Protein AF-A0A232ER57-F1 (afdb_monomer)

Solvent-accessible surface area (backbone atoms only — not comparable to full-atom values): 35882 Å² total; per-residue (Å²): 109,71,70,59,50,56,51,49,53,53,46,52,52,46,52,49,53,48,62,77,30,62,84,52,46,60,55,51,11,51,56,26,37,42,32,42,46,48,50,54,22,51,47,48,65,78,41,42,70,61,56,29,51,54,43,21,70,75,65,72,62,42,70,67,54,22,46,51,52,54,49,52,49,34,53,38,28,46,51,20,50,51,25,52,74,72,63,49,64,42,66,59,21,41,51,48,41,50,51,46,54,54,53,49,37,63,73,70,56,30,80,82,38,69,68,58,39,37,52,53,47,19,55,50,13,36,43,33,40,57,51,28,69,75,56,86,88,51,87,64,88,59,84,51,52,83,46,94,33,66,50,58,67,42,30,49,27,43,49,50,17,37,53,25,43,46,46,35,51,59,76,68,64,73,97,52,98,45,71,69,50,47,54,48,51,53,52,51,49,53,35,44,51,30,39,53,61,10,49,60,27,51,50,34,28,53,54,47,39,56,51,52,51,57,47,37,62,65,77,28,46,27,89,80,46,62,91,88,43,72,66,26,60,54,25,44,50,53,32,33,48,52,36,20,52,40,7,38,35,41,40,40,51,67,72,47,55,40,75,82,11,58,47,33,64,56,44,78,50,71,78,56,44,61,39,87,83,34,67,73,55,70,23,86,45,73,66,56,47,60,68,44,37,84,64,44,61,78,46,35,61,38,51,40,66,50,51,92,60,80,78,55,67,67,42,54,50,51,52,53,48,54,58,37,41,77,72,54,48,51,72,47,72,30,67,71,45,100,91,41,66,28,34,66,80,75,49,61,29,58,51,71,61,44,72,72,32,69,70,52,44,53,52,49,55,55,38,49,56,52,41,54,67,55,42,67,96,57,91,74,74,55,74,68,56,49,48,42,49,50,24,25,49,68,56,47,53,40,69,38,31,48,92,85,69,46,75,80,47,76,44,79,50,52,33,69,62,71,50,45,75,24,82,69,46,49,26,43,81,41,47,63,77,93,42,81,44,81,27,57,63,57,93,69,98,64,99,48,60,92,78,41,19,28,59,90,63,77,56,85,54,50,64,68,56,47,36,50,51,37,36,75,57,62,71,43,82,74,77,40,69,64,62,71,48,83,70,74,40,48,82,15,26,29,35,90,85,75,68,43,76,24,63,76,90,46,66,42,32,88,86,77,63,49,68,56,50,66,71,56,50,51,52,46,50,54,51,50,52,54,42,50,54,49,56,63,68,31,75,85,56,55,51,43,69,59,27,51,53,46,53,62,67,35,61,78,37,48,23,78,57,9,45,69,52,33,52,38,32,49,42,28,20,54,22,20,31,64,72,64,40,57,72,58,20,48,52,31,47,62,68,31,45,65,35,40,42,72,54,62,32,85,63,30,63,69,49,17,48,50,25,40,50,47,15,54,49,25,49,74,70,75,33,24,61,62,13,37,56,28,31,52,54,14,48,65,22,38,42,52,51,65,24,74,84,30,62,62,39,55,73,48,50,50,56,53,45,54,50,22,55,58,56,52,75,108

Foldseek 3Di:
DVVVVVVVVLLVVLVVCCVVCVPPLLLLLLCLQLLLLVVVLVCCVVCVVVQLVVLCVVPVPDSVVSNVLSVLSNCLSVVLSVCLNVVHPLVVSLVSVLVSLVVVCVSVVVPVPLLVVLLSLLSNLSSLLSVLVNDDADDDDDFLFDRPRPPVSSQVSLLSSLVSLLSLLVSVQDPDPDPVSVVLNVLLNVLSVCCNQLHSLSSSLVVNLVSLVVVLCVPLVLVVDDPPDPVSVVSVSVSSSSSSSSSSSSSCNNVDRGCNHPVNVVCSVPDFDADPQLSPDTHSDVVRVVVCCVQCVLQSNLSNVCPPDDQDQLLSVLLSVQVCVVVVQQPDWDDLDPPDTFGLVNADQCLVVLVVDPVSVVVLVVSVVSNCSSNPVDDDDDSSVSSSNSSSQLAAKDQAADLLRDRPGIDHDGNCSLAAADLQFQWEWHDDDPDIDIFGLDDDPDDDRPNGHYHPDDQLADLVVSQVCCCVRNVDGDDHPVSVDDPQQQLWWADLPPRDTDDLVDQARPPPRHGDDPVLSVLLVVLVVLLVVVLVVCPPPQDLVSLVVSLVSRVNTHRLLHSSNLSSLVSNLVNCSNVVVLVSNLVSLVSNQVNCCVRVNLADSNNLVSLLSNLSSCVVVLNLVSSLVSLVSSLVRCCRRPNCPRCCNPVRSVVSNVVSVVSVVD

Sequence (666 aa):
MMQQEVMSKAEEVADQIIRNGKHVLPTMARLCLIATFLEDGLRMWFQWSEQREYMDMQWGCGKFLATLFVLINLVGQLGGCVAVIIRRQVSIACGVLFFIVILQTFAYSILWDMQFLFRNLALIGALLLVLAESKAEGRSLFAGVPSLGDNKPKNLLQLAGRVLLAFMFVTLIRIEWSFFQIVQDVLGGILMILVTIGYKTKLSSLLLVLILTALNFYHNAWWTIPDYKPLRDFLKYDFFQTLSVIGGLLMIVSLGPGGVSMDEHKKKCGKLLKCSGCQYVYYCDRSCQKESWSVHKSECINLKRVAPRTIPDAARLMARIIVKLQKGGGDEKDYYAKNAYRKFKDLMSHYTDIKNDPKRIEHFVSLCQVLEDFMEGTTLPNSAEILGLYGRICVNSYNILDPDMNSIGVGIYLGPSVIDHSCKPNAVAVFEGTTILIRALEDIPRLDWSQIHISYIDVLNTTSTRRTELQNTYYFLCECERCKDPETYATAAICSSCESTCDIKEESCRKCAKKISSAFKEKFKEVSEFTAHHLETMKNVAYLDISKTCLNKQKGLLHPLNIQHVRTIESAFDASVNLGYWEDAETFGIELLPGYLHYYGEIHPLTGILYLMLGKIQLHLDKPKSALDMLTKADKILRTTHGDKHSLFKENLKPLLCQAIVESQQ

InterPro domains:
  IPR002893 Zinc finger, MYND-type [PF01753] (269-300)
  IPR002893 Zinc finger, MYND-type [PS50865] (266-300)
  IPR002995 Surfeit locus 4 [PF02077] (5-268)
  IPR002995 Surfeit locus 4 [PS01339] (236-250)
  IPR011990 Tetratricopeptide-like helical domain superfamily [G3DSA:1.25.40.10] (593-664)
  IPR046341 SET domain superfamily [G3DSA:2.170.270.10] (398-484)
  IPR046341 SET domain superfamily [SSF82199] (388-485)
  IPR050869 Histone-lysine N-methyltransferase [PTHR12197] (267-656)

pLDDT: mean 86.84, std 11.29, range [40.09, 97.88]

Mean predicted aligned error: 14.44 Å

Structure (mmCIF, N/CA/C/O backbone):
data_AF-A0A232ER57-F1
#
_entry.id   AF-A0A232ER57-F1
#
loop_
_atom_site.group_PDB
_atom_site.id
_atom_site.type_symbol
_atom_site.label_atom_id
_atom_site.label_alt_id
_atom_site.label_comp_id
_atom_site.label_asym_id
_atom_site.label_entity_id
_atom_site.label_seq_id
_atom_site.pdbx_PDB_ins_code
_atom_site.Cartn_x
_atom_site.Cartn_y
_atom_site.Cartn_z
_atom_site.occupancy
_atom_site.B_iso_or_equiv
_atom_site.auth_seq_id
_atom_site.auth_comp_id
_atom_site.auth_asym_id
_atom_site.auth_atom_id
_atom_site.pdbx_PDB_model_num
ATOM 1 N N . MET A 1 1 ? 2.321 -6.984 34.681 1.00 49.16 1 MET A N 1
ATOM 2 C CA . MET A 1 1 ? 1.293 -7.977 34.289 1.00 49.16 1 MET A CA 1
ATOM 3 C C . MET A 1 1 ? -0.064 -7.706 34.937 1.00 49.16 1 MET A C 1
ATOM 5 O O . MET A 1 1 ? -0.966 -7.334 34.203 1.00 49.16 1 MET A O 1
ATOM 9 N N . MET A 1 2 ? -0.214 -7.767 36.269 1.00 42.59 2 MET A N 1
ATOM 10 C CA . MET A 1 2 ? -1.526 -7.603 36.935 1.00 42.59 2 MET A CA 1
ATOM 11 C C . MET A 1 2 ? -2.209 -6.243 36.668 1.00 42.59 2 MET A C 1
ATOM 13 O O . MET A 1 2 ? -3.396 -6.198 36.373 1.00 42.59 2 MET A O 1
ATOM 17 N N . GLN A 1 3 ? -1.458 -5.133 36.668 1.00 46.97 3 GLN A N 1
ATOM 18 C CA . GLN A 1 3 ? -2.008 -3.797 36.368 1.00 46.97 3 GLN A CA 1
ATOM 19 C C . GLN A 1 3 ? -2.504 -3.645 34.919 1.00 46.97 3 GLN A C 1
ATOM 21 O O . GLN A 1 3 ? -3.520 -2.999 34.684 1.00 46.97 3 GLN A O 1
ATOM 26 N N . GLN A 1 4 ? -1.818 -4.251 33.943 1.00 55.38 4 GLN A N 1
ATOM 27 C CA . GLN A 1 4 ? -2.250 -4.227 32.539 1.00 55.38 4 GLN A CA 1
ATOM 28 C C . GLN A 1 4 ? -3.492 -5.097 32.320 1.00 55.38 4 GLN A C 1
ATOM 30 O O . GLN A 1 4 ? -4.361 -4.730 31.536 1.00 55.38 4 GLN A O 1
ATOM 35 N N . GLU A 1 5 ? -3.604 -6.211 33.043 1.00 64.62 5 GLU A N 1
ATOM 36 C CA . GLU A 1 5 ? -4.758 -7.105 32.970 1.00 64.62 5 GLU A CA 1
ATOM 37 C C . GLU A 1 5 ? -6.018 -6.480 33.588 1.00 64.62 5 GLU A C 1
ATOM 39 O O . GLU A 1 5 ? -7.082 -6.510 32.971 1.00 64.62 5 GLU A O 1
ATOM 44 N N . VAL A 1 6 ? -5.899 -5.847 34.762 1.00 70.19 6 VAL A N 1
ATOM 45 C CA . VAL A 1 6 ? -7.004 -5.101 35.399 1.00 70.19 6 VAL A CA 1
ATOM 46 C C . VAL A 1 6 ? -7.478 -3.967 34.493 1.00 70.19 6 VAL A C 1
ATOM 48 O O . VAL A 1 6 ? -8.675 -3.787 34.281 1.00 70.19 6 VAL A O 1
ATOM 51 N N .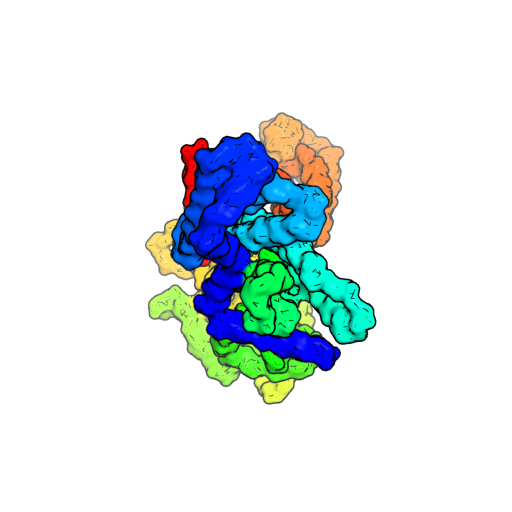 MET A 1 7 ? -6.533 -3.238 33.904 1.00 71.38 7 MET A N 1
ATOM 52 C CA . MET A 1 7 ? -6.824 -2.147 32.984 1.00 71.38 7 MET A CA 1
ATOM 53 C C . MET A 1 7 ? -7.508 -2.636 31.695 1.00 71.38 7 MET A C 1
ATOM 55 O O . MET A 1 7 ? -8.451 -2.002 31.232 1.00 71.38 7 MET A O 1
ATOM 59 N N . SER A 1 8 ? -7.078 -3.773 31.140 1.00 68.12 8 SER A N 1
ATOM 60 C CA . SER A 1 8 ? -7.706 -4.391 29.962 1.00 68.12 8 SER A CA 1
ATOM 61 C C . SER A 1 8 ? -9.138 -4.842 30.256 1.00 68.12 8 SER A C 1
ATOM 63 O O . SER A 1 8 ? -10.037 -4.581 29.463 1.00 68.12 8 SER A O 1
ATOM 65 N N . LYS A 1 9 ? -9.377 -5.464 31.418 1.00 74.31 9 LYS A N 1
ATOM 66 C CA . LYS A 1 9 ? -10.728 -5.863 31.849 1.00 74.31 9 LYS A CA 1
ATOM 67 C C . LYS A 1 9 ? -11.646 -4.650 32.026 1.00 74.31 9 LYS A C 1
ATOM 69 O O . LYS A 1 9 ? -12.802 -4.699 31.621 1.00 74.31 9 LYS A O 1
ATOM 74 N N . ALA A 1 10 ? -11.137 -3.550 32.583 1.00 74.81 10 ALA A N 1
ATOM 75 C CA . ALA A 1 10 ? -11.906 -2.313 32.723 1.00 74.81 10 ALA A CA 1
ATOM 76 C C . ALA A 1 10 ? -12.300 -1.709 31.359 1.00 74.81 10 ALA A C 1
ATOM 78 O O . ALA A 1 10 ? -13.433 -1.258 31.190 1.00 74.81 10 ALA A O 1
ATOM 79 N N . GLU A 1 11 ? -11.400 -1.743 30.371 1.00 72.81 11 GLU A N 1
ATOM 80 C CA . GLU A 1 11 ? -11.695 -1.317 28.994 1.00 72.81 11 GLU A CA 1
ATOM 81 C C . GLU A 1 11 ? -12.748 -2.207 28.321 1.00 72.81 11 GLU A C 1
ATOM 83 O O . GLU A 1 11 ? -13.666 -1.691 27.684 1.00 72.81 11 GLU A O 1
ATOM 88 N N . GLU A 1 12 ? -12.669 -3.528 28.501 1.00 72.19 12 GLU A N 1
ATOM 89 C CA . GLU A 1 12 ? -13.660 -4.471 27.968 1.00 72.19 12 GLU A CA 1
ATOM 90 C C . GLU A 1 12 ? -15.062 -4.222 28.538 1.00 72.19 12 GLU A C 1
ATOM 92 O O . GLU A 1 12 ? -16.040 -4.207 27.787 1.00 72.19 12 GLU A O 1
ATOM 97 N N . VAL A 1 13 ? -15.163 -3.966 29.847 1.00 77.44 13 VAL A N 1
ATOM 98 C CA . VAL A 1 13 ? -16.432 -3.616 30.505 1.00 77.44 13 VAL A CA 1
ATOM 99 C C . VAL A 1 13 ? -16.987 -2.302 29.951 1.00 77.44 13 VAL A C 1
ATOM 101 O O . VAL A 1 13 ? -18.171 -2.231 29.611 1.00 77.44 13 VAL A O 1
ATOM 104 N N . ALA A 1 14 ? -16.144 -1.277 29.801 1.00 74.38 14 ALA A N 1
ATOM 105 C CA . ALA A 1 14 ? -16.542 -0.001 29.208 1.00 74.38 14 ALA A CA 1
ATOM 106 C C . ALA A 1 14 ? -17.066 -0.176 27.771 1.00 74.38 14 ALA A C 1
ATOM 108 O O . ALA A 1 14 ? -18.138 0.332 27.432 1.00 74.38 14 ALA A O 1
ATOM 109 N N . ASP A 1 15 ? -16.369 -0.948 26.936 1.00 72.81 15 ASP A N 1
ATOM 110 C CA . ASP A 1 15 ? -16.808 -1.244 25.570 1.00 72.81 15 ASP A CA 1
ATOM 111 C C . ASP A 1 15 ? -18.118 -2.044 25.534 1.00 72.81 15 ASP A C 1
ATOM 113 O O . ASP A 1 15 ? -18.957 -1.821 24.655 1.00 72.81 15 ASP A O 1
ATOM 117 N N . GLN A 1 16 ? -18.337 -2.951 26.487 1.00 74.62 16 GLN A N 1
ATOM 118 C CA . GLN A 1 16 ? -19.576 -3.719 26.590 1.00 74.62 16 GLN A CA 1
ATOM 119 C C . GLN A 1 16 ? -20.775 -2.837 26.970 1.00 74.62 16 GLN A C 1
ATOM 121 O O . GLN A 1 16 ? -21.836 -2.963 26.352 1.00 74.62 16 GLN A O 1
ATOM 126 N N . ILE A 1 17 ? -20.599 -1.896 27.904 1.00 77.00 17 ILE A N 1
ATOM 127 C CA . ILE A 1 17 ? -21.620 -0.892 28.254 1.00 77.00 17 ILE A CA 1
ATOM 128 C C . ILE A 1 17 ? -21.994 -0.062 27.020 1.00 77.00 17 ILE A C 1
ATOM 130 O O . ILE A 1 17 ? -23.176 0.120 26.729 1.00 77.00 17 ILE A O 1
ATOM 134 N N . ILE A 1 18 ? -21.003 0.382 26.243 1.00 74.88 18 ILE A N 1
ATOM 135 C CA . ILE A 1 18 ? -21.230 1.175 25.025 1.00 74.88 18 ILE A CA 1
ATOM 136 C C . ILE A 1 18 ? -21.979 0.365 23.962 1.00 74.88 18 ILE A C 1
ATOM 138 O O . ILE A 1 18 ? -22.890 0.887 23.318 1.00 74.88 18 ILE A O 1
ATOM 142 N N . ARG A 1 19 ? -21.625 -0.912 23.772 1.00 71.19 19 ARG A N 1
ATOM 143 C CA . ARG A 1 19 ? -22.302 -1.795 22.806 1.00 71.19 19 ARG A CA 1
ATOM 144 C C . ARG A 1 19 ? -23.766 -2.006 23.169 1.00 71.19 19 ARG A C 1
ATOM 146 O O . ARG A 1 19 ? -24.623 -1.842 22.305 1.00 71.19 19 ARG A O 1
ATOM 153 N N . ASN A 1 20 ? -24.044 -2.310 24.433 1.00 77.75 20 ASN A N 1
ATOM 154 C CA . ASN A 1 20 ? -25.406 -2.534 24.916 1.00 77.75 20 ASN A CA 1
ATOM 155 C C . ASN A 1 20 ? -26.228 -1.234 24.917 1.00 77.75 20 ASN A C 1
ATOM 157 O O . ASN A 1 20 ? -27.423 -1.251 24.639 1.00 77.75 20 ASN A O 1
ATOM 161 N N . GLY A 1 21 ? -25.580 -0.096 25.174 1.00 74.12 21 GLY A N 1
ATOM 162 C CA . GLY A 1 21 ? -26.196 1.227 25.206 1.00 74.12 21 GLY A CA 1
ATOM 163 C C . GLY A 1 21 ? -26.268 1.949 23.859 1.00 74.12 21 GLY A C 1
ATOM 164 O O . GLY A 1 21 ? -26.754 3.074 23.828 1.00 74.12 21 GLY A O 1
ATOM 165 N N . LYS A 1 22 ? -25.822 1.360 22.741 1.00 70.69 22 LYS A N 1
ATOM 166 C CA . LYS A 1 22 ? -25.618 2.063 21.453 1.00 70.69 22 LYS A CA 1
ATOM 167 C C . LYS A 1 22 ? -26.830 2.867 20.953 1.00 70.69 22 LYS A C 1
ATOM 169 O O . LYS A 1 22 ? -26.655 3.900 20.312 1.00 70.69 22 LYS A O 1
ATOM 174 N N . HIS A 1 23 ? -28.048 2.412 21.243 1.00 71.94 23 HIS A N 1
ATOM 175 C CA . HIS A 1 23 ? -29.286 3.085 20.829 1.00 71.94 23 HIS A CA 1
ATOM 176 C C . HIS A 1 23 ? -29.796 4.124 21.839 1.00 71.94 23 HIS A C 1
ATOM 178 O O . HIS A 1 23 ? -30.513 5.046 21.461 1.00 71.94 23 HIS A O 1
ATOM 184 N N . VAL A 1 24 ? -29.413 3.992 23.108 1.00 83.06 24 VAL A N 1
ATOM 185 C CA . VAL A 1 24 ? -29.927 4.803 24.222 1.00 83.06 24 VAL A CA 1
ATOM 186 C C . VAL A 1 24 ? -28.948 5.922 24.582 1.00 83.06 24 VAL A C 1
ATOM 188 O O . VAL A 1 24 ? -29.353 7.063 24.801 1.00 83.06 24 VAL A O 1
ATOM 191 N N . LEU A 1 25 ? -27.650 5.615 24.568 1.00 80.19 25 LEU A N 1
ATOM 192 C CA . LEU A 1 25 ? -26.561 6.490 24.990 1.00 80.19 25 LEU A CA 1
ATOM 193 C C . LEU A 1 25 ? -26.542 7.839 24.249 1.00 80.19 25 LEU A C 1
ATOM 195 O O . LEU A 1 25 ? -26.461 8.857 24.931 1.00 80.19 25 LEU A O 1
ATOM 199 N N . PRO A 1 26 ? -26.685 7.911 22.907 1.00 80.81 26 PRO A N 1
ATOM 200 C CA . PRO A 1 26 ? -26.662 9.198 22.206 1.00 80.81 26 PRO A CA 1
ATOM 201 C C . PRO A 1 26 ? -27.879 10.072 22.537 1.00 80.81 26 PRO A C 1
ATOM 203 O O . PRO A 1 26 ? -27.785 11.296 22.569 1.00 80.81 26 PRO A O 1
ATOM 206 N N . THR A 1 27 ? -29.033 9.450 22.785 1.00 85.62 27 THR A N 1
ATOM 207 C CA . THR A 1 27 ? -30.273 10.156 23.130 1.00 85.62 27 THR A CA 1
ATOM 208 C C . THR A 1 27 ? -30.206 10.698 24.554 1.00 85.62 27 THR A C 1
ATOM 210 O O . THR A 1 27 ? -30.498 11.873 24.770 1.00 85.62 27 THR A O 1
ATOM 213 N N . MET A 1 28 ? -29.739 9.884 25.506 1.00 87.94 28 MET A N 1
ATOM 214 C CA . MET A 1 28 ? -29.480 10.326 26.879 1.00 87.94 28 MET A CA 1
ATOM 215 C C . MET A 1 28 ? -28.419 11.424 26.929 1.00 87.94 28 MET A C 1
ATOM 217 O O . MET A 1 28 ? -28.613 12.417 27.622 1.00 87.94 28 MET A O 1
ATOM 221 N N . ALA A 1 29 ? -27.335 11.285 26.156 1.00 87.25 29 ALA A N 1
ATOM 222 C CA . ALA A 1 29 ? -26.287 12.295 26.070 1.00 87.25 29 ALA A CA 1
ATOM 223 C C . ALA A 1 29 ? -26.867 13.655 25.669 1.00 87.25 29 ALA A C 1
ATOM 225 O O . ALA A 1 29 ? -26.625 14.632 26.365 1.00 87.25 29 ALA A O 1
ATOM 226 N N . ARG A 1 30 ? -27.691 13.720 24.609 1.00 87.56 30 ARG A N 1
ATOM 227 C CA . ARG A 1 30 ? -28.321 14.984 24.188 1.00 87.56 30 ARG A CA 1
ATOM 228 C C . ARG A 1 30 ? -29.280 15.547 25.219 1.00 87.56 30 ARG A C 1
ATOM 230 O O . ARG A 1 30 ? -29.222 16.744 25.463 1.00 87.56 30 ARG A O 1
ATOM 237 N N . LEU A 1 31 ? -30.134 14.708 25.806 1.00 90.31 31 LEU A N 1
ATOM 238 C CA . LEU A 1 31 ? -31.107 15.147 26.807 1.00 90.31 31 LEU A CA 1
ATOM 239 C C . LEU A 1 31 ? -30.410 15.767 28.020 1.00 90.31 31 LEU A C 1
ATOM 241 O O . LEU A 1 31 ? -30.795 16.848 28.453 1.00 90.31 31 LEU A O 1
ATOM 245 N N . CYS A 1 32 ? -29.360 15.119 28.526 1.00 90.06 32 CYS A N 1
ATOM 246 C CA . CYS A 1 32 ? -28.568 15.648 29.631 1.00 90.06 32 CYS A CA 1
ATOM 247 C C . CYS A 1 32 ? -27.819 16.924 29.228 1.00 90.06 32 CYS A C 1
ATOM 249 O O . CYS A 1 32 ? -27.799 17.882 29.986 1.00 90.06 32 CYS A O 1
ATOM 251 N N . LEU A 1 33 ? -27.245 16.954 28.023 1.00 86.56 33 LEU A N 1
ATOM 252 C CA . LEU A 1 33 ? -26.413 18.053 27.525 1.00 86.56 33 LEU A CA 1
ATOM 253 C C . LEU A 1 33 ? -27.195 19.365 27.362 1.00 86.56 33 LEU A C 1
ATOM 255 O O . LEU A 1 33 ? -26.648 20.435 27.606 1.00 86.56 33 LEU A O 1
ATOM 259 N N . ILE A 1 34 ? -28.473 19.288 26.987 1.00 89.00 34 ILE A N 1
ATOM 260 C CA . ILE A 1 34 ? -29.353 20.460 26.849 1.00 89.00 34 ILE A CA 1
ATOM 261 C C . ILE A 1 34 ? -30.185 20.750 28.109 1.00 89.00 34 ILE A C 1
ATOM 263 O O . ILE A 1 34 ? -31.055 21.620 28.078 1.00 89.00 34 ILE A O 1
ATOM 267 N N . ALA A 1 35 ? -29.955 20.033 29.211 1.00 90.56 35 ALA A N 1
ATOM 268 C CA . ALA A 1 35 ? -30.816 20.101 30.388 1.00 90.56 35 ALA A CA 1
ATOM 269 C C . ALA A 1 35 ? -30.821 21.491 31.046 1.00 90.56 35 ALA A C 1
ATOM 271 O O . ALA A 1 35 ? -31.869 21.930 31.512 1.00 90.56 35 ALA A O 1
ATOM 272 N N . THR A 1 36 ? -29.693 22.210 31.021 1.00 89.50 36 THR A N 1
ATOM 273 C CA . THR A 1 36 ? -29.618 23.600 31.511 1.00 89.50 36 THR A CA 1
ATOM 274 C C . THR A 1 36 ? -30.513 24.537 30.697 1.00 89.50 36 THR A C 1
ATOM 276 O O . THR A 1 36 ? -31.305 25.271 31.273 1.00 89.50 36 THR A O 1
ATOM 279 N N . PHE A 1 37 ? -30.473 24.450 29.362 1.00 90.56 37 PHE A N 1
ATOM 280 C CA . PHE A 1 37 ? -31.335 25.257 28.489 1.00 90.56 37 PHE A CA 1
ATOM 281 C C . PHE A 1 37 ? -32.819 24.932 28.672 1.00 90.56 37 PHE A C 1
ATOM 283 O O . PHE A 1 37 ? -33.671 25.813 28.584 1.00 90.56 37 PHE A O 1
ATOM 290 N N . LEU A 1 38 ? -33.135 23.657 28.908 1.00 90.44 38 LEU A N 1
ATOM 291 C CA . LEU A 1 38 ? -34.501 23.225 29.171 1.00 90.44 38 LEU A CA 1
ATOM 292 C C . LEU A 1 38 ? -35.018 23.776 30.508 1.00 90.44 38 LEU A C 1
ATOM 294 O O . LEU A 1 38 ? -36.155 24.237 30.567 1.00 90.44 38 LEU A O 1
ATOM 298 N N . GLU A 1 39 ? -34.201 23.747 31.563 1.00 90.75 39 GLU A N 1
ATOM 299 C CA . GLU A 1 39 ? -34.576 24.291 32.873 1.00 90.75 39 GLU A CA 1
ATOM 300 C C . GLU A 1 39 ? -34.736 25.811 32.837 1.00 90.75 39 GLU A C 1
ATOM 302 O O . GLU A 1 39 ? -35.765 26.303 33.297 1.00 90.75 39 GLU A O 1
ATOM 307 N N . ASP A 1 40 ? -33.798 26.533 32.216 1.00 87.50 40 ASP A N 1
ATOM 308 C CA . ASP A 1 40 ? -33.877 27.989 32.067 1.00 87.50 40 ASP A CA 1
ATOM 309 C C . ASP A 1 40 ? -35.137 28.405 31.289 1.00 87.50 40 ASP A C 1
ATOM 311 O O . ASP A 1 40 ? -35.853 29.322 31.704 1.00 87.50 40 ASP A O 1
ATOM 315 N N . GLY A 1 41 ? -35.468 27.683 30.211 1.00 89.50 41 GLY A N 1
ATOM 316 C CA . GLY A 1 41 ? -36.677 27.928 29.425 1.00 89.50 41 GLY A CA 1
ATOM 317 C C . GLY A 1 41 ? -37.957 27.670 30.224 1.00 89.50 41 GLY A C 1
ATOM 318 O O . GLY A 1 41 ? -38.896 28.466 30.177 1.00 89.50 41 GLY A O 1
ATOM 319 N N . LEU A 1 42 ? -37.995 26.595 31.018 1.00 89.75 42 LEU A N 1
ATOM 320 C CA . LEU A 1 42 ? -39.123 26.316 31.914 1.00 89.75 42 LEU A CA 1
ATOM 321 C C . LEU A 1 42 ? -39.237 27.364 33.027 1.00 89.75 42 LEU A C 1
ATOM 323 O O . LEU A 1 42 ? -40.344 27.805 33.337 1.00 89.75 42 LEU A O 1
ATOM 327 N N . ARG A 1 43 ? -38.118 27.809 33.604 1.00 86.81 43 ARG A N 1
ATOM 328 C CA . ARG A 1 43 ? -38.101 28.869 34.618 1.00 86.81 43 ARG A CA 1
ATOM 329 C C . ARG A 1 43 ? -38.687 30.165 34.064 1.00 86.81 43 ARG A C 1
ATOM 331 O O . ARG A 1 43 ? -39.559 30.748 34.701 1.00 86.81 43 ARG A O 1
ATOM 338 N N . MET A 1 44 ? -38.288 30.575 32.859 1.00 87.62 44 MET A N 1
ATOM 339 C CA . MET A 1 44 ? -38.847 31.760 32.190 1.00 87.62 44 MET A CA 1
ATOM 340 C C . MET A 1 44 ? -40.347 31.634 31.900 1.00 87.62 44 MET A C 1
ATOM 342 O O . MET A 1 44 ? -41.062 32.632 31.951 1.00 87.62 44 MET A O 1
ATOM 346 N N . TRP A 1 45 ? -40.833 30.421 31.625 1.00 90.44 45 TRP A N 1
ATOM 347 C CA . TRP A 1 45 ? -42.260 30.166 31.433 1.00 90.44 45 TRP A CA 1
ATOM 348 C C . TRP A 1 45 ? -43.060 30.363 32.728 1.00 90.44 45 TRP A C 1
ATOM 350 O O . TRP A 1 45 ? -44.096 31.026 32.721 1.00 90.44 45 TRP A O 1
ATOM 360 N N . PHE A 1 46 ? -42.585 29.810 33.849 1.00 87.75 46 PHE A N 1
ATOM 361 C CA . PHE A 1 46 ? -43.305 29.867 35.128 1.00 87.75 46 PHE A CA 1
ATOM 362 C C . PHE A 1 46 ? -43.130 31.196 35.880 1.00 87.75 46 PHE A C 1
ATOM 364 O O . PHE A 1 46 ? -44.059 31.628 36.556 1.00 87.75 46 PHE A O 1
ATOM 371 N N . GLN A 1 47 ? -41.980 31.864 35.744 1.00 87.00 47 GLN A N 1
ATOM 372 C CA . GLN A 1 47 ? -41.640 33.127 36.424 1.00 87.00 47 GLN A CA 1
ATOM 373 C C . GLN A 1 47 ? -41.615 34.323 35.458 1.00 87.00 47 GLN A C 1
ATOM 375 O O . GLN A 1 47 ? -40.796 35.235 35.574 1.00 87.00 47 GLN A O 1
ATOM 380 N N . TRP A 1 48 ? -42.513 34.324 34.472 1.00 87.12 48 TRP A N 1
ATOM 381 C CA . TRP A 1 48 ? -42.531 35.309 33.387 1.00 87.12 48 TRP A CA 1
ATOM 382 C C . TRP A 1 48 ? -42.521 36.771 33.867 1.00 87.12 48 TRP A C 1
ATOM 384 O O . TRP A 1 48 ? -41.738 37.591 33.380 1.00 87.12 48 TRP A O 1
ATOM 394 N N . SER A 1 49 ? -43.390 37.104 34.826 1.00 86.94 49 SER A N 1
ATOM 395 C CA . SER A 1 49 ? -43.541 38.477 35.325 1.00 86.94 49 SER A CA 1
ATOM 396 C C . SER A 1 49 ? -42.279 38.972 36.031 1.00 86.94 49 SER A C 1
ATOM 398 O O . SER A 1 49 ? -41.830 40.083 35.755 1.00 86.94 49 SER A O 1
ATOM 400 N N . GLU A 1 50 ? -41.676 38.121 36.864 1.00 85.19 50 GLU A N 1
ATOM 401 C CA . GLU A 1 50 ? -40.470 38.428 37.641 1.00 85.19 50 GLU A CA 1
ATOM 402 C C . GLU A 1 50 ? -39.257 38.652 36.728 1.00 85.19 50 GLU A C 1
ATOM 404 O O . GLU A 1 50 ? -38.521 39.623 36.893 1.00 85.19 50 GLU A O 1
ATOM 409 N N . GLN A 1 51 ? -39.081 37.808 35.704 1.00 84.19 51 GLN A N 1
ATOM 410 C CA . GLN A 1 51 ? -37.971 37.932 34.750 1.00 84.19 51 GLN A CA 1
ATOM 411 C C . GLN A 1 51 ? -38.062 39.213 33.918 1.00 84.19 51 GLN A C 1
ATOM 413 O O . GLN A 1 51 ? -37.059 39.894 33.693 1.00 84.19 51 GLN A O 1
ATOM 418 N N . ARG A 1 52 ? -39.271 39.572 33.475 1.00 87.69 52 ARG A N 1
ATOM 419 C CA . ARG A 1 52 ? -39.500 40.810 32.726 1.00 87.69 52 ARG A CA 1
ATOM 420 C C . ARG A 1 52 ? -39.217 42.043 33.584 1.00 87.69 52 ARG A C 1
ATOM 422 O O . ARG A 1 52 ? -38.592 42.980 33.096 1.00 87.69 52 ARG A O 1
ATOM 429 N N . GLU A 1 53 ? -39.690 42.058 34.827 1.00 86.12 53 GLU A N 1
ATOM 430 C CA . GLU A 1 53 ? -39.488 43.186 35.747 1.00 86.12 53 GLU A CA 1
ATOM 431 C C . GLU A 1 53 ? -38.017 43.352 36.129 1.00 86.12 53 GLU A C 1
ATOM 433 O O . GLU A 1 53 ? -37.509 44.472 36.119 1.00 86.12 53 GLU A O 1
ATOM 438 N N . TYR A 1 54 ? -37.306 42.247 36.357 1.00 83.81 54 TYR A N 1
ATOM 439 C CA . TYR A 1 54 ? -35.867 42.268 36.604 1.00 83.81 54 TYR A CA 1
ATOM 440 C C . TYR A 1 54 ? -35.083 42.860 35.418 1.00 83.81 54 TYR A C 1
ATOM 442 O O . TYR A 1 54 ? -34.214 43.708 35.617 1.00 83.81 54 TYR A O 1
ATOM 450 N N . MET A 1 55 ? -35.422 42.482 34.180 1.00 83.62 55 MET A N 1
ATOM 451 C CA . MET A 1 55 ? -34.786 43.040 32.976 1.00 83.62 55 MET A CA 1
ATOM 452 C C . MET A 1 55 ? -35.085 44.529 32.775 1.00 83.62 55 MET A C 1
ATOM 454 O O . MET A 1 55 ? -34.178 45.291 32.443 1.00 83.62 55 MET A O 1
ATOM 458 N N . ASP A 1 56 ? -36.330 44.957 32.998 1.00 86.00 56 ASP A N 1
ATOM 459 C CA . ASP A 1 56 ? -36.715 46.371 32.899 1.00 86.00 56 ASP A CA 1
ATOM 460 C C . ASP A 1 56 ? -35.954 47.221 33.929 1.00 86.00 56 ASP A C 1
ATOM 462 O O . ASP A 1 56 ? -35.406 48.269 33.591 1.00 86.00 56 ASP A O 1
ATOM 466 N N . MET A 1 57 ? -35.827 46.722 35.164 1.00 84.31 57 MET A N 1
ATOM 467 C CA . MET A 1 57 ? -35.090 47.397 36.233 1.00 84.31 57 MET A CA 1
ATOM 468 C C . MET A 1 57 ? -33.582 47.473 35.954 1.00 84.31 57 MET A C 1
ATOM 470 O O . MET A 1 57 ? -32.968 48.505 36.214 1.00 84.31 57 MET A O 1
ATOM 474 N N . GLN A 1 58 ? -32.986 46.408 35.412 1.00 82.06 58 GLN A N 1
ATOM 475 C CA . GLN A 1 58 ? -31.544 46.346 35.161 1.00 82.06 58 GLN A CA 1
ATOM 476 C C . GLN A 1 58 ? -31.113 47.209 33.965 1.00 82.06 58 GLN A C 1
ATOM 478 O O . GLN A 1 58 ? -30.028 47.787 33.982 1.00 82.06 58 GLN A O 1
ATOM 483 N N . TRP A 1 59 ? -31.927 47.269 32.906 1.00 80.44 59 TRP A N 1
ATOM 484 C CA . TRP A 1 59 ? -31.576 47.945 31.650 1.00 80.44 59 TRP A CA 1
ATOM 485 C C . TRP A 1 59 ? -32.232 49.321 31.478 1.00 80.44 59 TRP A C 1
ATOM 487 O O . TRP A 1 59 ? -31.808 50.083 30.610 1.00 80.44 59 TRP A O 1
ATOM 497 N N . GLY A 1 60 ? -33.281 49.642 32.243 1.00 80.81 60 GLY A N 1
ATOM 498 C CA . GLY A 1 60 ? -34.047 50.883 32.082 1.00 80.81 60 GLY A CA 1
ATOM 499 C C . GLY A 1 60 ? -34.681 51.035 30.693 1.00 80.81 60 GLY A C 1
ATOM 500 O O . GLY A 1 60 ? -34.882 52.153 30.223 1.00 80.81 60 GLY A O 1
ATOM 501 N N . CYS A 1 61 ? -34.939 49.922 29.998 1.00 80.19 61 CYS A N 1
ATOM 502 C CA . CYS A 1 61 ? -35.263 49.882 28.569 1.00 80.19 61 CYS A CA 1
ATOM 503 C C . CYS A 1 61 ? -36.773 49.846 28.260 1.00 80.19 61 CYS A C 1
ATOM 505 O O . CYS A 1 61 ? -37.171 49.838 27.090 1.00 80.19 61 CYS A O 1
ATOM 507 N N . GLY A 1 62 ? -37.616 49.849 29.295 1.00 84.62 62 GLY A N 1
ATOM 508 C CA . GLY A 1 62 ? -39.067 49.823 29.198 1.00 84.62 62 GLY A CA 1
ATOM 509 C C . GLY A 1 62 ? -39.639 48.412 29.025 1.00 84.62 62 GLY A C 1
ATOM 510 O O . GLY A 1 62 ? -39.047 47.516 28.415 1.00 84.62 62 GLY A O 1
ATOM 511 N N . LYS A 1 63 ? -40.883 48.231 29.489 1.00 82.38 63 LYS A N 1
ATOM 512 C CA . LYS A 1 63 ? -41.599 46.940 29.485 1.00 82.38 63 LYS A CA 1
ATOM 513 C C . LYS A 1 63 ? -41.657 46.243 28.123 1.00 82.38 63 LYS A C 1
ATOM 515 O O . LYS A 1 63 ? -41.710 45.016 28.087 1.00 82.38 63 LYS A O 1
ATOM 520 N N . PHE A 1 64 ? -41.663 46.983 27.012 1.00 88.44 64 PHE A N 1
ATOM 521 C CA . PHE A 1 64 ? -41.706 46.398 25.667 1.00 88.44 64 PHE A CA 1
ATOM 522 C C . PHE A 1 64 ? -40.422 45.627 25.337 1.00 88.44 64 PHE A C 1
ATOM 524 O O . PHE A 1 64 ? -40.489 44.453 24.970 1.00 88.44 64 PHE A O 1
ATOM 531 N N . LEU A 1 65 ? -39.258 46.257 25.523 1.00 85.25 65 LEU A N 1
ATOM 532 C CA . LEU A 1 65 ? -37.969 45.654 25.187 1.00 85.25 65 LEU A CA 1
ATOM 533 C C . LEU A 1 65 ? -37.639 44.492 26.136 1.00 85.25 65 LEU A C 1
ATOM 535 O O . LEU A 1 65 ? -37.196 43.437 25.682 1.00 85.25 65 LEU A O 1
ATOM 539 N N . ALA A 1 66 ? -37.966 44.639 27.425 1.00 86.50 66 ALA A N 1
ATOM 540 C CA . ALA A 1 66 ? -37.857 43.565 28.410 1.00 86.50 66 ALA A CA 1
ATOM 541 C C . ALA A 1 66 ? -38.742 42.353 28.053 1.00 86.50 66 ALA A C 1
ATOM 543 O O . ALA A 1 66 ? -38.294 41.211 28.122 1.00 86.50 66 ALA A O 1
ATOM 544 N N . THR A 1 67 ? -39.982 42.585 27.601 1.00 89.00 67 THR A N 1
ATOM 545 C CA . THR A 1 67 ? -40.888 41.503 27.163 1.00 89.00 67 THR A CA 1
ATOM 546 C C . THR A 1 67 ? -40.343 40.782 25.931 1.00 89.00 67 THR A C 1
ATOM 548 O O . THR A 1 67 ? -40.369 39.553 25.872 1.00 89.00 67 THR A O 1
ATOM 551 N N . LEU A 1 68 ? -39.824 41.530 24.954 1.00 90.19 68 LEU A N 1
ATOM 552 C CA . LEU A 1 68 ? -39.252 40.963 23.735 1.00 90.19 68 LEU A CA 1
ATOM 553 C C . LEU A 1 68 ? -38.022 40.095 24.035 1.00 90.19 68 LEU A C 1
ATOM 555 O O . LEU A 1 68 ? -37.897 39.001 23.486 1.00 90.19 68 LEU A O 1
ATOM 559 N N . PHE A 1 69 ? -37.150 40.546 24.938 1.00 89.12 69 PHE A N 1
ATOM 560 C CA . PHE A 1 69 ? -35.980 39.784 25.370 1.00 89.12 69 PHE A CA 1
ATOM 561 C C . PHE A 1 69 ? -36.367 38.441 26.003 1.00 89.12 69 PHE A C 1
ATOM 563 O O . PHE A 1 69 ? -35.851 37.397 25.592 1.00 89.12 69 PHE A O 1
ATOM 570 N N . VAL A 1 70 ? -37.292 38.450 26.970 1.00 89.62 70 VAL A N 1
ATOM 571 C CA . VAL A 1 70 ? -37.737 37.222 27.653 1.00 89.62 70 VAL A CA 1
ATOM 572 C C . VAL A 1 70 ? -38.418 36.274 26.659 1.00 89.62 70 VAL A C 1
ATOM 574 O O . VAL A 1 70 ? -38.157 35.073 26.688 1.00 89.62 70 VAL A O 1
ATOM 577 N N . LEU A 1 71 ? -39.205 36.799 25.712 1.00 91.75 71 LEU A N 1
ATOM 578 C CA . LEU A 1 71 ? -39.848 35.995 24.668 1.00 91.75 71 LEU A CA 1
ATOM 579 C C . LEU A 1 71 ? -38.834 35.304 23.741 1.00 91.75 71 LEU A C 1
ATOM 581 O O . LEU A 1 71 ? -38.974 34.112 23.463 1.00 91.75 71 LEU A O 1
ATOM 585 N N . ILE A 1 72 ? -37.817 36.034 23.267 1.00 91.31 72 ILE A N 1
ATOM 586 C CA . ILE A 1 72 ? -36.769 35.489 22.386 1.00 91.31 72 ILE A CA 1
ATOM 587 C C . ILE A 1 72 ? -35.986 34.384 23.101 1.00 91.31 72 ILE A C 1
ATOM 589 O O . ILE A 1 72 ? -35.761 33.323 22.516 1.00 91.31 72 ILE A O 1
ATOM 593 N N . ASN A 1 73 ? -35.610 34.605 24.365 1.00 90.06 73 ASN A N 1
ATOM 594 C CA . ASN A 1 73 ? -34.912 33.598 25.165 1.00 90.06 73 ASN A CA 1
ATOM 595 C C . ASN A 1 73 ? -35.781 32.350 25.364 1.00 90.06 73 ASN A C 1
ATOM 597 O O . ASN A 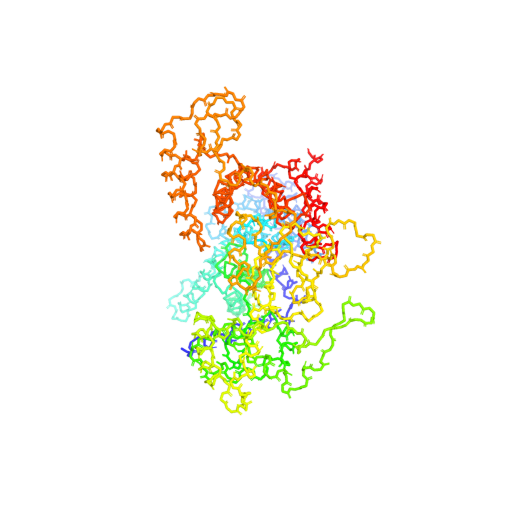1 73 ? -35.326 31.241 25.095 1.00 90.06 73 ASN A O 1
ATOM 601 N N . LEU A 1 74 ? -37.047 32.529 25.745 1.00 92.50 74 LEU A N 1
ATOM 602 C CA . LEU A 1 74 ? -37.978 31.432 25.988 1.00 92.50 74 LEU A CA 1
ATOM 603 C C . LEU A 1 74 ? -38.178 30.548 24.746 1.00 92.50 74 LEU A C 1
ATOM 605 O O . LEU A 1 74 ? -37.985 29.331 24.799 1.00 92.50 74 LEU A O 1
ATOM 609 N N . VAL A 1 75 ? -38.555 31.155 23.615 1.00 93.56 75 VAL A N 1
ATOM 610 C CA . VAL A 1 75 ? -38.845 30.419 22.373 1.00 93.56 75 VAL A CA 1
ATOM 611 C C . VAL A 1 75 ? -37.573 29.802 21.800 1.00 93.56 75 VAL A C 1
ATOM 613 O O . VAL A 1 75 ? -37.591 28.652 21.356 1.00 93.56 75 VAL A O 1
ATOM 616 N N . GLY A 1 76 ? -36.462 30.537 21.826 1.00 91.62 76 GLY A N 1
ATOM 617 C CA . GLY A 1 76 ? -35.192 30.067 21.295 1.00 91.62 76 GLY A CA 1
ATOM 618 C C . GLY A 1 76 ? -34.615 28.881 22.078 1.00 91.62 76 GLY A C 1
ATOM 619 O O . GLY A 1 76 ? -34.141 27.927 21.459 1.00 91.62 76 GLY A O 1
ATOM 620 N N . GLN A 1 77 ? -34.701 28.892 23.414 1.00 92.06 77 GLN A N 1
ATOM 621 C CA . GLN A 1 77 ? -34.207 27.796 24.256 1.00 92.06 77 GLN A CA 1
ATOM 622 C C . GLN A 1 77 ? -35.068 26.541 24.104 1.00 92.06 77 GLN A C 1
ATOM 624 O O . GLN A 1 77 ? -34.547 25.477 23.764 1.00 92.06 77 GLN A O 1
ATOM 629 N N . LEU A 1 78 ? -36.391 26.654 24.275 1.00 93.06 78 LEU A N 1
ATOM 630 C CA . LEU A 1 78 ? -37.291 25.501 24.162 1.00 93.06 78 LEU A CA 1
ATOM 631 C C . LEU A 1 78 ? -37.307 24.936 22.733 1.00 93.06 78 LEU A C 1
ATOM 633 O O . LEU A 1 78 ? -37.201 23.722 22.545 1.00 93.06 78 LEU A O 1
ATOM 637 N N . GLY A 1 79 ? -37.367 25.804 21.718 1.00 91.62 79 GLY A N 1
ATOM 638 C CA . GLY A 1 79 ? -37.328 25.405 20.310 1.00 91.62 79 GLY A CA 1
ATOM 639 C C . GLY A 1 79 ? -36.004 24.746 19.916 1.00 91.62 79 GLY A C 1
ATOM 640 O O . GLY A 1 79 ? -36.007 23.694 19.270 1.00 91.62 79 GLY A O 1
ATOM 641 N N . GLY A 1 80 ? -34.874 25.312 20.354 1.00 91.19 80 GLY A N 1
ATOM 642 C CA . GLY A 1 80 ? -33.544 24.742 20.140 1.00 91.19 80 GLY A CA 1
ATOM 643 C C . GLY A 1 80 ? -33.394 23.358 20.773 1.00 91.19 80 GLY A C 1
ATOM 644 O O . GLY A 1 80 ? -32.955 22.421 20.102 1.00 91.19 80 GLY A O 1
ATOM 645 N N . CYS A 1 81 ? -33.837 23.190 22.024 1.00 92.06 81 CYS A N 1
ATOM 646 C CA . CYS A 1 81 ? -33.821 21.902 22.723 1.00 92.06 81 CYS A CA 1
ATOM 647 C C . CYS A 1 81 ? -34.627 20.828 21.979 1.00 92.06 81 CYS A C 1
ATOM 649 O O . CYS A 1 81 ? -34.125 19.727 21.737 1.00 92.06 81 CYS A O 1
ATOM 651 N N . VAL A 1 82 ? -35.854 21.149 21.559 1.00 91.62 82 VAL A N 1
ATOM 652 C CA . VAL A 1 82 ? -36.717 20.218 20.813 1.00 91.62 82 VAL A CA 1
ATOM 653 C C . VAL A 1 82 ? -36.076 19.812 19.481 1.00 91.62 82 VAL A C 1
ATOM 655 O O . VAL A 1 82 ? -36.039 18.624 19.150 1.00 91.62 82 VAL A O 1
ATOM 658 N N . ALA A 1 83 ? -35.511 20.764 18.734 1.00 90.06 83 ALA A N 1
ATOM 659 C CA . ALA A 1 83 ? -34.856 20.491 17.454 1.00 90.06 83 ALA A CA 1
ATOM 660 C C . ALA A 1 83 ? -33.607 19.596 17.597 1.00 90.06 83 ALA A C 1
ATOM 662 O O . ALA A 1 83 ? -33.412 18.677 16.791 1.00 90.06 83 ALA A O 1
ATOM 663 N N . VAL A 1 84 ? -32.803 19.796 18.652 1.00 88.94 84 VAL A N 1
ATOM 664 C CA . VAL A 1 84 ? -31.641 18.946 18.979 1.00 88.94 84 VAL A CA 1
ATOM 665 C C . VAL A 1 84 ? -32.068 17.515 19.331 1.00 88.94 84 VAL A C 1
ATOM 667 O O . VAL A 1 84 ? -31.446 16.562 18.853 1.00 88.94 84 VAL A O 1
ATOM 670 N N . ILE A 1 85 ? -33.142 17.335 20.112 1.00 87.62 85 ILE A N 1
ATOM 671 C CA . ILE A 1 85 ? -33.666 16.003 20.472 1.00 87.62 85 ILE A CA 1
ATOM 672 C C . ILE A 1 85 ? -34.189 15.266 19.232 1.00 87.62 85 ILE A C 1
ATOM 674 O O . ILE A 1 85 ? -33.838 14.105 19.014 1.00 87.62 85 ILE A O 1
ATOM 678 N N . ILE A 1 86 ? -34.984 15.943 18.396 1.00 86.88 86 ILE A N 1
ATOM 679 C CA . ILE A 1 86 ? -35.609 15.366 17.189 1.00 86.88 86 ILE A CA 1
ATOM 680 C C . ILE A 1 86 ? -34.585 15.158 16.051 1.00 86.88 86 ILE A C 1
ATOM 682 O O . ILE A 1 86 ? -34.889 14.517 15.047 1.00 86.88 86 ILE A O 1
ATOM 686 N N . ARG A 1 87 ? -33.342 15.642 16.209 1.00 81.50 87 ARG A N 1
ATOM 687 C CA . ARG A 1 87 ? -32.259 15.593 15.205 1.00 81.50 87 ARG A CA 1
ATOM 688 C C . ARG A 1 87 ? -32.594 16.311 13.895 1.00 81.50 87 ARG A C 1
ATOM 690 O O . ARG A 1 87 ? -32.031 15.996 12.845 1.00 81.50 87 ARG A O 1
ATOM 697 N N . ARG A 1 88 ? -33.492 17.293 13.930 1.00 81.19 88 ARG A N 1
ATOM 698 C CA . ARG A 1 88 ? -33.895 18.046 12.739 1.00 81.19 88 ARG A CA 1
ATOM 699 C C . ARG A 1 88 ? -33.172 19.384 12.722 1.00 81.19 88 ARG A C 1
ATOM 701 O O . ARG A 1 88 ? -33.279 20.143 13.673 1.00 81.19 88 ARG A O 1
ATOM 708 N N . GLN A 1 89 ? -32.446 19.662 11.636 1.00 84.31 89 GLN A N 1
ATOM 709 C CA . GLN A 1 89 ? -31.690 20.913 11.463 1.00 84.31 89 GLN A CA 1
ATOM 710 C C . GLN A 1 89 ? -30.783 21.243 12.668 1.00 84.31 89 GLN A C 1
ATOM 712 O O . GLN A 1 89 ? -30.732 22.379 13.133 1.00 84.31 89 GLN A O 1
ATOM 717 N N . VAL A 1 90 ? -30.043 20.241 13.162 1.00 84.50 90 VAL A N 1
ATOM 718 C CA . VAL A 1 90 ? -29.205 20.346 14.375 1.00 84.50 90 VAL A CA 1
ATOM 719 C C . VAL A 1 90 ? -28.238 21.533 14.316 1.00 84.50 90 VAL A C 1
ATOM 721 O O . VAL A 1 90 ? -28.072 22.227 15.311 1.00 84.50 90 VAL A O 1
ATOM 724 N N . SER A 1 91 ? -27.660 21.833 13.149 1.00 84.38 91 SER A N 1
ATOM 725 C CA . SER A 1 91 ? -26.764 22.984 12.979 1.00 84.38 91 SER A CA 1
ATOM 726 C C . SER A 1 91 ? -27.448 24.326 13.255 1.00 84.38 91 SER A C 1
ATOM 728 O O . SER A 1 91 ? -26.858 25.188 13.901 1.00 84.38 91 SER A O 1
ATOM 730 N N . ILE A 1 92 ? -28.697 24.496 12.803 1.00 87.31 92 ILE A N 1
ATOM 731 C CA . ILE A 1 92 ? -29.484 25.715 13.042 1.00 87.31 92 ILE A CA 1
ATOM 732 C C . ILE A 1 92 ? -29.857 25.794 14.523 1.00 87.31 92 ILE A C 1
ATOM 734 O O . ILE A 1 92 ? -29.695 26.841 15.141 1.00 87.31 92 ILE A O 1
ATOM 738 N N . ALA A 1 93 ? -30.275 24.672 15.114 1.00 90.06 93 ALA A N 1
ATOM 739 C CA . ALA A 1 93 ? -30.618 24.597 16.531 1.00 90.06 93 ALA A CA 1
ATOM 740 C C . ALA A 1 93 ? -29.427 24.947 17.442 1.00 90.06 93 ALA A C 1
ATOM 742 O O . ALA A 1 93 ? -29.567 25.777 18.339 1.00 90.06 93 ALA A O 1
ATOM 743 N N . CYS A 1 94 ? -28.238 24.391 17.177 1.00 89.81 94 CYS A N 1
ATOM 744 C CA . CYS A 1 94 ? -27.016 24.753 17.899 1.00 89.81 94 CYS A CA 1
ATOM 745 C C . CYS A 1 94 ? -26.651 26.232 17.706 1.00 89.81 94 CYS A C 1
ATOM 747 O O . CYS A 1 94 ? -26.217 26.865 18.663 1.00 89.81 94 CYS A O 1
ATOM 749 N N . GLY A 1 95 ? -26.848 26.791 16.506 1.00 89.81 95 GLY A N 1
ATOM 750 C CA . GLY A 1 95 ? -26.621 28.215 16.238 1.00 89.81 95 GLY A CA 1
ATOM 751 C C . GLY A 1 95 ? -27.545 29.132 17.047 1.00 89.81 95 GLY A C 1
ATOM 752 O O . GLY A 1 95 ? -27.077 30.104 17.637 1.00 89.81 95 GLY A O 1
ATOM 753 N N . VAL A 1 96 ? -28.835 28.792 17.141 1.00 92.31 96 VAL A N 1
ATOM 754 C CA . VAL A 1 96 ? -29.819 29.527 17.957 1.00 92.31 96 VAL A CA 1
ATOM 755 C C . VAL A 1 96 ? -29.462 29.459 19.443 1.00 92.31 96 VAL A C 1
ATOM 757 O O . VAL A 1 96 ? -29.419 30.492 20.106 1.00 92.31 96 VAL A O 1
ATOM 760 N N . LEU A 1 97 ? -29.151 28.270 19.967 1.00 91.69 97 LEU A N 1
ATOM 761 C CA . LEU A 1 97 ? -28.763 28.112 21.373 1.00 91.69 97 LEU A CA 1
ATOM 762 C C . LEU A 1 97 ? -27.460 28.858 21.692 1.00 91.69 97 LEU A C 1
ATOM 764 O O . LEU A 1 97 ? -27.363 29.509 22.728 1.00 91.69 97 LEU A O 1
ATOM 768 N N . PHE A 1 98 ? -26.483 28.832 20.783 1.00 91.19 98 PHE A N 1
ATOM 769 C CA . PHE A 1 98 ? -25.231 29.573 20.932 1.00 91.19 98 PHE A CA 1
ATOM 770 C C . PHE A 1 98 ? -25.464 31.089 20.981 1.00 91.19 98 PHE A C 1
ATOM 772 O O . PHE A 1 98 ? -24.915 31.774 21.845 1.00 91.19 98 PHE A O 1
ATOM 779 N N . PHE A 1 99 ? -26.330 31.608 20.105 1.00 91.75 99 PHE A N 1
ATOM 780 C CA . PHE A 1 99 ? -26.730 33.014 20.119 1.00 91.75 99 PHE A CA 1
ATOM 781 C C . PHE A 1 99 ? -27.370 33.417 21.455 1.00 91.75 99 PHE A C 1
ATOM 783 O O . PHE A 1 99 ? -27.045 34.474 21.991 1.00 91.75 99 PHE A O 1
ATOM 790 N N . ILE A 1 100 ? -28.218 32.561 22.031 1.00 91.25 100 ILE A N 1
ATOM 791 C CA . ILE A 1 100 ? -28.855 32.821 23.329 1.00 91.25 100 ILE A CA 1
ATOM 792 C C . ILE A 1 100 ? -27.830 32.885 24.461 1.00 91.25 100 ILE A C 1
ATOM 794 O O . ILE A 1 100 ? -27.893 33.812 25.263 1.00 91.25 100 ILE A O 1
ATOM 798 N N . VAL A 1 101 ? -26.860 31.964 24.514 1.00 89.56 101 VAL A N 1
ATOM 799 C CA . VAL A 1 101 ? -25.797 32.003 25.541 1.00 89.56 101 VAL A CA 1
ATOM 800 C C . VAL A 1 101 ? -25.038 33.330 25.487 1.00 89.56 101 VAL A C 1
ATOM 802 O O . VAL A 1 101 ? -24.787 33.953 26.521 1.00 89.56 101 VAL A O 1
ATOM 805 N N . ILE A 1 102 ? -24.695 33.796 24.283 1.00 88.56 102 ILE A N 1
ATOM 806 C CA . ILE A 1 102 ? -24.019 35.086 24.093 1.00 88.56 102 ILE A CA 1
ATOM 807 C C . ILE A 1 102 ? -24.920 36.231 24.558 1.00 88.56 102 ILE A C 1
ATOM 809 O O . ILE A 1 102 ? -24.486 37.076 25.339 1.00 88.56 102 ILE A O 1
ATOM 813 N N . LEU A 1 103 ? -26.179 36.240 24.121 1.00 87.88 103 LEU A N 1
ATOM 814 C CA . LEU A 1 103 ? -27.150 37.271 24.471 1.00 87.88 103 LEU A CA 1
ATOM 815 C C . LEU A 1 103 ? -27.341 37.382 25.996 1.00 87.88 103 LEU A C 1
ATOM 817 O O . LEU A 1 103 ? -27.301 38.484 26.542 1.00 87.88 103 LEU A O 1
ATOM 821 N N . GLN A 1 104 ? -27.477 36.252 26.692 1.00 85.12 104 GLN A N 1
ATOM 822 C CA . GLN A 1 104 ? -27.593 36.198 28.153 1.00 85.12 104 GLN A CA 1
ATOM 823 C C . GLN A 1 104 ? -26.324 36.679 28.860 1.00 85.12 104 GLN A C 1
ATOM 825 O O . GLN A 1 104 ? -26.413 37.365 29.877 1.00 85.12 104 GLN A O 1
ATOM 830 N N . THR A 1 105 ? -25.148 36.372 28.307 1.00 86.00 105 THR A N 1
ATOM 831 C CA . THR A 1 105 ? -23.861 36.793 28.880 1.00 86.00 105 THR A CA 1
ATOM 832 C C . THR A 1 105 ? -23.772 38.318 29.004 1.00 86.00 105 THR A C 1
ATOM 834 O O . THR A 1 105 ? -23.327 38.827 30.034 1.00 86.00 105 THR A O 1
ATOM 837 N N . PHE A 1 106 ? -24.249 39.052 27.994 1.00 84.19 106 PHE A N 1
ATOM 838 C CA . PHE A 1 106 ? -24.319 40.515 28.041 1.00 84.19 106 PHE A CA 1
ATOM 839 C C . PHE A 1 106 ? -25.496 41.021 28.879 1.00 84.19 106 PHE A C 1
ATOM 841 O O . PHE A 1 106 ? -25.319 41.936 29.680 1.00 84.19 106 PHE A O 1
ATOM 848 N N . ALA A 1 107 ? -26.678 40.416 28.738 1.00 81.69 107 ALA A N 1
ATOM 849 C CA . ALA A 1 107 ? -27.889 40.869 29.423 1.00 81.69 107 ALA A CA 1
ATOM 850 C C . ALA A 1 107 ? -27.791 40.847 30.942 1.00 81.69 107 ALA A C 1
ATOM 852 O O . ALA A 1 107 ? -28.135 41.832 31.597 1.00 81.69 107 ALA A O 1
ATOM 853 N N . TYR A 1 108 ? -27.242 39.768 31.486 1.00 81.12 108 TYR A N 1
ATOM 854 C CA . TYR A 1 108 ? -27.063 39.598 32.922 1.00 81.12 108 TYR A CA 1
ATOM 855 C C . TYR A 1 108 ? -25.699 40.103 33.420 1.00 81.12 108 TYR A C 1
ATOM 857 O O . TYR A 1 108 ? -25.361 39.885 34.577 1.00 81.12 108 TYR A O 1
ATOM 865 N N . SER A 1 109 ? -24.909 40.783 32.574 1.00 79.25 109 SER A N 1
ATOM 866 C CA . SER A 1 109 ? -23.574 41.302 32.926 1.00 79.25 109 SER A CA 1
ATOM 867 C C . SER A 1 109 ? -22.621 40.230 33.496 1.00 79.25 109 SER A C 1
ATOM 869 O O . SER A 1 109 ? -21.788 40.511 34.355 1.00 79.25 109 SER A O 1
ATOM 871 N N . ILE A 1 110 ? -22.716 38.998 32.980 1.00 76.94 110 ILE A N 1
ATOM 872 C CA . ILE A 1 110 ? -21.997 37.802 33.464 1.00 76.94 110 ILE A CA 1
ATOM 873 C C . ILE A 1 110 ? -20.480 37.884 33.221 1.00 76.94 110 ILE A C 1
ATOM 875 O O . ILE A 1 110 ? -19.712 37.213 33.902 1.00 76.94 110 ILE A O 1
ATOM 879 N N . LEU A 1 111 ? -20.021 38.723 32.285 1.00 74.19 111 LEU A N 1
ATOM 880 C CA . LEU A 1 111 ? -18.600 38.845 31.916 1.00 74.19 111 LEU A CA 1
ATOM 881 C C . LEU A 1 111 ? -17.662 39.174 33.089 1.00 74.19 111 LEU A C 1
ATOM 883 O O . LEU A 1 111 ? -16.474 38.872 33.007 1.00 74.19 111 LEU A O 1
ATOM 887 N N . TRP A 1 112 ? -18.179 39.786 34.154 1.00 76.88 112 TRP A N 1
ATOM 888 C CA . TRP A 1 112 ? -17.388 40.201 35.316 1.00 76.88 112 TRP A CA 1
ATOM 889 C C . TRP A 1 112 ? -17.369 39.171 36.447 1.00 76.88 112 TRP A C 1
ATOM 891 O O . TRP A 1 112 ? -16.585 39.317 37.384 1.00 76.88 112 TRP A O 1
ATOM 901 N N . ASP A 1 113 ? -18.182 38.119 36.350 1.00 80.56 113 ASP A N 1
ATOM 902 C CA . ASP A 1 113 ? -18.174 37.010 37.295 1.00 80.56 113 ASP A CA 1
ATOM 903 C C . ASP A 1 113 ? -17.520 35.781 36.653 1.00 80.56 113 ASP A C 1
ATOM 905 O O . ASP A 1 113 ? -18.101 35.084 35.816 1.00 80.56 113 ASP A O 1
ATOM 909 N N . MET A 1 114 ? -16.279 35.511 37.065 1.00 77.69 114 MET A N 1
ATOM 910 C CA . MET A 1 114 ? -15.468 34.415 36.529 1.00 77.69 114 MET A CA 1
ATOM 911 C C . MET A 1 114 ? -16.134 33.049 36.708 1.00 77.69 114 MET A C 1
ATOM 913 O O . MET A 1 114 ? -15.952 32.171 35.860 1.00 77.69 114 MET A O 1
ATOM 917 N N . GLN A 1 115 ? -16.921 32.860 37.773 1.00 74.00 115 GLN A N 1
ATOM 918 C CA . GLN A 1 115 ? -17.628 31.608 37.993 1.00 74.00 115 GLN A CA 1
ATOM 919 C C . GLN A 1 115 ? -18.691 31.445 36.911 1.00 74.00 115 GLN A C 1
ATOM 921 O O . GLN A 1 115 ? -18.619 30.481 36.155 1.00 74.00 115 GLN A O 1
ATOM 926 N N . PHE A 1 116 ? -19.607 32.401 36.749 1.00 75.12 116 PHE A N 1
ATOM 927 C CA . PHE A 1 116 ? -20.667 32.315 35.734 1.00 75.12 116 PHE A CA 1
ATOM 928 C C . PHE A 1 116 ? -20.135 32.344 34.290 1.00 75.12 116 PHE A C 1
ATOM 930 O O . PHE A 1 116 ? -20.693 31.668 33.421 1.00 75.12 116 PHE A O 1
ATOM 937 N N . LEU A 1 117 ? -19.018 33.025 34.025 1.00 81.62 117 LEU A N 1
ATOM 938 C CA . LEU A 1 117 ? -18.366 33.017 32.714 1.00 81.62 117 LEU A CA 1
ATOM 939 C C . LEU A 1 117 ? -17.894 31.611 32.309 1.00 81.62 117 LEU A C 1
ATOM 941 O O . LEU A 1 117 ? -18.177 31.159 31.195 1.00 81.62 117 LEU A O 1
ATOM 945 N N . PHE A 1 118 ? -17.221 30.883 33.208 1.00 81.31 118 PHE A N 1
ATOM 946 C CA . PHE A 1 118 ? -16.803 29.502 32.938 1.00 81.31 118 PHE A CA 1
ATOM 947 C C . PHE A 1 118 ? -17.998 28.558 32.747 1.00 81.31 118 PHE A C 1
ATOM 949 O O . PHE A 1 118 ? -17.925 27.634 31.931 1.00 81.31 118 PHE A O 1
ATOM 956 N N . ARG A 1 119 ? -19.126 28.822 33.421 1.00 76.81 119 ARG A N 1
ATOM 957 C CA . ARG A 1 119 ? -20.381 28.073 33.233 1.00 76.81 119 ARG A CA 1
ATOM 958 C C . ARG A 1 119 ? -20.962 28.279 31.825 1.00 76.81 119 ARG A C 1
ATOM 960 O O . ARG A 1 119 ? -21.358 27.304 31.188 1.00 76.81 119 ARG A O 1
ATOM 967 N N . ASN A 1 120 ? -20.923 29.497 31.284 1.00 81.88 120 ASN A N 1
ATOM 968 C CA . ASN A 1 120 ? -21.380 29.778 29.914 1.00 81.88 120 ASN A CA 1
ATOM 969 C C . ASN A 1 120 ? -20.450 29.187 28.842 1.00 81.88 120 ASN A C 1
ATOM 971 O O . ASN A 1 120 ? -20.920 28.617 27.854 1.00 81.88 120 ASN A O 1
ATOM 975 N N . LEU A 1 121 ? -19.130 29.254 29.049 1.00 83.94 121 LEU A N 1
ATOM 976 C CA . LEU A 1 121 ? -18.144 28.625 28.157 1.00 83.94 121 LEU A CA 1
ATOM 977 C C . LEU A 1 121 ? -18.338 27.108 28.055 1.00 83.94 121 LEU A C 1
ATOM 979 O O . LEU A 1 121 ? -18.149 26.513 26.992 1.00 83.94 121 LEU A O 1
ATOM 983 N N . ALA A 1 122 ? -18.772 26.481 29.140 1.00 81.44 122 ALA A N 1
ATOM 984 C CA . ALA A 1 122 ? -19.080 25.068 29.148 1.00 81.44 122 ALA A CA 1
ATOM 985 C C . ALA A 1 122 ? -20.318 24.694 28.319 1.00 81.44 122 ALA A C 1
ATOM 987 O O . ALA A 1 122 ? -20.289 23.706 27.582 1.00 81.44 122 ALA A O 1
ATOM 988 N N . LEU A 1 123 ? -21.385 25.498 28.392 1.00 84.19 123 LEU A N 1
ATOM 989 C CA . LEU A 1 123 ? -22.579 25.325 27.556 1.00 84.19 123 LEU A CA 1
ATOM 990 C C . LEU A 1 123 ? -22.239 25.465 26.067 1.00 84.19 123 LEU A C 1
ATOM 992 O O . LEU A 1 123 ? -22.745 24.712 25.236 1.00 84.19 123 LEU A O 1
ATOM 996 N N . ILE A 1 124 ? -21.312 26.364 25.727 1.00 87.44 124 ILE A N 1
ATOM 997 C CA . ILE A 1 124 ? -20.757 26.456 24.373 1.00 87.44 124 ILE A CA 1
ATOM 998 C C . ILE A 1 124 ? -20.052 25.148 23.990 1.00 87.44 124 ILE A C 1
ATOM 1000 O O . ILE A 1 124 ? -20.341 24.588 22.932 1.00 87.44 124 ILE A O 1
ATOM 1004 N N . GLY A 1 125 ? -19.175 24.619 24.849 1.00 85.38 125 GLY A N 1
ATOM 1005 C CA . GLY A 1 125 ? -18.478 23.349 24.611 1.00 85.38 125 GLY A CA 1
ATOM 1006 C C . GLY A 1 125 ? -19.423 22.176 24.352 1.00 85.38 125 GLY A C 1
ATOM 1007 O O . GLY A 1 125 ? -19.211 21.385 23.429 1.00 85.38 125 GLY A O 1
ATOM 1008 N N . ALA A 1 126 ? -20.510 22.115 25.115 1.00 83.38 126 ALA A N 1
ATOM 1009 C CA . ALA A 1 126 ? -21.584 21.149 24.954 1.00 83.38 126 ALA A CA 1
ATOM 1010 C C . ALA A 1 126 ? -22.234 21.238 23.554 1.00 83.38 126 ALA A C 1
ATOM 1012 O O . ALA A 1 126 ? -22.343 20.228 22.848 1.00 83.38 126 ALA A O 1
ATOM 1013 N N . LEU A 1 127 ? -22.588 22.444 23.095 1.00 87.69 127 LEU A N 1
ATOM 1014 C CA . LEU A 1 127 ? -23.168 22.666 21.762 1.00 87.69 127 LEU A CA 1
ATOM 1015 C C . LEU A 1 127 ? -22.204 22.300 20.620 1.00 87.69 127 LEU A C 1
ATOM 1017 O O . LEU A 1 127 ? -22.643 21.752 19.604 1.00 87.69 127 LEU A O 1
ATOM 1021 N N . LEU A 1 128 ? -20.895 22.542 20.783 1.00 87.88 128 LEU A N 1
ATOM 1022 C CA . LEU A 1 128 ? -19.879 22.154 19.792 1.00 87.88 128 LEU A CA 1
ATOM 1023 C C . LEU A 1 128 ? -19.791 20.630 19.621 1.00 87.88 128 LEU A C 1
ATOM 1025 O O . LEU A 1 128 ? -19.621 20.153 18.498 1.00 87.88 128 LEU A O 1
ATOM 1029 N N . LEU A 1 129 ? -19.954 19.856 20.700 1.00 85.50 129 LEU A N 1
ATOM 1030 C CA . LEU A 1 129 ? -19.978 18.389 20.632 1.00 85.50 129 LEU A CA 1
ATOM 1031 C C . LEU A 1 129 ? -21.214 17.865 19.889 1.00 85.50 129 LEU A C 1
ATOM 1033 O O . LEU A 1 129 ? -21.093 16.951 19.072 1.00 85.50 129 LEU A O 1
ATOM 1037 N N . VAL A 1 130 ? -22.384 18.474 20.106 1.00 84.19 130 VAL A N 1
ATOM 1038 C CA . VAL A 1 130 ? -23.611 18.153 19.351 1.00 84.19 130 VAL A CA 1
ATOM 1039 C C . VAL A 1 130 ? -23.446 18.496 17.867 1.00 84.19 130 VAL A C 1
ATOM 1041 O O . VAL A 1 130 ? -23.840 17.716 16.996 1.00 84.19 130 VAL A O 1
ATOM 1044 N N . LEU A 1 131 ? -22.807 19.627 17.555 1.00 84.94 131 LEU A N 1
ATOM 1045 C CA . LEU A 1 131 ? -22.514 20.013 16.176 1.00 84.94 131 LEU A CA 1
ATOM 1046 C C . LEU A 1 131 ? -21.533 19.033 15.512 1.00 84.94 131 LEU A C 1
ATOM 1048 O O . LEU A 1 131 ? -21.731 18.654 14.356 1.00 84.94 131 LEU A O 1
ATOM 1052 N N . ALA A 1 132 ? -20.506 18.581 16.236 1.00 79.12 132 ALA A N 1
ATOM 1053 C CA . ALA A 1 132 ? -19.552 17.591 15.742 1.00 79.12 132 ALA A CA 1
ATOM 1054 C C . ALA A 1 132 ? -20.211 16.238 15.426 1.00 79.12 132 ALA A C 1
ATOM 1056 O O . ALA A 1 132 ? -19.853 15.608 14.431 1.00 79.12 132 ALA A O 1
ATOM 1057 N N . GLU A 1 133 ? -21.191 15.806 16.226 1.00 80.56 133 GLU A N 1
ATOM 1058 C CA . GLU A 1 133 ? -21.958 14.576 15.980 1.00 80.56 133 GLU A CA 1
ATOM 1059 C C . GLU A 1 133 ? -22.704 14.603 14.643 1.00 80.56 133 GLU A C 1
ATOM 1061 O O . GLU A 1 133 ? -22.810 13.579 13.971 1.00 80.56 133 GLU A O 1
ATOM 1066 N N . SER A 1 134 ? -23.183 15.774 14.224 1.00 74.25 134 SER A N 1
ATOM 1067 C CA . SER A 1 134 ? -23.944 15.918 12.980 1.00 74.25 134 SER A CA 1
ATOM 1068 C C . SER A 1 134 ? -23.106 15.780 11.693 1.00 74.25 134 SER A C 1
ATOM 1070 O O . SER A 1 134 ? -23.682 15.689 10.610 1.00 74.25 134 SER A O 1
ATOM 1072 N N . LYS A 1 135 ? -21.762 15.733 11.778 1.00 68.06 135 LYS A N 1
ATOM 1073 C CA . LYS A 1 135 ? -20.848 15.650 10.617 1.00 68.06 135 LYS A CA 1
ATOM 1074 C C . LYS A 1 135 ? -20.336 14.213 10.360 1.00 68.06 135 LYS A C 1
ATOM 1076 O O . LYS A 1 135 ? -19.769 13.576 11.251 1.00 68.06 135 LYS A O 1
ATOM 1081 N N . ALA A 1 136 ? -20.484 13.711 9.125 1.00 47.62 136 ALA A N 1
ATOM 1082 C CA . ALA A 1 136 ? -20.076 12.356 8.699 1.00 47.62 136 ALA A CA 1
ATOM 1083 C C . ALA A 1 136 ? -18.539 12.163 8.564 1.00 47.62 136 ALA A C 1
ATOM 1085 O O . ALA A 1 136 ? -17.802 13.136 8.430 1.00 47.62 136 ALA A O 1
ATOM 1086 N N . GLU A 1 137 ? -18.047 10.916 8.614 1.00 52.06 137 GLU A N 1
ATOM 1087 C CA . GLU A 1 137 ? -16.617 10.531 8.513 1.00 52.06 137 GLU A CA 1
ATOM 1088 C C . GLU A 1 137 ? -16.279 9.848 7.175 1.00 52.06 137 GLU A C 1
ATOM 1090 O O . GLU A 1 137 ? -17.058 9.020 6.705 1.00 52.06 137 GLU A O 1
ATOM 1095 N N . GLY A 1 138 ? -15.095 10.132 6.611 1.00 40.72 138 GLY A N 1
ATOM 1096 C CA . GLY A 1 138 ? -14.484 9.382 5.502 1.00 40.72 138 GLY A CA 1
ATOM 1097 C C . GLY A 1 138 ? -13.157 8.734 5.933 1.00 40.72 138 GLY A C 1
ATOM 1098 O O . GLY A 1 138 ? -12.403 9.333 6.696 1.00 40.72 138 GLY A O 1
ATOM 1099 N N . ARG A 1 139 ? -12.869 7.506 5.476 1.00 40.09 139 ARG A N 1
ATOM 1100 C CA . ARG A 1 139 ? -11.614 6.765 5.748 1.00 40.09 139 ARG A CA 1
ATOM 1101 C C . ARG A 1 139 ? -10.660 6.850 4.546 1.00 40.09 139 ARG A C 1
ATOM 1103 O O . ARG A 1 139 ? -11.137 6.908 3.420 1.00 40.09 139 ARG A O 1
ATOM 1110 N N . SER A 1 140 ? -9.339 6.809 4.765 1.00 42.09 140 SER A N 1
ATOM 1111 C CA . SER A 1 140 ? -8.328 6.685 3.695 1.00 42.09 140 SER A CA 1
ATOM 1112 C C . SER A 1 140 ? -7.603 5.342 3.733 1.00 42.09 140 SER A C 1
ATOM 1114 O O . SER A 1 140 ? -7.204 4.905 4.809 1.00 42.09 140 SER A O 1
ATOM 1116 N N . LEU A 1 141 ? -7.409 4.736 2.559 1.00 40.44 141 LEU A N 1
ATOM 1117 C CA . LEU A 1 141 ? -6.729 3.446 2.370 1.00 40.44 141 LEU A CA 1
ATOM 1118 C C . LEU A 1 141 ? -5.244 3.560 1.982 1.00 40.44 141 LEU A C 1
ATOM 1120 O O . LEU A 1 141 ? -4.469 2.709 2.386 1.00 40.44 141 LEU A O 1
ATOM 1124 N N . PHE A 1 142 ? -4.843 4.613 1.266 1.00 51.47 142 PHE A N 1
ATOM 1125 C CA . PHE A 1 142 ? -3.453 4.799 0.827 1.00 51.47 142 PHE A CA 1
ATOM 1126 C C . PHE A 1 142 ? -2.558 5.287 1.968 1.00 51.47 142 PHE A C 1
ATOM 1128 O O . PHE A 1 142 ? -2.843 6.335 2.567 1.00 51.47 142 PHE A O 1
ATOM 1135 N N . ALA A 1 143 ? -1.474 4.560 2.240 1.00 47.31 143 ALA A N 1
ATOM 1136 C CA . ALA A 1 143 ? -0.441 5.003 3.168 1.00 47.31 143 ALA A CA 1
ATOM 1137 C C . ALA A 1 143 ? 0.219 6.286 2.639 1.00 47.31 143 ALA A C 1
ATOM 1139 O O . ALA A 1 143 ? 0.512 6.406 1.455 1.00 47.31 143 ALA A O 1
ATOM 1140 N N . GLY A 1 144 ? 0.398 7.283 3.506 1.00 48.59 144 GLY A N 1
ATOM 1141 C CA . GLY A 1 144 ? 1.100 8.515 3.145 1.00 48.59 144 GLY A CA 1
ATOM 1142 C C . GLY A 1 144 ? 0.378 9.451 2.167 1.00 48.59 144 GLY A C 1
ATOM 1143 O O . GLY A 1 144 ? 0.951 10.469 1.843 1.00 48.59 144 GLY A O 1
ATOM 1144 N N . VAL A 1 145 ? -0.857 9.198 1.708 1.00 50.06 145 VAL A N 1
ATOM 1145 C CA . VAL A 1 145 ? -1.596 10.120 0.804 1.00 50.06 145 VAL A CA 1
ATOM 1146 C C . VAL A 1 145 ? -2.798 10.726 1.545 1.00 50.06 145 VAL A C 1
ATOM 1148 O O . VAL A 1 145 ? -3.497 9.971 2.232 1.00 50.06 145 VAL A O 1
ATOM 1151 N N . PRO A 1 146 ? -3.137 12.028 1.390 1.00 43.28 146 PRO A N 1
ATOM 1152 C CA . PRO A 1 146 ? -4.067 12.722 2.282 1.00 43.28 146 PRO A CA 1
ATOM 1153 C C . PRO A 1 146 ? -5.405 11.998 2.397 1.00 43.28 146 PRO A C 1
ATOM 1155 O O . PRO A 1 146 ? -6.003 11.613 1.393 1.00 43.28 146 PRO A O 1
ATOM 1158 N N . SER A 1 147 ? -5.934 11.817 3.604 1.00 52.53 147 SER A N 1
ATOM 1159 C CA . SER A 1 147 ? -7.342 11.466 3.749 1.00 52.53 147 SER A CA 1
ATOM 1160 C C . SER A 1 147 ? -8.181 12.657 3.293 1.00 52.53 147 SER A C 1
ATOM 1162 O O . SER A 1 147 ? -8.365 13.611 4.039 1.00 52.53 147 SER A O 1
ATOM 1164 N N . LEU A 1 148 ? -8.777 12.590 2.098 1.00 45.78 148 LEU A N 1
ATOM 1165 C CA . LEU A 1 148 ? -9.785 13.572 1.654 1.00 45.78 148 LEU A CA 1
ATOM 1166 C C . LEU A 1 148 ? -11.090 13.510 2.486 1.00 45.78 148 LEU A C 1
ATOM 1168 O O . LEU A 1 148 ? -12.043 14.232 2.229 1.00 45.78 148 LEU A O 1
ATOM 1172 N N . GLY A 1 149 ? -11.110 12.677 3.534 1.00 46.41 149 GLY A N 1
ATOM 1173 C CA . GLY A 1 149 ? -12.101 12.645 4.608 1.00 46.41 149 GLY A CA 1
ATOM 1174 C C . GLY A 1 149 ? -11.600 13.174 5.958 1.00 46.41 149 GLY A C 1
ATOM 1175 O O . GLY A 1 149 ? -12.261 12.923 6.969 1.00 46.41 149 GLY A O 1
ATOM 1176 N N . ASP A 1 150 ? -10.464 13.881 6.025 1.00 46.72 150 ASP A N 1
ATOM 1177 C CA . ASP A 1 150 ? -10.083 14.620 7.231 1.00 46.72 150 ASP A CA 1
ATOM 1178 C C . ASP A 1 150 ? -11.085 15.756 7.429 1.00 46.72 150 ASP A C 1
ATOM 1180 O O . ASP A 1 150 ? -10.944 16.874 6.936 1.00 46.72 150 ASP A O 1
ATOM 1184 N N . ASN A 1 151 ? -12.131 15.462 8.192 1.00 53.62 151 ASN A N 1
ATOM 1185 C CA . ASN A 1 151 ? -13.106 16.438 8.631 1.00 53.62 151 ASN A CA 1
ATOM 1186 C C . ASN A 1 151 ? -12.437 17.309 9.722 1.00 53.62 151 ASN A C 1
ATOM 1188 O O . ASN A 1 151 ? -12.852 17.307 10.880 1.00 53.62 151 ASN A O 1
ATOM 1192 N N . LYS A 1 152 ? -11.357 18.034 9.364 1.00 58.94 152 LYS A N 1
ATOM 1193 C CA . LYS A 1 152 ? -10.632 19.017 10.191 1.00 58.94 152 LYS A CA 1
ATOM 1194 C C . LYS A 1 152 ? -11.589 19.871 11.030 1.00 58.94 152 LYS A C 1
ATOM 1196 O O . LYS A 1 152 ? -11.349 19.972 12.234 1.00 58.94 152 LYS A O 1
ATOM 1201 N N . PRO A 1 153 ? -12.714 20.396 10.491 1.00 64.12 153 PRO A N 1
ATOM 1202 C CA . PRO A 1 153 ? -13.666 21.127 11.320 1.00 64.12 153 PRO A CA 1
ATOM 1203 C C . PRO A 1 153 ? -14.355 20.248 12.375 1.00 64.12 153 PRO A C 1
ATOM 1205 O O . PRO A 1 153 ? -14.534 20.704 13.495 1.00 64.12 153 PRO A O 1
ATOM 1208 N N . LYS A 1 154 ? -14.716 18.989 12.087 1.00 70.19 154 LYS A N 1
ATOM 1209 C CA . LYS A 1 154 ? -15.274 18.061 13.095 1.00 70.19 154 LYS A CA 1
ATOM 1210 C C . LYS A 1 154 ? -14.262 17.768 14.205 1.00 70.19 154 LYS A C 1
ATOM 1212 O O . LYS A 1 154 ? -14.611 17.814 15.381 1.00 70.19 154 LYS A O 1
ATOM 1217 N N . ASN A 1 155 ? -13.010 17.515 13.833 1.00 71.69 155 ASN A N 1
ATOM 1218 C CA . ASN A 1 155 ? -11.932 17.227 14.777 1.00 71.69 155 ASN A CA 1
ATOM 1219 C C . ASN A 1 155 ? -11.632 18.428 15.688 1.00 71.69 155 ASN A C 1
ATOM 1221 O O . ASN A 1 155 ? -11.466 18.256 16.896 1.00 71.69 155 ASN A O 1
ATOM 1225 N N . LEU A 1 156 ? -11.633 19.641 15.126 1.00 78.31 156 LEU A N 1
ATOM 1226 C CA . LEU A 1 156 ? -11.484 20.883 15.883 1.00 78.31 156 LEU A CA 1
ATOM 1227 C C . LEU A 1 156 ? -12.661 21.105 16.840 1.00 78.31 156 LEU A C 1
ATOM 1229 O O . LEU A 1 156 ? -12.441 21.429 18.002 1.00 78.31 156 LEU A O 1
ATOM 1233 N N . LEU A 1 157 ? -13.897 20.865 16.388 1.00 81.06 157 LEU A N 1
ATOM 1234 C CA . LEU A 1 157 ? -15.096 20.959 17.229 1.00 81.06 157 LEU A CA 1
ATOM 1235 C C . LEU A 1 157 ? -15.054 19.968 18.405 1.00 81.06 157 LEU A C 1
ATOM 1237 O O . LEU A 1 157 ? -15.405 20.333 19.524 1.00 81.06 157 LEU A O 1
ATOM 1241 N N . GLN A 1 158 ? -14.578 18.737 18.186 1.00 79.69 158 GLN A N 1
ATOM 1242 C CA . GLN A 1 158 ? -14.412 17.735 19.250 1.00 79.69 158 GLN A CA 1
ATOM 1243 C C . GLN A 1 158 ? -13.289 18.084 20.234 1.00 79.69 158 GLN A C 1
ATOM 1245 O O . GLN A 1 158 ? -13.393 17.774 21.422 1.00 79.69 158 GLN A O 1
ATOM 1250 N N . LEU A 1 159 ? -12.201 18.704 19.769 1.00 83.12 159 LEU A N 1
ATOM 1251 C CA . LEU A 1 159 ? -11.137 19.193 20.647 1.00 83.12 159 LEU A CA 1
ATOM 1252 C C . LEU A 1 159 ? -11.620 20.384 21.480 1.00 83.12 159 LEU A C 1
ATOM 1254 O O . LEU A 1 159 ? -11.530 20.343 22.704 1.00 83.12 159 LEU A O 1
ATOM 1258 N N . ALA A 1 160 ? -12.190 21.398 20.827 1.00 84.38 160 ALA A N 1
ATOM 1259 C CA . ALA A 1 160 ? -12.741 22.577 21.486 1.00 84.38 160 ALA A CA 1
ATOM 1260 C C . ALA A 1 160 ? -13.815 22.188 22.512 1.00 84.38 160 ALA A C 1
ATOM 1262 O O . ALA A 1 160 ? -13.769 22.644 23.651 1.00 84.38 160 ALA A O 1
ATOM 1263 N N . GLY A 1 161 ? -14.716 21.267 22.156 1.00 82.62 161 GLY A N 1
ATOM 1264 C CA . GLY A 1 161 ? -15.717 20.725 23.074 1.00 82.62 161 GLY A CA 1
ATOM 1265 C C . GLY A 1 161 ? -15.114 20.078 24.327 1.00 82.62 161 GLY A C 1
ATOM 1266 O O . GLY A 1 161 ? -15.598 20.316 25.429 1.00 82.62 161 GLY A O 1
ATOM 1267 N N . ARG A 1 162 ? -14.019 19.316 24.196 1.00 85.50 162 ARG A N 1
ATOM 1268 C CA . ARG A 1 162 ? -13.327 18.689 25.340 1.00 85.50 162 ARG A CA 1
ATOM 1269 C C . ARG A 1 162 ? -12.616 19.693 26.240 1.00 85.50 162 ARG A C 1
ATOM 1271 O O . ARG A 1 162 ? -12.732 19.591 27.455 1.00 85.50 162 ARG A O 1
ATOM 1278 N N . VAL A 1 163 ? -11.912 20.659 25.653 1.00 86.12 163 VAL A N 1
ATOM 1279 C CA . VAL A 1 163 ? -11.221 21.715 26.412 1.00 86.12 163 VAL A CA 1
ATOM 1280 C C . VAL A 1 163 ? -12.229 22.562 27.189 1.00 86.12 163 VAL A C 1
ATOM 1282 O O . VAL A 1 163 ? -12.033 22.833 28.369 1.00 86.12 163 VAL A O 1
ATOM 1285 N N . LEU A 1 164 ? -13.351 22.921 26.563 1.00 84.56 164 LEU A N 1
ATOM 1286 C CA . LEU A 1 164 ? -14.399 23.703 27.219 1.00 84.56 164 LEU A CA 1
ATOM 1287 C C . LEU A 1 164 ? -15.123 22.919 28.330 1.00 84.56 164 LEU A C 1
ATOM 1289 O O . LEU A 1 164 ? -15.480 23.505 29.351 1.00 84.56 164 LEU A O 1
ATOM 1293 N N . LEU A 1 165 ? -15.270 21.594 28.197 1.00 79.25 165 LEU A N 1
ATOM 1294 C CA . LEU A 1 165 ? -15.759 20.742 29.291 1.00 79.25 165 LEU A CA 1
ATOM 1295 C C . LEU A 1 165 ? -14.800 20.695 30.490 1.00 79.25 165 LEU A C 1
ATOM 1297 O O . LEU A 1 165 ? -15.259 20.545 31.622 1.00 79.25 165 LEU A O 1
ATOM 1301 N N . ALA A 1 166 ? -13.492 20.859 30.282 1.00 81.56 166 ALA A N 1
ATOM 1302 C CA . ALA A 1 166 ? -12.543 20.935 31.391 1.00 81.56 166 ALA A CA 1
ATOM 1303 C C . ALA A 1 166 ? -12.777 22.191 32.245 1.00 81.56 166 ALA A C 1
ATOM 1305 O O . ALA A 1 166 ? -12.797 22.096 33.472 1.00 81.56 166 ALA A O 1
ATOM 1306 N N . PHE A 1 167 ? -13.053 23.343 31.617 1.00 78.44 167 PHE A N 1
ATOM 1307 C CA . PHE A 1 167 ? -13.447 24.556 32.347 1.00 78.44 167 PHE A CA 1
ATOM 1308 C C . PHE A 1 167 ? -14.752 24.359 33.122 1.00 78.44 167 PHE A C 1
ATOM 1310 O O . PHE A 1 167 ? -14.871 24.825 34.252 1.00 78.44 167 PHE A O 1
ATOM 1317 N N . MET A 1 168 ? -15.696 23.597 32.563 1.00 71.44 168 MET A N 1
ATOM 1318 C CA . MET A 1 168 ? -16.928 23.223 33.258 1.00 71.44 168 MET A CA 1
ATOM 1319 C C . MET A 1 168 ? -16.655 22.457 34.553 1.00 71.44 168 MET A C 1
ATOM 1321 O O . MET A 1 168 ? -17.242 22.762 35.588 1.00 71.44 168 MET A O 1
ATOM 1325 N N . PHE A 1 169 ? -15.749 21.478 34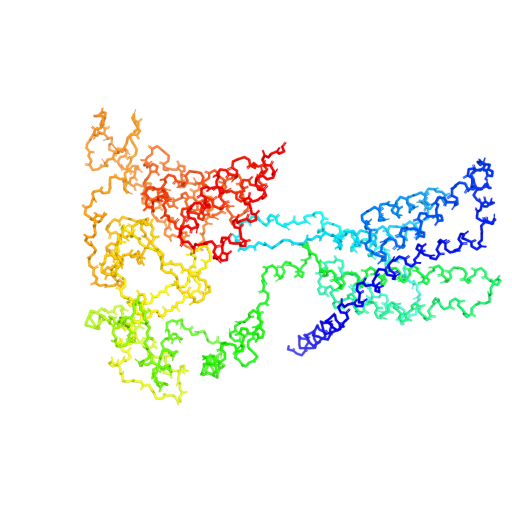.500 1.00 76.31 169 PHE A N 1
ATOM 1326 C CA . PHE A 1 169 ? -15.385 20.665 35.655 1.00 76.31 169 PHE A CA 1
ATOM 1327 C C . PHE A 1 169 ? -14.736 21.503 36.763 1.00 76.31 169 PHE A C 1
ATOM 1329 O O . PHE A 1 169 ? -15.066 21.314 37.929 1.00 76.31 169 PHE A O 1
ATOM 1336 N N . VAL A 1 170 ? -13.894 22.484 36.411 1.00 77.94 170 VAL A N 1
ATOM 1337 C CA . VAL A 1 170 ? -13.284 23.404 37.390 1.00 77.94 170 VAL A CA 1
ATOM 1338 C C . VAL A 1 170 ? -14.347 24.137 38.216 1.00 77.94 170 VAL A C 1
ATOM 1340 O O . VAL A 1 170 ? -14.167 24.302 39.417 1.00 77.94 170 VAL A O 1
ATOM 1343 N N . THR A 1 171 ? -15.488 24.505 37.619 1.00 71.75 171 THR A N 1
ATOM 1344 C CA . THR A 1 171 ? -16.580 25.183 38.348 1.00 71.75 171 THR A CA 1
ATOM 1345 C C . THR A 1 171 ? -17.334 24.299 39.345 1.00 71.75 171 THR A C 1
ATOM 1347 O O . THR A 1 171 ? -18.118 24.823 40.135 1.00 71.75 171 THR A O 1
ATOM 1350 N N . LEU A 1 172 ? -17.120 22.980 39.311 1.00 71.75 172 LEU A N 1
ATOM 1351 C CA . LEU A 1 172 ? -17.742 22.016 40.223 1.00 71.75 172 LEU A CA 1
ATOM 1352 C C . LEU A 1 172 ? -16.841 21.625 41.399 1.00 71.75 172 LEU A C 1
ATOM 1354 O O . LEU A 1 172 ? -17.318 20.985 42.336 1.00 71.75 172 LEU A O 1
ATOM 1358 N N . ILE A 1 173 ? -15.557 21.994 41.362 1.00 72.12 173 ILE A N 1
ATOM 1359 C CA . ILE A 1 173 ? -14.604 21.682 42.429 1.00 72.12 173 ILE A CA 1
ATOM 1360 C C . ILE A 1 173 ? -14.940 22.547 43.648 1.00 72.12 173 ILE A C 1
ATOM 1362 O O . ILE A 1 173 ? -14.792 23.770 43.620 1.00 72.12 173 ILE A O 1
ATOM 1366 N N . ARG A 1 174 ? -15.388 21.908 44.733 1.00 68.69 174 ARG A N 1
ATOM 1367 C CA . ARG A 1 174 ? -15.611 22.558 46.030 1.00 68.69 174 ARG A CA 1
ATOM 1368 C C . ARG A 1 174 ? -14.372 22.357 46.892 1.00 68.69 174 ARG A C 1
ATOM 1370 O O . ARG A 1 174 ? -14.148 21.262 47.394 1.00 68.69 174 ARG A O 1
ATOM 1377 N N . ILE A 1 175 ? -13.580 23.414 47.074 1.00 65.62 175 ILE A N 1
ATOM 1378 C CA . ILE A 1 175 ? -12.369 23.374 47.907 1.00 65.62 175 ILE A CA 1
ATOM 1379 C C . ILE A 1 175 ? -12.783 23.349 49.385 1.00 65.62 175 ILE A C 1
ATOM 1381 O O . ILE A 1 175 ? -12.823 24.377 50.060 1.00 65.62 175 ILE A O 1
ATOM 1385 N N . GLU A 1 176 ? -13.119 22.163 49.883 1.00 71.44 176 GLU A N 1
ATOM 1386 C CA . GLU A 1 176 ? -13.359 21.899 51.301 1.00 71.44 176 GLU A CA 1
ATOM 1387 C C . GLU A 1 176 ? -12.216 21.054 51.877 1.00 71.44 176 GLU A C 1
ATOM 1389 O O . GLU A 1 176 ? -11.706 20.136 51.238 1.00 71.44 176 GLU A O 1
ATOM 1394 N N . TRP A 1 177 ? -11.829 21.317 53.128 1.00 70.38 177 TRP A N 1
ATOM 1395 C CA . TRP A 1 177 ? -10.695 20.653 53.793 1.00 70.38 177 TRP A CA 1
ATOM 1396 C C . TRP A 1 177 ? -11.004 19.235 54.312 1.00 70.38 177 TRP A C 1
ATOM 1398 O O . TRP A 1 177 ? -10.336 18.731 55.213 1.00 70.38 177 TRP A O 1
ATOM 1408 N N . SER A 1 178 ? -12.019 18.573 53.754 1.00 83.94 178 SER A N 1
ATOM 1409 C CA . SER A 1 178 ? -12.349 17.185 54.081 1.00 83.94 178 SER A CA 1
ATOM 1410 C C . SER A 1 178 ? -11.464 16.225 53.287 1.00 83.94 178 SER A C 1
ATOM 1412 O O . SER A 1 178 ? -11.357 16.336 52.068 1.00 83.94 178 SER A O 1
ATOM 1414 N N . PHE A 1 179 ? -10.875 15.229 53.958 1.00 83.19 179 PHE A N 1
ATOM 1415 C CA . PHE A 1 179 ? -10.025 14.218 53.315 1.00 83.19 179 PHE A CA 1
ATOM 1416 C C . PHE A 1 179 ? -10.720 13.532 52.127 1.00 83.19 179 PHE A C 1
ATOM 1418 O O . PHE A 1 179 ? -10.120 13.363 51.067 1.00 83.19 179 PHE A O 1
ATOM 1425 N N . PHE A 1 180 ? -12.002 13.183 52.278 1.00 80.38 180 PHE A N 1
ATOM 1426 C CA . PHE A 1 180 ? -12.774 12.533 51.218 1.00 80.38 180 PHE A CA 1
ATOM 1427 C C . PHE A 1 180 ? -12.999 13.451 50.011 1.00 80.38 180 PHE A C 1
ATOM 1429 O O . PHE A 1 180 ? -12.888 12.991 48.875 1.00 80.38 180 PHE A O 1
ATOM 1436 N N . GLN A 1 181 ? -13.239 14.742 50.252 1.00 79.44 181 GLN A N 1
ATOM 1437 C CA . GLN A 1 181 ? -13.426 15.732 49.193 1.00 79.44 181 GLN A CA 1
ATOM 1438 C C . GLN A 1 181 ? -12.123 15.957 48.414 1.00 79.44 181 GLN A C 1
ATOM 1440 O O . GLN A 1 181 ? -12.126 15.927 47.187 1.00 79.44 181 GLN A O 1
ATOM 1445 N N . ILE A 1 182 ? -10.986 16.051 49.112 1.00 83.81 182 ILE A N 1
ATOM 1446 C CA . ILE A 1 182 ? -9.663 16.202 48.486 1.00 83.81 182 ILE A CA 1
ATOM 1447 C C . ILE A 1 182 ? -9.342 15.005 47.579 1.00 83.81 182 ILE A C 1
ATOM 1449 O O . ILE A 1 182 ? -8.910 15.186 46.442 1.00 83.81 182 ILE A O 1
ATOM 1453 N N . VAL A 1 183 ? -9.568 13.773 48.051 1.00 84.12 183 VAL A N 1
ATOM 1454 C CA . VAL A 1 183 ? -9.324 12.561 47.246 1.00 84.12 183 VAL A CA 1
ATOM 1455 C C . VAL A 1 183 ? -10.197 12.549 45.990 1.00 84.12 183 VAL A C 1
ATOM 1457 O O . VAL A 1 183 ? -9.720 12.217 44.903 1.00 84.12 183 VAL A O 1
ATOM 1460 N N . GLN A 1 184 ? -11.464 12.928 46.129 1.00 82.31 184 GLN A N 1
ATOM 1461 C CA . GLN A 1 184 ? -12.416 12.993 45.029 1.00 82.31 184 GLN A CA 1
ATOM 1462 C C . GLN A 1 184 ? -12.040 14.052 43.988 1.00 82.31 184 GLN A C 1
ATOM 1464 O O . GLN A 1 184 ? -12.060 13.753 42.793 1.00 82.31 184 GLN A O 1
ATOM 1469 N N . ASP A 1 185 ? -11.659 15.253 44.422 1.00 83.06 185 ASP A N 1
ATOM 1470 C CA . ASP A 1 185 ? -11.282 16.353 43.531 1.00 83.06 185 ASP A CA 1
ATOM 1471 C C . ASP A 1 185 ? -9.984 16.034 42.774 1.00 83.06 185 ASP A C 1
ATOM 1473 O O . ASP A 1 185 ? -9.890 16.278 41.568 1.00 83.06 185 ASP A O 1
ATOM 1477 N N . VAL A 1 186 ? -9.013 15.392 43.437 1.00 87.25 186 VAL A N 1
ATOM 1478 C CA . VAL A 1 186 ? -7.781 14.905 42.793 1.00 87.25 186 VAL A CA 1
ATOM 1479 C C . VAL A 1 186 ? -8.095 13.824 41.757 1.00 87.25 186 VAL A C 1
ATOM 1481 O O . VAL A 1 186 ? -7.614 13.897 40.623 1.00 87.25 186 VAL A O 1
ATOM 1484 N N . LEU A 1 187 ? -8.922 12.832 42.104 1.00 88.69 187 LEU A N 1
ATOM 1485 C CA . LEU A 1 187 ? -9.308 11.763 41.179 1.00 88.69 187 LEU A CA 1
ATOM 1486 C C . LEU A 1 187 ? -10.071 12.318 39.967 1.00 88.69 187 LEU A C 1
ATOM 1488 O O . LEU A 1 187 ? -9.759 11.968 38.826 1.00 88.69 187 LEU A O 1
ATOM 1492 N N . GLY A 1 188 ? -11.042 13.201 40.200 1.00 86.06 188 GLY A N 1
ATOM 1493 C CA . GLY A 1 188 ? -11.813 13.856 39.147 1.00 86.06 188 GLY A CA 1
ATOM 1494 C C . GLY A 1 188 ? -10.940 14.734 38.246 1.00 86.06 188 GLY A C 1
ATOM 1495 O O . GLY A 1 188 ? -11.062 14.659 37.023 1.00 86.06 188 GLY A O 1
ATOM 1496 N N . GLY A 1 189 ? -9.991 15.477 38.825 1.00 88.38 189 GLY A N 1
ATOM 1497 C CA . GLY A 1 189 ? -9.011 16.277 38.088 1.00 88.38 189 GLY A CA 1
ATOM 1498 C C . GLY A 1 189 ? -8.123 15.431 37.173 1.00 88.38 189 GLY A C 1
ATOM 1499 O O . GLY A 1 189 ? -7.978 15.750 35.991 1.00 88.38 189 GLY A O 1
ATOM 1500 N N . ILE A 1 190 ? -7.600 14.303 37.669 1.00 90.12 190 ILE A N 1
ATOM 1501 C CA . ILE A 1 190 ? -6.819 13.356 36.854 1.00 90.12 190 ILE A CA 1
ATOM 1502 C C . ILE A 1 190 ? -7.663 12.835 35.687 1.00 90.12 190 ILE A C 1
ATOM 1504 O O . ILE A 1 190 ? -7.218 12.871 34.538 1.00 90.12 190 ILE A O 1
ATOM 1508 N N . LEU A 1 191 ? -8.891 12.379 35.949 1.00 89.75 191 LEU A N 1
ATOM 1509 C CA . LEU A 1 191 ? -9.778 11.871 34.900 1.00 89.75 191 LEU A CA 1
ATOM 1510 C C . LEU A 1 191 ? -10.102 12.945 33.858 1.00 89.75 191 LEU A C 1
ATOM 1512 O O . LEU A 1 191 ? -10.131 12.636 32.666 1.00 89.75 191 LEU A O 1
ATOM 1516 N N . MET A 1 192 ? -10.277 14.199 34.274 1.00 89.44 192 MET A N 1
ATOM 1517 C CA . MET A 1 192 ? -10.549 15.304 33.360 1.00 89.44 192 ME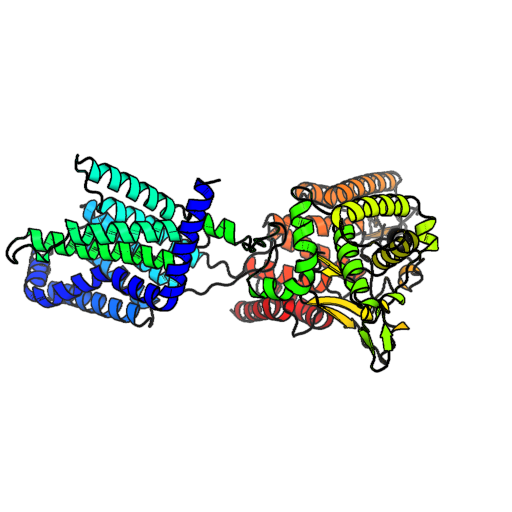T A CA 1
ATOM 1518 C C . MET A 1 192 ? -9.359 15.654 32.468 1.00 89.44 192 MET A C 1
ATOM 1520 O O . MET A 1 192 ? -9.531 15.879 31.266 1.00 89.44 192 MET A O 1
ATOM 1524 N N . ILE A 1 193 ? -8.140 15.596 33.002 1.00 89.56 193 ILE A N 1
ATOM 1525 C CA . ILE A 1 193 ? -6.918 15.740 32.201 1.00 89.56 193 ILE A CA 1
ATOM 1526 C C . ILE A 1 193 ? -6.836 14.627 31.146 1.00 89.56 193 ILE A C 1
ATOM 1528 O O . ILE A 1 193 ? -6.587 14.911 29.973 1.00 89.56 193 ILE A O 1
ATOM 1532 N N . LEU A 1 194 ? -7.117 13.372 31.518 1.00 88.38 194 LEU A N 1
ATOM 1533 C CA . LEU A 1 194 ? -7.113 12.245 30.574 1.00 88.38 194 LEU A CA 1
ATOM 1534 C C . LEU A 1 194 ? -8.151 12.413 29.451 1.00 88.38 194 LEU A C 1
ATOM 1536 O O . LEU A 1 194 ? -7.843 12.165 28.281 1.00 88.38 194 LEU A O 1
ATOM 1540 N N . VAL A 1 195 ? -9.357 12.884 29.787 1.00 87.56 195 VAL A N 1
ATOM 1541 C CA . VAL A 1 195 ? -10.415 13.190 28.808 1.00 87.56 195 VAL A CA 1
ATOM 1542 C C . VAL A 1 195 ? -9.980 14.310 27.859 1.00 87.56 195 VAL A C 1
ATOM 1544 O O . VAL A 1 195 ? -10.140 14.169 26.644 1.00 87.56 195 VAL A O 1
ATOM 1547 N N . THR A 1 196 ? -9.381 15.377 28.393 1.00 86.31 196 THR A N 1
ATOM 1548 C CA . THR A 1 196 ? -8.932 16.551 27.623 1.00 86.31 196 THR A CA 1
ATOM 1549 C C . THR A 1 196 ? -7.806 16.197 26.649 1.00 86.31 196 THR A C 1
ATOM 1551 O O . THR A 1 196 ? -7.889 16.535 25.470 1.00 86.31 196 THR A O 1
ATOM 1554 N N . ILE A 1 197 ? -6.795 15.449 27.108 1.00 84.44 197 ILE A N 1
ATOM 1555 C CA . ILE A 1 197 ? -5.664 14.979 26.281 1.00 84.44 197 ILE A CA 1
ATOM 1556 C C . ILE A 1 197 ? -6.117 13.937 25.249 1.00 84.44 197 ILE A C 1
ATOM 1558 O O . ILE A 1 197 ? -5.519 13.776 24.183 1.00 84.44 197 ILE A O 1
ATOM 1562 N N . GLY A 1 198 ? -7.198 13.218 25.533 1.00 79.19 198 GLY A N 1
ATOM 1563 C CA . GLY A 1 198 ? -7.690 12.194 24.632 1.00 79.19 198 GLY A CA 1
ATOM 1564 C C . GLY A 1 198 ? -7.037 10.827 24.844 1.00 79.19 198 GLY A C 1
ATOM 1565 O O . GLY A 1 198 ? -6.828 10.115 23.862 1.00 79.19 198 GLY A O 1
ATOM 1566 N N . TYR A 1 199 ? -6.684 10.488 26.088 1.00 80.62 199 TYR A N 1
ATOM 1567 C CA . TYR A 1 199 ? -6.099 9.199 26.466 1.00 80.62 199 TYR A CA 1
ATOM 1568 C C . TYR A 1 199 ? -7.120 8.343 27.216 1.00 80.62 199 TYR A C 1
ATOM 1570 O O . TYR A 1 199 ? -7.594 8.736 28.281 1.00 80.62 199 TYR A O 1
ATOM 1578 N N . LYS A 1 200 ? -7.453 7.166 26.674 1.00 82.00 200 LYS A N 1
ATOM 1579 C CA . LYS A 1 200 ? -8.494 6.259 27.200 1.00 82.00 200 LYS A CA 1
ATOM 1580 C C . LYS A 1 200 ? -9.820 6.966 27.481 1.00 82.00 200 LYS A C 1
ATOM 1582 O O . LYS A 1 200 ? -10.538 6.640 28.426 1.00 82.00 200 LYS A O 1
ATOM 1587 N N . THR A 1 201 ? -10.154 7.910 26.612 1.00 83.12 201 THR A N 1
ATOM 1588 C CA . THR A 1 201 ? -11.299 8.830 26.717 1.00 83.12 201 THR A CA 1
ATOM 1589 C C . THR A 1 201 ? -12.592 8.158 27.145 1.00 83.12 201 THR A C 1
ATOM 1591 O O . THR A 1 201 ? -13.227 8.609 28.086 1.00 83.12 201 THR A O 1
ATOM 1594 N N . LYS A 1 202 ? -12.965 7.047 26.506 1.00 84.31 202 LYS A N 1
ATOM 1595 C CA . LYS A 1 202 ? -14.206 6.322 26.807 1.00 84.31 202 LYS A CA 1
ATOM 1596 C C . LYS A 1 202 ? -14.264 5.821 28.249 1.00 84.31 202 LYS A C 1
ATOM 1598 O O . LYS A 1 202 ? -15.284 5.994 28.907 1.00 84.31 202 LYS A O 1
ATOM 1603 N N . LEU A 1 203 ? -13.177 5.220 28.733 1.00 87.00 203 LEU A N 1
ATOM 1604 C CA . LEU A 1 203 ? -13.096 4.687 30.091 1.00 87.00 203 LEU A CA 1
ATOM 1605 C C . LEU A 1 203 ? -13.091 5.829 31.114 1.00 87.00 203 LEU A C 1
ATOM 1607 O O . LEU A 1 203 ? -13.876 5.808 32.060 1.00 87.00 203 LEU A O 1
ATOM 1611 N N . SER A 1 204 ? -12.254 6.845 30.889 1.00 89.38 204 SER A N 1
ATOM 1612 C CA . SER A 1 204 ? -12.139 8.003 31.779 1.00 89.38 204 SER A CA 1
ATOM 1613 C C . SER A 1 204 ? -13.442 8.803 31.859 1.00 89.38 204 SER A C 1
ATOM 1615 O O . SER A 1 204 ? -13.869 9.158 32.955 1.00 89.38 204 SER A O 1
ATOM 1617 N N . SER A 1 205 ? -14.120 9.030 30.728 1.00 89.06 205 SER A N 1
ATOM 1618 C CA . SER A 1 205 ? -15.418 9.711 30.687 1.00 89.06 205 SER A CA 1
ATOM 1619 C C . SER A 1 205 ? -16.521 8.900 31.367 1.00 89.06 205 SER A C 1
ATOM 1621 O O . SER A 1 205 ? -17.304 9.485 32.105 1.00 89.06 205 SER A O 1
ATOM 1623 N N . LEU A 1 206 ? -16.587 7.575 31.179 1.00 89.75 206 LEU A N 1
ATOM 1624 C CA . LEU A 1 206 ? -17.590 6.734 31.851 1.00 89.75 206 LEU A CA 1
ATOM 1625 C C . LEU A 1 206 ? -17.412 6.721 33.372 1.00 89.75 206 LEU A C 1
ATOM 1627 O O . LEU A 1 206 ? -18.394 6.847 34.104 1.00 89.75 206 LEU A O 1
ATOM 1631 N N . LEU A 1 207 ? -16.170 6.602 33.848 1.00 90.44 207 LEU A N 1
ATOM 1632 C CA . LEU A 1 207 ? -15.879 6.641 35.279 1.00 90.44 207 LEU A CA 1
ATOM 1633 C C . LEU A 1 207 ? -16.256 7.999 35.879 1.00 90.44 207 LEU A C 1
ATOM 1635 O O . LEU A 1 207 ? -16.891 8.060 36.931 1.00 90.44 207 LEU A O 1
ATOM 1639 N N . LEU A 1 208 ? -15.924 9.085 35.181 1.00 89.56 208 LEU A N 1
ATOM 1640 C CA . LEU A 1 208 ? -16.258 10.429 35.632 1.00 89.56 208 LEU A CA 1
ATOM 1641 C C . LEU A 1 208 ? -17.769 10.695 35.614 1.00 89.56 208 LEU A C 1
ATOM 1643 O O . LEU A 1 208 ? -18.277 11.316 36.540 1.00 89.56 208 LEU A O 1
ATOM 1647 N N . VAL A 1 209 ? -18.505 10.186 34.620 1.00 91.88 209 VAL A N 1
ATOM 1648 C CA . VAL A 1 209 ? -19.977 10.250 34.586 1.00 91.88 209 VAL A CA 1
ATOM 1649 C C . VAL A 1 209 ? -20.584 9.569 35.808 1.00 91.88 209 VAL A C 1
ATOM 1651 O O . VAL A 1 209 ? -21.492 10.130 36.421 1.00 91.88 209 VAL A O 1
ATOM 1654 N N . LEU A 1 210 ? -20.085 8.389 36.187 1.00 90.75 210 LEU A N 1
ATOM 1655 C CA . LEU A 1 210 ? -20.573 7.663 37.360 1.00 90.75 210 LEU A CA 1
ATOM 1656 C C . LEU A 1 210 ? -20.346 8.474 38.641 1.00 90.75 210 LEU A C 1
ATOM 1658 O O . LEU A 1 210 ? -21.281 8.659 39.421 1.00 90.75 210 LEU A O 1
ATOM 1662 N N . ILE A 1 211 ? -19.131 9.001 38.816 1.00 88.69 211 ILE A N 1
ATOM 1663 C CA . ILE A 1 211 ? -18.759 9.823 39.975 1.00 88.69 211 ILE A CA 1
ATOM 1664 C C . ILE A 1 211 ? -19.624 11.089 40.033 1.00 88.69 211 ILE A C 1
ATOM 1666 O O . ILE A 1 211 ? -20.295 11.325 41.035 1.00 88.69 211 ILE A O 1
ATOM 1670 N N . LEU A 1 212 ? -19.679 11.870 38.950 1.00 88.31 212 LEU A N 1
ATOM 1671 C CA . LEU A 1 212 ? -20.447 13.117 38.904 1.00 88.31 212 LEU A CA 1
ATOM 1672 C C . LEU A 1 212 ? -21.941 12.887 39.125 1.00 88.31 212 LEU A C 1
ATOM 1674 O O . LEU A 1 212 ? -22.579 13.689 39.796 1.00 88.31 212 LEU A O 1
ATOM 1678 N N . THR A 1 213 ? -22.503 11.792 38.609 1.00 90.56 213 THR A N 1
ATOM 1679 C CA . THR A 1 213 ? -23.918 11.469 38.833 1.00 90.56 213 THR A CA 1
ATOM 1680 C C . THR A 1 213 ? -24.183 11.227 40.316 1.00 90.56 213 THR A C 1
ATOM 1682 O O . THR A 1 213 ? -25.081 11.850 40.877 1.00 90.56 213 THR A O 1
ATOM 1685 N N . ALA A 1 214 ? -23.385 10.382 40.976 1.00 89.19 214 ALA A N 1
ATOM 1686 C CA . ALA A 1 214 ? -23.555 10.099 42.401 1.00 89.19 214 ALA A CA 1
ATOM 1687 C C . ALA A 1 214 ? -23.443 11.374 43.256 1.00 89.19 214 ALA A C 1
ATOM 1689 O O . ALA A 1 214 ? -24.282 11.623 44.123 1.00 89.19 214 ALA A O 1
ATOM 1690 N N . LEU A 1 215 ? -22.456 12.219 42.957 1.00 85.75 215 LEU A N 1
ATOM 1691 C CA . LEU A 1 215 ? -22.230 13.473 43.673 1.00 85.75 215 LEU A CA 1
ATOM 1692 C C . LEU A 1 215 ? -23.329 14.499 43.438 1.00 85.75 215 LEU A C 1
ATOM 1694 O O . LEU A 1 215 ? -23.724 15.184 44.378 1.00 85.75 215 LEU A O 1
ATOM 1698 N N . ASN A 1 216 ? -23.857 14.583 42.218 1.00 89.88 216 ASN A N 1
ATOM 1699 C CA . ASN A 1 216 ? -24.929 15.515 41.900 1.00 89.88 216 ASN A CA 1
ATOM 1700 C C . ASN A 1 216 ? -26.195 15.208 42.711 1.00 89.88 216 ASN A C 1
ATOM 1702 O O . ASN A 1 216 ? -26.820 16.111 43.260 1.00 89.88 216 ASN A O 1
ATOM 1706 N N . PHE A 1 217 ? -26.544 13.926 42.844 1.00 89.69 217 PHE A N 1
ATOM 1707 C CA . PHE A 1 217 ? -27.687 13.500 43.654 1.00 89.69 217 PHE A CA 1
ATOM 1708 C C . PHE A 1 217 ? -27.463 13.663 45.160 1.00 89.69 217 PHE A C 1
ATOM 1710 O O . PHE A 1 217 ? -28.441 13.804 45.888 1.00 89.69 217 PHE A O 1
ATOM 1717 N N . TYR A 1 218 ? -26.214 13.646 45.630 1.00 87.00 218 TYR A N 1
ATOM 1718 C CA . TYR A 1 218 ? -25.895 13.825 47.046 1.00 87.00 218 TYR A CA 1
ATOM 1719 C C . TYR A 1 218 ? -25.814 15.306 47.446 1.00 87.00 218 TYR A C 1
ATOM 1721 O O . TYR A 1 218 ? -26.498 15.737 48.371 1.00 87.00 218 TYR A O 1
ATOM 1729 N N . HIS A 1 219 ? -25.012 16.105 46.738 1.00 83.50 219 HIS A N 1
ATOM 1730 C CA . HIS A 1 219 ? -24.748 17.501 47.099 1.00 83.50 219 HIS A CA 1
ATOM 1731 C C . HIS A 1 219 ? -25.808 18.481 46.590 1.00 83.50 219 HIS A C 1
ATOM 1733 O O . HIS A 1 219 ? -26.067 19.483 47.255 1.00 83.50 219 HIS A O 1
ATOM 1739 N N . ASN A 1 220 ? -26.421 18.209 45.433 1.00 86.06 220 ASN A N 1
ATOM 1740 C CA . ASN A 1 220 ? -27.364 19.122 44.779 1.00 86.06 220 ASN A CA 1
ATOM 1741 C C . ASN A 1 220 ? -28.814 18.616 44.870 1.00 86.06 220 ASN A C 1
ATOM 1743 O O . ASN A 1 220 ? -29.627 18.849 43.974 1.00 86.06 220 ASN A O 1
ATOM 1747 N N . ALA A 1 221 ? -29.156 17.930 45.967 1.00 88.75 221 ALA A N 1
ATOM 1748 C CA . ALA A 1 221 ? -30.493 17.412 46.259 1.00 88.75 221 ALA A CA 1
ATOM 1749 C C . ALA A 1 221 ? -31.488 18.531 46.628 1.00 88.75 221 ALA A C 1
ATOM 1751 O O . ALA A 1 221 ? -32.016 18.584 47.741 1.00 88.75 221 ALA A O 1
ATOM 1752 N N . TRP A 1 222 ? -31.751 19.449 45.699 1.00 89.81 222 TRP A N 1
ATOM 1753 C CA . TRP A 1 222 ? -32.572 20.647 45.911 1.00 89.81 222 TRP A CA 1
ATOM 1754 C C . TRP A 1 222 ? -34.005 20.337 46.374 1.00 89.81 222 TRP A C 1
ATOM 1756 O O . TRP A 1 222 ? -34.599 21.131 47.096 1.00 89.81 222 TRP A O 1
ATOM 1766 N N . TRP A 1 223 ? -34.538 19.159 46.032 1.00 88.75 223 TRP A N 1
ATOM 1767 C CA . TRP A 1 223 ? -35.852 18.672 46.477 1.00 88.75 223 TRP A CA 1
ATOM 1768 C C . TRP A 1 223 ? -35.945 18.421 47.990 1.00 88.75 223 TRP A C 1
ATOM 1770 O O . TRP A 1 223 ? -37.041 18.246 48.513 1.00 88.75 223 TRP A O 1
ATOM 1780 N N . THR A 1 224 ? -34.820 18.399 48.706 1.00 88.56 224 THR A N 1
ATOM 1781 C CA . THR A 1 224 ? -34.795 18.305 50.176 1.00 88.56 224 THR A CA 1
ATOM 1782 C C . THR A 1 224 ? -34.964 19.665 50.860 1.00 88.56 224 THR A C 1
ATOM 1784 O O . THR A 1 224 ? -35.191 19.724 52.069 1.00 88.56 224 THR A O 1
ATOM 1787 N N . ILE A 1 225 ? -34.871 20.765 50.102 1.00 87.12 225 ILE A N 1
ATOM 1788 C CA . ILE A 1 225 ? -34.925 22.133 50.615 1.00 87.12 225 ILE A CA 1
ATOM 1789 C C . ILE A 1 225 ? -36.310 22.753 50.337 1.00 87.12 225 ILE A C 1
ATOM 1791 O O . ILE A 1 225 ? -36.792 22.703 49.200 1.00 87.12 225 ILE A O 1
ATOM 1795 N N . PRO A 1 226 ? -36.952 23.384 51.342 1.00 85.44 226 PRO A N 1
ATOM 1796 C CA . PRO A 1 226 ? -38.233 24.069 51.161 1.00 85.44 226 PRO A CA 1
ATOM 1797 C C . PRO A 1 226 ? -38.202 25.206 50.123 1.00 85.44 226 PRO A C 1
ATOM 1799 O O . PRO A 1 226 ? -37.205 25.919 50.011 1.00 85.44 226 PRO A O 1
ATOM 1802 N N . ASP A 1 227 ? -39.323 25.411 49.425 1.00 79.06 227 ASP A N 1
ATOM 1803 C CA . ASP A 1 227 ? -39.491 26.313 48.267 1.00 79.06 227 ASP A CA 1
ATOM 1804 C C . ASP A 1 227 ? -39.131 27.782 48.537 1.00 79.06 227 ASP A C 1
ATOM 1806 O O . ASP A 1 227 ? -38.693 28.481 47.635 1.00 79.06 227 ASP A O 1
ATOM 1810 N N . TYR A 1 228 ? -39.268 28.253 49.776 1.00 78.19 228 TYR A N 1
ATOM 1811 C CA . TYR A 1 228 ? -39.037 29.657 50.137 1.00 78.19 228 TYR A CA 1
ATOM 1812 C C . TYR A 1 228 ? -37.562 30.010 50.397 1.00 78.19 228 TYR A C 1
ATOM 1814 O O . TYR A 1 228 ? -37.248 31.172 50.655 1.00 78.19 228 TYR A O 1
ATOM 1822 N N . LYS A 1 229 ? -36.646 29.031 50.411 1.00 79.62 229 LYS A N 1
ATOM 1823 C CA . LYS A 1 229 ? -35.223 29.287 50.681 1.00 79.62 229 LYS A CA 1
ATOM 1824 C C . LYS A 1 229 ? -34.466 29.575 49.375 1.00 79.62 229 LYS A C 1
ATOM 1826 O O . LYS A 1 229 ?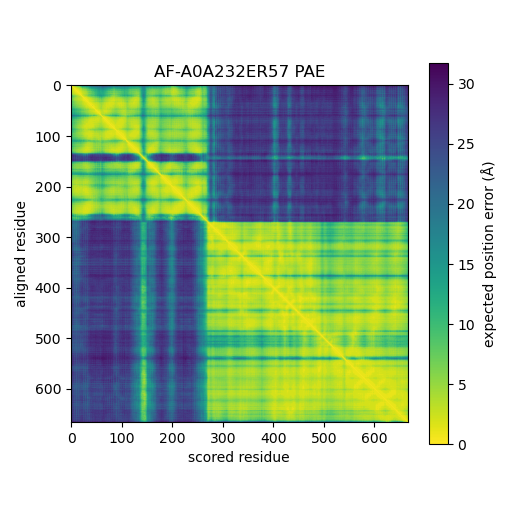 -34.407 28.677 48.538 1.00 79.62 229 LYS A O 1
ATOM 1831 N N . PRO A 1 230 ? -33.750 30.715 49.251 1.00 77.00 230 PRO A N 1
ATOM 1832 C CA . PRO A 1 230 ? -32.941 31.038 48.062 1.00 77.00 230 PRO A CA 1
ATOM 1833 C C . PRO A 1 230 ? -31.891 29.974 47.706 1.00 77.00 230 PRO A C 1
ATOM 1835 O O . PRO A 1 230 ? -31.526 29.793 46.548 1.00 77.00 230 PRO A O 1
ATOM 1838 N N . LEU A 1 231 ? -31.429 29.219 48.710 1.00 79.44 231 LEU A N 1
ATOM 1839 C CA . LEU A 1 231 ? -30.501 28.105 48.529 1.00 79.44 231 LEU A CA 1
ATOM 1840 C C . LEU A 1 231 ? -31.055 27.012 47.597 1.00 79.44 231 LEU A C 1
ATOM 1842 O O . LEU A 1 231 ? -30.278 26.337 46.927 1.00 79.44 231 LEU A O 1
ATOM 1846 N N . ARG A 1 232 ? -32.380 26.830 47.535 1.00 84.62 232 ARG A N 1
ATOM 1847 C CA . ARG A 1 232 ? -33.004 25.835 46.658 1.00 84.62 232 ARG A CA 1
ATOM 1848 C C . ARG A 1 232 ? -32.753 26.145 45.187 1.00 84.62 232 ARG A C 1
ATOM 1850 O O . ARG A 1 232 ? -32.377 25.235 44.454 1.00 84.62 232 ARG A O 1
ATOM 1857 N N . ASP A 1 233 ? -32.932 27.395 44.771 1.00 79.38 233 ASP A N 1
ATOM 1858 C CA . ASP A 1 233 ? -32.742 27.799 43.374 1.00 79.38 233 ASP A CA 1
ATOM 1859 C C . ASP A 1 233 ? -31.276 27.686 42.957 1.00 79.38 233 ASP A C 1
ATOM 1861 O O . ASP A 1 233 ? -30.977 27.212 41.861 1.00 79.38 233 ASP A O 1
ATOM 1865 N N . PHE A 1 234 ? -30.356 28.001 43.874 1.00 80.94 234 PHE A N 1
ATOM 1866 C CA . PHE A 1 234 ? -28.924 27.794 43.669 1.00 80.94 234 PHE A CA 1
ATOM 1867 C C . PHE A 1 234 ? -28.575 26.308 43.462 1.00 80.94 234 PHE A C 1
ATOM 1869 O O . PHE A 1 234 ? -27.924 25.953 42.480 1.00 80.94 234 PHE A O 1
ATOM 1876 N N . LEU A 1 235 ? -29.056 25.416 44.339 1.00 83.69 235 LEU A N 1
ATOM 1877 C CA . LEU A 1 235 ? -28.808 23.972 44.218 1.00 83.69 235 LEU A CA 1
ATOM 1878 C C . LEU A 1 235 ? -29.484 23.363 42.984 1.00 83.69 235 LEU A C 1
ATOM 1880 O O . LEU A 1 235 ? -28.929 22.457 42.362 1.00 83.69 235 LEU A O 1
ATOM 1884 N N . LYS A 1 236 ? -30.673 23.851 42.618 1.00 86.69 236 LYS A N 1
ATOM 1885 C CA . LYS A 1 236 ? -31.382 23.428 41.408 1.00 86.69 236 LYS A CA 1
ATOM 1886 C C . LYS A 1 236 ? -30.575 23.795 40.165 1.00 86.69 236 LYS A C 1
ATOM 1888 O O . LYS A 1 236 ? -30.365 22.940 39.307 1.00 86.69 236 LYS A O 1
ATOM 1893 N N . TYR A 1 237 ? -30.068 25.022 40.099 1.00 82.25 237 TYR A N 1
ATOM 1894 C CA . TYR A 1 237 ? -29.202 25.467 39.014 1.00 82.25 237 TYR A CA 1
ATOM 1895 C C . TYR A 1 237 ? -27.935 24.596 38.903 1.00 82.25 237 TYR A C 1
ATOM 1897 O O . TYR A 1 237 ? -27.668 24.028 37.840 1.00 82.25 237 TYR A O 1
ATOM 1905 N N . ASP A 1 238 ? -27.209 24.396 40.010 1.00 82.88 238 ASP A N 1
ATOM 1906 C CA . ASP A 1 238 ? -26.003 23.551 40.052 1.00 82.88 238 ASP A CA 1
ATOM 1907 C C . ASP A 1 238 ? -26.302 22.092 39.636 1.00 82.88 238 ASP A C 1
ATOM 1909 O O . ASP A 1 238 ? -25.482 21.444 38.970 1.00 82.88 238 ASP A O 1
ATOM 1913 N N . PHE A 1 239 ? -27.497 21.576 39.958 1.00 89.62 239 PHE A N 1
ATOM 1914 C CA . PHE A 1 239 ? -27.929 20.230 39.575 1.00 89.62 239 PHE A CA 1
ATOM 1915 C C . PHE A 1 239 ? -28.032 20.055 38.056 1.00 89.62 239 PHE A C 1
ATOM 1917 O O . PHE A 1 239 ? -27.463 19.110 37.494 1.00 89.62 239 PHE A O 1
ATOM 1924 N N . PHE A 1 240 ? -28.751 20.953 37.378 1.00 89.44 240 PHE A N 1
ATOM 1925 C CA . PHE A 1 240 ? -28.950 20.879 35.926 1.00 89.44 240 PHE A CA 1
ATOM 1926 C C . PHE A 1 240 ? -27.686 21.243 35.154 1.00 89.44 240 PHE A C 1
ATOM 1928 O O . PHE A 1 240 ? -27.432 20.688 34.085 1.00 89.44 240 PHE A O 1
ATOM 1935 N N . GLN A 1 241 ? -26.847 22.112 35.712 1.00 83.56 241 GLN A N 1
ATOM 1936 C CA . GLN A 1 241 ? -25.543 22.397 35.140 1.00 83.56 241 GLN A CA 1
ATOM 1937 C C . GLN A 1 241 ? -24.625 21.167 35.188 1.00 83.56 241 GLN A C 1
ATOM 1939 O O . GLN A 1 241 ? -24.017 20.811 34.178 1.00 83.56 241 GLN A O 1
ATOM 1944 N N . THR A 1 242 ? -24.575 20.454 36.315 1.00 87.19 242 THR A N 1
ATOM 1945 C CA . THR A 1 242 ? -23.803 19.204 36.432 1.00 87.19 242 THR A CA 1
ATOM 1946 C C . THR A 1 242 ? -24.319 18.134 35.461 1.00 87.19 242 THR A C 1
ATOM 1948 O O . THR A 1 242 ? -23.530 17.407 34.851 1.00 87.19 242 THR A O 1
ATOM 1951 N N . LEU A 1 243 ? -25.637 18.080 35.237 1.00 89.88 243 LEU A N 1
ATOM 1952 C CA . LEU A 1 243 ? -26.254 17.182 34.258 1.00 89.88 243 LEU A CA 1
ATOM 1953 C C . LEU A 1 243 ? -25.796 17.475 32.817 1.00 89.88 243 LEU A C 1
ATOM 1955 O O . LEU A 1 243 ? -25.539 16.538 32.057 1.00 89.88 243 LEU A O 1
ATOM 1959 N N . SER A 1 244 ? -25.586 18.745 32.467 1.00 88.19 244 SER A N 1
ATOM 1960 C CA . SER A 1 244 ? -25.021 19.139 31.169 1.00 88.19 244 SER A CA 1
ATOM 1961 C C . SER A 1 244 ? -23.564 18.682 30.986 1.00 88.19 244 SER A C 1
ATOM 1963 O O . SER A 1 244 ? -23.207 18.246 29.886 1.00 88.19 244 SER A O 1
ATOM 1965 N N . VAL A 1 245 ? -22.741 18.657 32.053 1.00 87.31 245 VAL A N 1
ATOM 1966 C CA . VAL A 1 245 ? -21.372 18.081 32.011 1.00 87.31 245 VAL A CA 1
ATOM 1967 C C . VAL A 1 245 ? -21.460 16.599 31.686 1.00 87.31 245 VAL A C 1
ATOM 1969 O O . VAL A 1 245 ? -20.761 16.098 30.805 1.00 87.31 245 VAL A O 1
ATOM 1972 N N . ILE A 1 246 ? -22.337 15.897 32.411 1.00 90.50 246 ILE A N 1
ATOM 1973 C CA . ILE A 1 246 ? -22.562 14.462 32.258 1.00 90.50 246 ILE A CA 1
ATOM 1974 C C . ILE A 1 246 ? -22.995 14.173 30.818 1.00 90.50 246 ILE A C 1
ATOM 1976 O O . ILE A 1 246 ? -22.455 13.265 30.191 1.00 90.50 246 ILE A O 1
ATOM 1980 N N . GLY A 1 247 ? -23.890 14.988 30.253 1.00 88.94 247 GLY A N 1
ATOM 1981 C CA . GLY A 1 247 ? -24.283 14.912 28.848 1.00 88.94 247 GLY A CA 1
ATOM 1982 C C . GLY A 1 247 ? -23.115 15.086 27.874 1.00 88.94 247 GLY A C 1
ATOM 1983 O O . GLY A 1 247 ? -22.972 14.289 26.945 1.00 88.94 247 GLY A O 1
ATOM 1984 N N . GLY A 1 248 ? -22.237 16.066 28.106 1.00 87.56 248 GLY A N 1
ATOM 1985 C CA . GLY A 1 248 ? -21.020 16.277 27.314 1.00 87.56 248 GLY A CA 1
ATOM 1986 C C . GLY A 1 248 ? -20.049 15.092 27.365 1.00 87.56 248 GLY A C 1
ATOM 1987 O O . GLY A 1 248 ? -19.561 14.637 26.328 1.00 87.56 248 GLY A O 1
ATOM 1988 N N . LEU A 1 249 ? -19.823 14.525 28.552 1.00 89.06 249 LEU A N 1
ATOM 1989 C CA . LEU A 1 249 ? -18.992 13.331 28.733 1.00 89.06 249 LEU A CA 1
ATOM 1990 C C . LEU A 1 249 ? -19.610 12.098 28.062 1.00 89.06 249 LEU A C 1
ATOM 1992 O O . LEU A 1 249 ? -18.907 11.364 27.369 1.00 89.0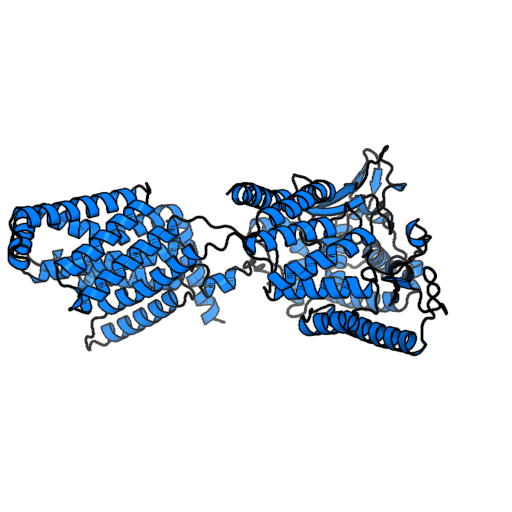6 249 LEU A O 1
ATOM 1996 N N . LEU A 1 250 ? -20.923 11.893 28.193 1.00 89.81 250 LEU A N 1
ATOM 1997 C CA . LEU A 1 250 ? -21.648 10.830 27.489 1.00 89.81 250 LEU A CA 1
ATOM 1998 C C . LEU A 1 250 ? -21.572 10.998 25.964 1.00 89.81 250 LEU A C 1
ATOM 2000 O O . LEU A 1 250 ? -21.459 10.007 25.237 1.00 89.81 250 LEU A O 1
ATOM 2004 N N . MET A 1 251 ? -21.569 12.239 25.474 1.00 86.75 251 MET A N 1
ATOM 2005 C CA . MET A 1 251 ? -21.387 12.531 24.054 1.00 86.75 251 MET A CA 1
ATOM 2006 C C . MET A 1 251 ? -19.980 12.152 23.576 1.00 86.75 251 MET A C 1
ATOM 2008 O O . MET A 1 251 ? -19.846 11.558 22.509 1.00 86.75 251 MET A O 1
ATOM 2012 N N . ILE A 1 252 ? -18.937 12.391 24.377 1.00 85.44 252 ILE A N 1
ATOM 2013 C CA . ILE A 1 252 ? -17.565 11.928 24.088 1.00 85.44 252 ILE A CA 1
ATOM 2014 C C . ILE A 1 252 ? -17.490 10.398 24.064 1.00 85.44 252 ILE A C 1
ATOM 2016 O O . ILE A 1 252 ? -16.853 9.824 23.182 1.00 85.44 252 ILE A O 1
ATOM 2020 N N . VAL A 1 253 ? -18.173 9.712 24.985 1.00 84.75 253 VAL A N 1
ATOM 2021 C CA . VAL A 1 253 ? -18.235 8.239 24.991 1.00 84.75 253 VAL A CA 1
ATOM 2022 C C . VAL A 1 253 ? -18.879 7.709 23.700 1.00 84.75 253 VAL A C 1
ATOM 2024 O O . VAL A 1 253 ? -18.405 6.715 23.139 1.00 84.75 253 VAL A O 1
ATOM 2027 N N . SER A 1 254 ? -19.920 8.391 23.212 1.00 80.25 254 SER A N 1
ATOM 2028 C CA . SER A 1 254 ? -20.638 8.059 21.975 1.00 80.25 254 SER A CA 1
ATOM 2029 C C . SER A 1 254 ? -19.821 8.358 20.707 1.00 80.25 254 SER A C 1
ATOM 2031 O O . SER A 1 254 ? -19.686 7.493 19.842 1.00 80.25 254 SER A O 1
ATOM 2033 N N . LEU A 1 255 ? -19.243 9.559 20.605 1.00 71.69 255 LEU A N 1
ATOM 2034 C CA . LEU A 1 255 ? -18.471 10.024 19.444 1.00 71.69 255 LEU A CA 1
ATOM 2035 C C . LEU A 1 255 ? -17.075 9.410 19.354 1.00 71.69 255 LEU A C 1
ATOM 2037 O O . LEU A 1 255 ? -16.521 9.281 18.264 1.00 71.69 255 LEU A O 1
ATOM 2041 N N . GLY A 1 256 ? -16.501 9.031 20.492 1.00 68.94 256 GLY A N 1
ATOM 2042 C CA . GLY A 1 256 ? -15.112 8.624 20.587 1.00 68.94 256 GLY A CA 1
ATOM 2043 C C . GLY A 1 256 ? -14.143 9.807 20.714 1.00 68.94 256 GLY A C 1
ATOM 2044 O O . GLY A 1 256 ? -14.542 10.953 20.915 1.00 68.94 256 GLY A O 1
ATOM 2045 N N . PRO A 1 257 ? -12.837 9.520 20.635 1.00 65.56 257 PRO A N 1
ATOM 2046 C CA . PRO A 1 257 ? -11.795 10.435 21.081 1.00 65.56 257 PRO A CA 1
ATOM 2047 C C . PRO A 1 257 ? -11.486 11.559 20.072 1.00 65.56 257 PRO A C 1
ATOM 2049 O O . PRO A 1 257 ? -10.838 12.536 20.431 1.00 65.56 257 PRO A O 1
ATOM 2052 N N . GLY A 1 258 ? -11.952 11.462 18.824 1.00 61.72 258 GLY A N 1
ATOM 2053 C CA . GLY A 1 258 ? -11.746 12.462 17.770 1.00 61.72 258 GLY A CA 1
ATOM 2054 C C . GLY A 1 258 ? -10.345 12.476 17.152 1.00 61.72 258 GLY A C 1
ATOM 2055 O O . GLY A 1 258 ? -9.377 12.046 17.777 1.00 61.72 258 GLY A O 1
ATOM 2056 N N . GLY A 1 259 ? -10.218 12.997 15.926 1.00 54.72 259 GLY A N 1
ATOM 2057 C CA . GLY A 1 259 ? -9.022 12.857 15.072 1.00 54.72 259 GLY A CA 1
ATOM 2058 C C . GLY A 1 259 ? -7.695 13.399 15.616 1.00 54.72 259 GLY A C 1
ATOM 2059 O O . GLY A 1 259 ? -6.644 12.985 15.143 1.00 54.72 259 GLY A O 1
ATOM 2060 N N . VAL A 1 260 ? -7.733 14.296 16.607 1.00 58.31 260 VAL A N 1
ATOM 2061 C CA . VAL A 1 260 ? -6.548 14.936 17.227 1.00 58.31 260 VAL A CA 1
ATOM 2062 C C . VAL A 1 260 ? -6.158 14.263 18.557 1.00 58.31 260 VAL A C 1
ATOM 2064 O O . VAL A 1 260 ? -5.230 14.682 19.237 1.00 58.31 260 VAL A O 1
ATOM 2067 N N . SER A 1 261 ? -6.864 13.210 18.972 1.00 58.06 261 SER A N 1
ATOM 2068 C CA . SER A 1 261 ? -6.568 12.510 20.228 1.00 58.06 261 SER A CA 1
ATOM 2069 C C . SER A 1 261 ? -5.428 11.502 20.124 1.00 58.06 261 SER A C 1
ATOM 2071 O O . SER A 1 261 ? -5.204 10.890 19.078 1.00 58.06 261 SER A O 1
ATOM 2073 N N . MET A 1 262 ? -4.782 11.233 21.263 1.00 60.31 262 MET A N 1
ATOM 2074 C CA . MET A 1 262 ? -3.825 10.129 21.387 1.00 60.31 262 MET A CA 1
ATOM 2075 C C . MET A 1 262 ? -4.450 8.763 21.061 1.00 60.31 262 MET A C 1
ATOM 2077 O O . MET A 1 262 ? -3.796 7.918 20.449 1.00 60.31 262 MET A O 1
ATOM 2081 N N . ASP A 1 263 ? -5.706 8.535 21.457 1.00 55.75 263 ASP A N 1
ATOM 2082 C CA . ASP A 1 263 ? -6.429 7.293 21.160 1.00 55.75 263 ASP A CA 1
ATOM 2083 C C . ASP A 1 263 ? -6.660 7.105 19.647 1.00 55.75 263 ASP A C 1
ATOM 2085 O O . ASP A 1 263 ? -6.538 5.987 19.144 1.00 55.75 263 ASP A O 1
ATOM 2089 N N . GLU A 1 264 ? -6.963 8.177 18.906 1.00 56.44 264 GLU A N 1
ATOM 2090 C CA . GLU A 1 264 ? -7.184 8.108 17.455 1.00 56.44 264 GLU A CA 1
ATOM 2091 C C . GLU A 1 264 ? -5.868 7.999 16.679 1.00 56.44 264 GLU A C 1
ATOM 2093 O O . GLU A 1 264 ? -5.779 7.225 15.728 1.00 56.44 264 GLU A O 1
ATOM 2098 N N . HIS A 1 265 ? -4.803 8.655 17.150 1.00 52.72 265 HIS A N 1
ATOM 2099 C CA . HIS A 1 265 ? -3.448 8.445 16.629 1.00 52.72 265 HIS A CA 1
ATOM 2100 C C . HIS A 1 265 ? -2.993 6.982 16.796 1.00 52.72 265 HIS A C 1
ATOM 2102 O O . HIS A 1 265 ? -2.261 6.454 15.961 1.00 52.72 265 HIS A O 1
ATOM 2108 N N . LYS A 1 266 ? -3.468 6.287 17.841 1.00 48.50 266 LYS A N 1
ATOM 2109 C CA . LYS A 1 266 ? -3.273 4.836 18.007 1.00 48.50 266 LYS A CA 1
ATOM 2110 C C . LYS A 1 266 ? -4.213 3.981 17.148 1.00 48.50 266 LYS A C 1
ATOM 2112 O O . LYS A 1 266 ? -3.831 2.864 16.823 1.00 48.50 266 LYS A O 1
ATOM 2117 N N . LYS A 1 267 ? -5.414 4.461 16.796 1.00 43.66 267 LYS A N 1
ATOM 2118 C CA . LYS A 1 267 ? -6.411 3.740 15.973 1.00 43.66 267 LYS A CA 1
ATOM 2119 C C . LYS A 1 267 ? -6.234 3.886 14.466 1.00 43.66 267 LYS A C 1
ATOM 2121 O O . LYS A 1 267 ? -6.626 2.961 13.759 1.00 43.66 267 LYS A O 1
ATOM 2126 N N . LYS A 1 268 ? -5.660 4.993 13.972 1.00 45.09 268 LYS A N 1
ATOM 2127 C CA . LYS A 1 268 ? -5.264 5.129 12.554 1.00 45.09 268 LYS A CA 1
ATOM 2128 C C . LYS A 1 268 ? -4.337 3.980 12.129 1.00 45.09 268 LYS A C 1
ATOM 2130 O O . LYS A 1 268 ? -4.357 3.570 10.978 1.00 45.09 268 LYS A O 1
ATOM 2135 N N . CYS A 1 269 ? -3.632 3.379 13.087 1.00 43.56 269 CYS A N 1
ATOM 2136 C CA . CYS A 1 269 ? -3.090 2.033 12.978 1.00 43.56 269 CYS A CA 1
ATOM 2137 C C . CYS A 1 269 ? -4.181 1.029 13.415 1.00 43.56 269 CYS A C 1
ATOM 2139 O O . CYS A 1 269 ? -4.348 0.776 14.609 1.00 43.56 269 CYS A O 1
ATOM 2141 N N . GLY A 1 270 ? -5.010 0.537 12.486 1.00 53.75 270 GLY A N 1
ATOM 2142 C CA . GLY A 1 270 ? -6.167 -0.314 12.804 1.00 53.75 270 GLY A CA 1
ATOM 2143 C C . GLY A 1 270 ? -5.796 -1.454 13.762 1.00 53.75 270 GLY A C 1
ATOM 2144 O O . GLY A 1 270 ? -5.011 -2.332 13.415 1.00 53.75 270 GLY A O 1
ATOM 2145 N N . LYS A 1 271 ? -6.323 -1.434 14.996 1.00 66.44 271 LYS A N 1
ATOM 2146 C CA . LYS A 1 271 ? -5.931 -2.397 16.038 1.00 66.44 271 LYS A CA 1
ATOM 2147 C C . LYS A 1 271 ? -6.482 -3.782 15.702 1.00 66.44 271 LYS A C 1
ATOM 2149 O O . LYS A 1 271 ? -7.617 -4.105 16.047 1.00 66.44 271 LYS A O 1
ATOM 2154 N N . LEU A 1 272 ? -5.665 -4.595 15.045 1.00 83.19 272 LEU A N 1
ATOM 2155 C CA . LEU A 1 272 ? -5.972 -5.993 14.783 1.00 83.19 272 LEU A CA 1
ATOM 2156 C C . LEU A 1 272 ? -6.058 -6.786 16.101 1.00 83.19 272 LEU A C 1
ATOM 2158 O O . LEU A 1 272 ? -5.317 -6.540 17.059 1.00 83.19 272 LEU A O 1
ATOM 2162 N N . LEU A 1 273 ? -6.960 -7.761 16.147 1.00 86.12 273 LEU A N 1
ATOM 2163 C CA . LEU A 1 273 ? -7.179 -8.637 17.294 1.00 86.12 273 LEU A CA 1
ATOM 2164 C C . LEU A 1 273 ? -6.208 -9.819 17.254 1.00 86.12 273 LEU A C 1
ATOM 2166 O O . LEU A 1 273 ? -6.178 -10.563 16.277 1.00 86.12 273 LEU A O 1
ATOM 2170 N N . LYS A 1 274 ? -5.446 -10.031 18.330 1.00 91.38 274 LYS A N 1
ATOM 2171 C CA . LYS A 1 274 ? -4.544 -11.186 18.450 1.00 91.38 274 LYS A CA 1
ATOM 2172 C C . LYS A 1 274 ? -5.311 -12.467 18.760 1.00 91.38 274 LYS A C 1
ATOM 2174 O O . LYS A 1 274 ? -6.238 -12.469 19.570 1.00 91.38 274 LYS A O 1
ATOM 2179 N N . CYS A 1 275 ? -4.860 -13.582 18.192 1.00 94.19 275 CYS A N 1
ATOM 2180 C CA . CYS A 1 275 ? -5.276 -14.909 18.625 1.00 94.19 275 CYS A CA 1
ATOM 2181 C C . CYS A 1 275 ? -4.916 -15.111 20.102 1.00 94.19 275 CYS A C 1
ATOM 2183 O O . CYS A 1 275 ? -3.742 -15.044 20.467 1.00 94.19 275 CYS A O 1
ATOM 2185 N N . SER A 1 276 ? -5.905 -15.426 20.940 1.00 91.44 276 SER A N 1
ATOM 2186 C CA . SER A 1 276 ? -5.687 -15.632 22.375 1.00 91.44 276 SER A CA 1
ATOM 2187 C C . SER A 1 276 ? -4.770 -16.822 22.689 1.00 91.44 276 SER A C 1
ATOM 2189 O O . SER A 1 276 ? -4.078 -16.805 23.705 1.00 91.44 276 SER A O 1
ATOM 2191 N N . GLY A 1 277 ? -4.739 -17.832 21.811 1.00 92.56 277 GLY A N 1
ATOM 2192 C CA . GLY A 1 277 ? -3.947 -19.050 21.982 1.00 92.56 277 GLY A CA 1
ATOM 2193 C C . GLY A 1 277 ? -2.450 -18.843 21.757 1.00 92.56 277 GLY A C 1
ATOM 2194 O O . GLY A 1 277 ? -1.655 -19.094 22.659 1.00 92.56 277 GLY A O 1
ATOM 2195 N N . CYS A 1 278 ? -2.069 -18.393 20.557 1.00 93.06 278 CYS A N 1
ATOM 2196 C CA . CYS A 1 278 ? -0.662 -18.247 20.169 1.00 93.06 278 CYS A CA 1
ATOM 2197 C C . CYS A 1 278 ? -0.091 -16.840 20.367 1.00 93.06 278 CYS A C 1
ATOM 2199 O O . CYS A 1 278 ? 1.123 -16.689 20.342 1.00 93.06 278 CYS A O 1
ATOM 2201 N N . GLN A 1 279 ? -0.933 -15.807 20.511 1.00 90.56 279 GLN A N 1
ATOM 2202 C CA . GLN A 1 279 ? -0.525 -14.392 20.580 1.00 90.56 279 GLN A CA 1
ATOM 2203 C C . GLN A 1 279 ? 0.288 -13.884 19.371 1.00 90.56 279 GLN A C 1
ATOM 2205 O O . GLN A 1 279 ? 0.838 -12.783 19.416 1.00 90.56 279 GLN A O 1
ATOM 2210 N N . TYR A 1 280 ? 0.328 -14.661 18.283 1.00 90.50 280 TYR A N 1
ATOM 2211 C CA . TYR A 1 280 ? 1.153 -14.404 17.103 1.00 90.50 280 TYR A CA 1
ATOM 2212 C C . TYR A 1 280 ? 0.336 -13.918 15.898 1.00 90.50 280 TYR A C 1
ATOM 2214 O O . TYR A 1 280 ? 0.725 -12.975 15.220 1.00 90.50 280 TYR A O 1
ATOM 2222 N N . VAL A 1 281 ? -0.811 -14.548 15.623 1.00 92.50 281 VAL A N 1
ATOM 2223 C CA . VAL A 1 281 ? -1.656 -14.223 14.459 1.00 92.50 281 VAL A CA 1
ATOM 2224 C C . VAL A 1 281 ? -2.689 -13.161 14.813 1.00 92.50 281 VAL A C 1
ATOM 2226 O O . VAL A 1 281 ? -3.263 -13.194 15.903 1.00 92.50 281 VAL A O 1
ATOM 2229 N N . TYR A 1 282 ? -2.939 -12.254 13.872 1.00 92.62 282 TYR A N 1
ATOM 2230 C CA . TYR A 1 282 ? -3.837 -11.115 14.010 1.00 92.62 282 TYR A CA 1
ATOM 2231 C C . TYR A 1 282 ? -5.026 -11.222 13.049 1.00 92.62 282 TYR A C 1
ATOM 2233 O O . TYR A 1 282 ? -4.895 -11.772 11.957 1.00 92.62 282 TYR A O 1
ATOM 2241 N N . TYR A 1 283 ? -6.171 -10.673 13.450 1.00 88.81 283 TYR A N 1
ATOM 2242 C CA . TYR A 1 283 ? -7.416 -10.686 12.682 1.00 88.81 283 TYR A CA 1
ATOM 2243 C C . TYR A 1 283 ? -8.109 -9.326 12.728 1.00 88.81 283 TYR A C 1
ATOM 2245 O O . TYR A 1 283 ? -8.048 -8.636 13.746 1.00 88.81 283 TYR A O 1
ATOM 2253 N N . CYS A 1 284 ? -8.819 -8.961 11.660 1.00 83.81 284 CYS A N 1
ATOM 2254 C CA . CYS A 1 284 ? -9.664 -7.765 11.644 1.00 83.81 284 CYS A CA 1
ATOM 2255 C C . CYS A 1 284 ? -10.775 -7.863 12.701 1.00 83.81 284 CYS A C 1
ATOM 2257 O O . CYS A 1 284 ? -11.010 -6.925 13.460 1.00 83.81 284 CYS A O 1
ATOM 2259 N N . ASP A 1 285 ? -11.421 -9.029 12.782 1.00 82.56 285 ASP A N 1
ATOM 2260 C CA . ASP A 1 285 ? -12.493 -9.330 13.725 1.00 82.56 285 ASP A CA 1
ATOM 2261 C C . ASP A 1 285 ? -12.647 -10.851 13.968 1.00 82.56 285 ASP A C 1
ATOM 2263 O O . ASP A 1 285 ? -11.856 -11.678 13.503 1.00 82.56 285 ASP A O 1
ATOM 2267 N N . ARG A 1 286 ? -13.687 -11.232 14.726 1.00 85.94 286 ARG A N 1
ATOM 2268 C CA . ARG A 1 286 ? -14.012 -12.641 15.014 1.00 85.94 286 ARG A CA 1
ATOM 2269 C C . ARG A 1 286 ? -14.441 -13.439 13.776 1.00 85.94 286 ARG A C 1
ATOM 2271 O O . ARG A 1 286 ? -14.307 -14.662 13.802 1.00 85.94 286 ARG A O 1
ATOM 2278 N N . SER A 1 287 ? -14.961 -12.796 12.731 1.00 86.31 287 SER A N 1
ATOM 2279 C CA . SER A 1 287 ? -15.338 -13.466 11.482 1.00 86.31 287 SER A CA 1
ATOM 2280 C C . SER A 1 287 ? -14.090 -13.984 10.775 1.00 86.31 287 SER A C 1
ATOM 2282 O O . SER A 1 287 ? -13.977 -15.191 10.554 1.00 86.31 287 SER A O 1
ATOM 2284 N N . CYS A 1 288 ? -13.095 -13.113 10.562 1.00 88.12 288 CYS A N 1
ATOM 2285 C CA . CYS A 1 288 ? -11.810 -13.504 9.970 1.00 88.12 288 CYS A CA 1
ATOM 2286 C C . CYS A 1 288 ? -11.095 -14.584 10.799 1.00 88.12 288 CYS A C 1
ATOM 2288 O O . CYS A 1 288 ? -10.501 -15.510 10.245 1.00 88.12 288 CYS A O 1
ATOM 2290 N N . GLN A 1 289 ? -11.176 -14.507 12.135 1.00 90.81 289 GLN A N 1
ATOM 2291 C CA . GLN A 1 289 ? -10.617 -15.544 13.008 1.00 90.81 289 GLN A CA 1
ATOM 2292 C C . GLN A 1 289 ? -11.286 -16.909 12.787 1.00 90.81 289 GLN A C 1
ATOM 2294 O O . GLN A 1 289 ? -10.597 -17.930 12.736 1.00 90.81 289 GLN A O 1
ATOM 2299 N N . LYS A 1 290 ? -12.619 -16.942 12.673 1.00 92.94 290 LYS A N 1
ATOM 2300 C CA . LYS A 1 290 ? -13.383 -18.183 12.483 1.00 92.94 290 LYS A CA 1
ATOM 2301 C C . LYS A 1 290 ? -13.095 -18.815 11.123 1.00 92.94 290 LYS A C 1
ATOM 2303 O O . LYS A 1 290 ? -12.920 -20.028 11.054 1.00 92.94 290 LYS A O 1
ATOM 2308 N N . GLU A 1 291 ? -13.018 -18.005 10.074 1.00 90.31 291 GLU A N 1
ATOM 2309 C CA . GLU A 1 291 ? -12.718 -18.452 8.711 1.00 90.31 291 GLU A CA 1
ATOM 2310 C C . GLU A 1 291 ? -11.303 -19.043 8.598 1.00 90.31 291 GLU A C 1
ATOM 2312 O O . GLU A 1 291 ? -11.120 -20.152 8.092 1.00 90.31 291 GLU A O 1
ATOM 2317 N N . SER A 1 292 ? -10.312 -18.368 9.186 1.00 92.44 292 SER A N 1
ATOM 2318 C CA . SER A 1 292 ? -8.912 -18.814 9.193 1.00 92.44 292 SER A CA 1
ATOM 2319 C C . SER A 1 292 ? -8.659 -20.049 10.073 1.00 92.44 292 SER A C 1
ATOM 2321 O O . SER A 1 292 ? -7.644 -20.730 9.916 1.00 92.44 292 SER A O 1
ATOM 2323 N N . TRP A 1 293 ? -9.570 -20.394 10.993 1.00 93.56 293 TRP A N 1
ATOM 2324 C CA . TRP A 1 293 ? -9.345 -21.453 11.987 1.00 93.56 293 TRP A CA 1
ATOM 2325 C C . TRP A 1 293 ? -9.056 -22.830 11.376 1.00 93.56 293 TRP A C 1
ATOM 2327 O O . TRP A 1 293 ? -8.281 -23.595 11.946 1.00 93.56 293 TRP A O 1
ATOM 2337 N N . SER A 1 294 ? -9.617 -23.140 10.206 1.00 89.25 294 SER A N 1
ATOM 2338 C CA . SER A 1 294 ? -9.358 -24.396 9.481 1.00 89.25 294 SER A CA 1
ATOM 2339 C C . SER A 1 294 ? -7.866 -24.612 9.173 1.00 89.25 294 SER A C 1
ATOM 2341 O O . SER A 1 294 ? -7.374 -25.740 9.257 1.00 89.25 294 SER A O 1
ATOM 2343 N N . VAL A 1 295 ? -7.143 -23.525 8.891 1.00 90.19 295 VAL A N 1
ATOM 2344 C CA . VAL A 1 295 ? -5.697 -23.495 8.635 1.00 90.19 295 VAL A CA 1
ATOM 2345 C C . VAL A 1 295 ? -4.930 -23.214 9.928 1.00 90.19 295 VAL A C 1
ATOM 2347 O O . VAL A 1 295 ? -3.980 -23.923 10.265 1.00 90.19 295 VAL A O 1
ATOM 2350 N N . HIS A 1 296 ? -5.362 -22.206 10.689 1.00 94.38 296 HIS A N 1
ATOM 2351 C CA . HIS A 1 296 ? -4.658 -21.733 11.877 1.00 94.38 296 HIS A CA 1
ATOM 2352 C C . HIS A 1 296 ? -4.628 -22.765 13.014 1.00 94.38 296 HIS A C 1
ATOM 2354 O O . HIS A 1 296 ? -3.651 -22.826 13.757 1.00 94.38 296 HIS A O 1
ATOM 2360 N N . LYS A 1 297 ? -5.656 -23.614 13.153 1.00 92.94 297 LYS A N 1
ATOM 2361 C CA . LYS A 1 297 ? -5.755 -24.600 14.243 1.00 92.94 297 LYS A CA 1
ATOM 2362 C C . LYS A 1 297 ? -4.512 -25.488 14.348 1.00 92.94 297 LYS A C 1
ATOM 2364 O O . LYS A 1 297 ? -4.031 -25.705 15.456 1.00 92.94 297 LYS A O 1
ATOM 2369 N N . SER A 1 298 ? -3.991 -25.978 13.220 1.00 89.50 298 SER A N 1
ATOM 2370 C CA . SER A 1 298 ? -2.810 -26.856 13.193 1.00 89.50 298 SER A CA 1
ATOM 2371 C C . SER A 1 298 ? -1.496 -26.136 13.494 1.00 89.50 298 SER A C 1
ATOM 2373 O O . SER A 1 298 ? -0.582 -26.764 14.007 1.00 89.50 298 SER A O 1
ATOM 2375 N N . GLU A 1 299 ? -1.390 -24.834 13.216 1.00 93.25 299 GLU A N 1
ATOM 2376 C CA . GLU A 1 299 ? -0.169 -24.059 13.495 1.00 93.25 299 GLU A CA 1
ATOM 2377 C C . GLU A 1 299 ? -0.215 -23.327 14.847 1.00 93.25 299 GLU A C 1
ATOM 2379 O O . GLU A 1 299 ? 0.829 -22.952 15.365 1.00 93.25 299 GLU A O 1
ATOM 2384 N N . CYS A 1 300 ? -1.391 -23.120 15.451 1.00 95.06 300 CYS A N 1
ATOM 2385 C CA . CYS A 1 300 ? -1.549 -22.305 16.661 1.00 95.06 300 CYS A CA 1
ATOM 2386 C C . CYS A 1 300 ? -0.742 -22.842 17.856 1.00 95.06 300 CYS A C 1
ATOM 2388 O O . CYS A 1 300 ? -0.078 -22.070 18.547 1.00 95.06 300 CYS A O 1
ATOM 2390 N N . ILE A 1 301 ? -0.759 -24.162 18.075 1.00 93.25 301 ILE A N 1
ATOM 2391 C CA . ILE A 1 301 ? -0.004 -24.811 19.160 1.00 93.25 301 ILE A CA 1
ATOM 2392 C C . ILE A 1 301 ? 1.503 -24.649 18.927 1.00 93.25 301 ILE A C 1
ATOM 2394 O O . ILE A 1 301 ? 2.227 -24.247 19.835 1.00 93.25 301 ILE A O 1
ATOM 2398 N N . ASN A 1 302 ? 1.953 -24.872 17.693 1.00 93.31 302 ASN A N 1
ATOM 2399 C CA . ASN A 1 302 ? 3.363 -24.776 17.324 1.00 93.31 302 ASN A CA 1
ATOM 2400 C C . ASN A 1 302 ? 3.874 -23.333 17.417 1.00 93.31 302 ASN A C 1
ATOM 2402 O O . ASN A 1 302 ? 4.935 -23.093 17.985 1.00 93.31 302 ASN A O 1
ATOM 2406 N N . LEU A 1 303 ? 3.083 -22.354 16.962 1.00 94.75 303 LEU A N 1
ATOM 2407 C CA . LEU A 1 303 ? 3.381 -20.923 17.100 1.00 94.75 303 LEU A CA 1
ATOM 2408 C C . LEU A 1 303 ? 3.500 -20.504 18.570 1.00 94.75 303 LEU A C 1
ATOM 2410 O O . LEU A 1 303 ? 4.367 -19.706 18.912 1.00 94.75 303 LEU A O 1
ATOM 2414 N N . LYS A 1 304 ? 2.659 -21.062 19.450 1.00 94.06 304 LYS A N 1
ATOM 2415 C CA . LYS A 1 304 ? 2.768 -20.840 20.896 1.00 94.06 304 LYS A CA 1
ATOM 2416 C C . LYS A 1 304 ? 4.053 -21.451 21.467 1.00 94.06 304 LYS A C 1
ATOM 2418 O O . LYS A 1 304 ? 4.675 -20.827 22.319 1.00 94.06 304 LYS A O 1
ATOM 2423 N N . ARG A 1 305 ? 4.438 -22.651 21.018 1.00 92.12 305 ARG A N 1
ATOM 2424 C CA . ARG A 1 305 ? 5.634 -23.368 21.492 1.00 92.12 305 ARG A CA 1
ATOM 2425 C C . ARG A 1 305 ? 6.926 -22.645 21.122 1.00 92.12 305 ARG A C 1
ATOM 2427 O O . ARG A 1 305 ? 7.811 -22.531 21.959 1.00 92.12 305 ARG A O 1
ATOM 2434 N N . VAL A 1 306 ? 7.040 -22.164 19.884 1.00 90.75 306 VAL A N 1
ATOM 2435 C CA . VAL A 1 306 ? 8.277 -21.517 19.415 1.00 90.75 306 VAL A CA 1
ATOM 2436 C C . VAL A 1 306 ? 8.439 -20.083 19.922 1.00 90.75 306 VAL A C 1
ATOM 2438 O O . VAL A 1 306 ? 9.536 -19.533 19.825 1.00 90.75 306 VAL A O 1
ATOM 2441 N N . ALA A 1 307 ? 7.390 -19.483 20.494 1.00 88.56 307 ALA A N 1
ATOM 2442 C CA . ALA A 1 307 ? 7.448 -18.142 21.063 1.00 88.56 307 ALA A CA 1
ATOM 2443 C C . ALA A 1 307 ? 8.581 -18.022 22.109 1.00 88.56 307 ALA A C 1
ATOM 2445 O O . ALA A 1 307 ? 8.753 -18.922 22.932 1.00 88.56 307 ALA A O 1
ATOM 2446 N N . PRO A 1 308 ? 9.358 -16.921 22.108 1.00 88.44 308 PRO A N 1
ATOM 2447 C CA . PRO A 1 308 ? 9.161 -15.677 21.353 1.00 88.44 308 PRO A CA 1
ATOM 2448 C C . PRO A 1 308 ? 9.798 -15.661 19.949 1.00 88.44 308 PRO A C 1
ATOM 2450 O O . PRO A 1 308 ? 9.825 -14.605 19.318 1.00 88.44 308 PRO A O 1
ATOM 2453 N N . ARG A 1 309 ? 10.330 -16.787 19.454 1.00 88.94 309 ARG A N 1
ATOM 2454 C CA . ARG A 1 309 ? 11.002 -16.849 18.146 1.00 88.94 309 ARG A CA 1
ATOM 2455 C C . ARG A 1 309 ? 10.000 -16.637 17.009 1.00 88.94 309 ARG A C 1
ATOM 2457 O O . ARG A 1 309 ? 8.880 -17.148 17.046 1.00 88.94 309 ARG A O 1
ATOM 2464 N N . THR A 1 310 ? 10.414 -15.897 15.984 1.00 86.44 310 THR A N 1
ATOM 2465 C CA . THR A 1 310 ? 9.633 -15.687 14.761 1.00 86.44 310 THR A CA 1
ATOM 2466 C C . THR A 1 310 ? 9.992 -16.742 13.726 1.00 86.44 310 THR A C 1
ATOM 2468 O O . THR A 1 310 ? 11.164 -16.948 13.421 1.00 86.44 310 THR A O 1
ATOM 2471 N N . ILE A 1 311 ? 8.979 -17.404 13.171 1.00 92.31 311 ILE A N 1
ATOM 2472 C CA . ILE A 1 311 ? 9.172 -18.351 12.074 1.00 92.31 311 ILE A CA 1
ATOM 2473 C C . ILE A 1 311 ? 9.329 -17.591 10.744 1.00 92.31 311 ILE A C 1
ATOM 2475 O O . ILE A 1 311 ? 8.549 -16.670 10.501 1.00 92.31 311 ILE A O 1
ATOM 2479 N N . PRO A 1 312 ? 10.284 -17.962 9.870 1.00 91.81 312 PRO A N 1
ATOM 2480 C CA . PRO A 1 312 ? 10.359 -17.437 8.510 1.00 91.81 312 PRO A CA 1
ATOM 2481 C C . PRO A 1 312 ? 9.103 -17.768 7.692 1.00 91.81 312 PRO A C 1
ATOM 2483 O O . PRO A 1 312 ? 8.583 -18.886 7.763 1.00 91.81 312 PRO A O 1
ATOM 2486 N N . ASP A 1 313 ? 8.656 -16.836 6.850 1.00 90.44 313 ASP A N 1
ATOM 2487 C CA . ASP A 1 313 ? 7.432 -16.997 6.051 1.00 90.44 313 ASP A CA 1
ATOM 2488 C C . ASP A 1 313 ? 7.482 -18.222 5.130 1.00 90.44 313 ASP A C 1
ATOM 2490 O O . ASP A 1 313 ? 6.507 -18.971 5.040 1.00 90.44 313 ASP A O 1
ATOM 2494 N N . ALA A 1 314 ? 8.643 -18.489 4.523 1.00 91.19 314 ALA A N 1
ATOM 2495 C CA . ALA A 1 314 ? 8.861 -19.672 3.694 1.00 91.19 314 ALA A CA 1
ATOM 2496 C C . ALA A 1 314 ? 8.664 -20.979 4.484 1.00 91.19 314 ALA A C 1
ATOM 2498 O O . ALA A 1 314 ? 7.959 -21.874 4.020 1.00 91.19 314 ALA A O 1
ATOM 2499 N N . ALA A 1 315 ? 9.205 -21.074 5.707 1.00 93.88 315 ALA A N 1
ATOM 2500 C CA . ALA A 1 315 ? 9.031 -22.250 6.564 1.00 93.88 315 ALA A CA 1
ATOM 2501 C C . ALA A 1 315 ? 7.564 -22.423 6.983 1.00 93.88 315 ALA A C 1
ATOM 2503 O O . ALA A 1 315 ? 7.022 -23.528 6.941 1.00 93.88 315 ALA A O 1
ATOM 2504 N N . ARG A 1 316 ? 6.875 -21.329 7.331 1.00 94.25 316 ARG A N 1
ATOM 2505 C CA . ARG A 1 316 ? 5.451 -21.380 7.688 1.00 94.25 316 ARG A CA 1
ATOM 2506 C C . ARG A 1 316 ? 4.576 -21.792 6.500 1.00 94.25 316 ARG A C 1
ATOM 2508 O O . ARG A 1 316 ? 3.645 -22.579 6.682 1.00 94.25 316 ARG A O 1
ATOM 2515 N N . LEU A 1 317 ? 4.872 -21.308 5.292 1.00 95.06 317 LEU A N 1
ATOM 2516 C CA . LEU A 1 317 ? 4.192 -21.729 4.064 1.00 95.06 317 LEU A CA 1
ATOM 2517 C C . LEU A 1 317 ? 4.445 -23.215 3.772 1.00 95.06 317 LEU A C 1
ATOM 2519 O O . LEU A 1 317 ? 3.488 -23.950 3.528 1.00 95.06 317 LEU A O 1
ATOM 2523 N N . MET A 1 318 ? 5.698 -23.676 3.868 1.00 95.75 318 MET A N 1
ATOM 2524 C CA . MET A 1 318 ? 6.051 -25.094 3.724 1.00 95.75 318 MET A CA 1
ATOM 2525 C C . MET A 1 318 ? 5.275 -25.966 4.712 1.00 95.75 318 MET A C 1
ATOM 2527 O O . MET A 1 318 ? 4.654 -26.943 4.299 1.00 95.75 318 MET A O 1
ATOM 2531 N N . ALA A 1 319 ? 5.221 -25.578 5.989 1.00 95.44 319 ALA A N 1
ATOM 2532 C CA . ALA A 1 319 ? 4.468 -26.300 7.011 1.00 95.44 319 ALA A CA 1
ATOM 2533 C C . ALA A 1 319 ? 2.969 -26.384 6.678 1.00 95.44 319 ALA A C 1
ATOM 2535 O O . ALA A 1 319 ? 2.363 -27.454 6.771 1.00 95.44 319 ALA A O 1
ATOM 2536 N N . ARG A 1 320 ? 2.362 -25.276 6.229 1.00 94.88 320 ARG A N 1
ATOM 2537 C CA . ARG A 1 320 ? 0.956 -25.252 5.790 1.00 94.88 320 ARG A CA 1
ATOM 2538 C C . ARG A 1 320 ? 0.710 -26.179 4.602 1.00 94.88 320 ARG A C 1
ATOM 2540 O O . ARG A 1 320 ? -0.299 -26.882 4.596 1.00 94.88 320 ARG A O 1
ATOM 2547 N N . ILE A 1 321 ? 1.620 -26.208 3.629 1.00 95.31 321 ILE A N 1
ATOM 2548 C CA . ILE A 1 321 ? 1.513 -27.086 2.458 1.00 95.31 321 ILE A CA 1
ATOM 2549 C C . ILE A 1 321 ? 1.674 -28.550 2.871 1.00 95.31 321 ILE A C 1
ATOM 2551 O O . ILE A 1 321 ? 0.843 -29.359 2.477 1.00 95.31 321 ILE A O 1
ATOM 2555 N N . ILE A 1 322 ? 2.651 -28.897 3.715 1.00 95.31 322 ILE A N 1
ATOM 2556 C CA . ILE A 1 322 ? 2.837 -30.267 4.228 1.00 95.31 322 ILE A CA 1
ATOM 2557 C C . ILE A 1 322 ? 1.558 -30.758 4.915 1.00 95.31 322 ILE A C 1
ATOM 2559 O O . ILE A 1 322 ? 1.027 -31.807 4.550 1.00 95.31 322 ILE A O 1
ATOM 2563 N N . VAL A 1 323 ? 1.001 -29.969 5.842 1.00 94.19 323 VAL A N 1
ATOM 2564 C CA . VAL A 1 323 ? -0.256 -30.309 6.533 1.00 94.19 323 VAL A CA 1
ATOM 2565 C C . VAL A 1 323 ? -1.419 -30.441 5.548 1.00 94.19 323 VAL A C 1
ATOM 2567 O O . VAL A 1 323 ? -2.269 -31.319 5.704 1.00 94.19 323 VAL A O 1
ATOM 2570 N N . LYS A 1 324 ? -1.484 -29.578 4.529 1.00 94.06 324 LYS A N 1
ATOM 2571 C CA . LYS A 1 324 ? -2.532 -29.633 3.505 1.00 94.06 324 LYS A CA 1
ATOM 2572 C C . LYS A 1 324 ? -2.408 -30.888 2.635 1.00 94.06 324 LYS A C 1
ATOM 2574 O O . LYS A 1 324 ? -3.412 -31.555 2.402 1.00 94.06 324 LYS A O 1
ATOM 2579 N N . LEU A 1 325 ? -1.197 -31.259 2.218 1.00 94.19 325 LEU A N 1
ATOM 2580 C CA . LEU A 1 325 ? -0.929 -32.470 1.436 1.00 94.19 325 LEU A CA 1
ATOM 2581 C C . LEU A 1 325 ? -1.261 -33.744 2.222 1.00 94.19 325 LEU A C 1
ATOM 2583 O O . LEU A 1 325 ? -1.918 -34.628 1.680 1.00 94.19 325 LEU A O 1
ATOM 2587 N N . GLN A 1 326 ? -0.907 -33.803 3.509 1.00 92.38 326 GLN A N 1
ATOM 2588 C CA . GLN A 1 326 ? -1.255 -34.921 4.400 1.00 92.38 326 GLN A CA 1
ATOM 2589 C C . GLN A 1 326 ? -2.769 -35.119 4.553 1.00 92.38 326 GLN A C 1
ATOM 2591 O O . GLN A 1 326 ? -3.233 -36.235 4.764 1.00 92.38 326 GLN A O 1
ATOM 2596 N N . LYS A 1 327 ? -3.553 -34.044 4.417 1.00 92.12 327 LYS A N 1
ATOM 2597 C CA . LYS A 1 327 ? -5.024 -34.073 4.450 1.00 92.12 327 LYS A CA 1
ATOM 2598 C C . LYS A 1 327 ? -5.661 -34.337 3.077 1.00 92.12 327 LYS A C 1
ATOM 2600 O O . LYS A 1 327 ? -6.857 -34.113 2.919 1.00 92.12 327 LYS A O 1
ATOM 2605 N N . GLY A 1 328 ? -4.886 -34.782 2.084 1.00 92.44 328 GLY A N 1
ATOM 2606 C CA . GLY A 1 328 ? -5.375 -35.073 0.730 1.00 92.44 328 GLY A CA 1
ATOM 2607 C C . GLY A 1 328 ? -5.401 -33.869 -0.216 1.00 92.44 328 GLY A C 1
ATOM 2608 O O . GLY A 1 328 ? -5.860 -33.986 -1.350 1.00 92.44 328 GLY A O 1
ATOM 2609 N N . GLY A 1 329 ? -4.859 -32.716 0.191 1.00 91.69 329 GLY A N 1
ATOM 2610 C CA . GLY A 1 329 ? -4.834 -31.501 -0.631 1.00 91.69 329 GLY A CA 1
ATOM 2611 C C . GLY A 1 329 ? -4.021 -31.619 -1.927 1.00 91.69 329 GLY A C 1
ATOM 2612 O O . GLY A 1 329 ? -4.129 -30.763 -2.798 1.00 91.69 329 GLY A O 1
ATOM 2613 N N . GLY A 1 330 ? -3.227 -32.683 -2.094 1.00 92.50 330 GLY A N 1
ATOM 2614 C CA . GLY A 1 330 ? -2.523 -32.972 -3.348 1.00 92.50 330 GLY A CA 1
ATOM 2615 C C . GLY A 1 330 ? -3.456 -33.324 -4.514 1.00 92.50 330 GLY A C 1
ATOM 2616 O O . GLY A 1 330 ? -3.054 -33.196 -5.674 1.00 92.50 330 GLY A O 1
ATOM 2617 N N . ASP A 1 331 ? -4.695 -33.730 -4.220 1.00 94.94 331 ASP A N 1
ATOM 2618 C CA . ASP A 1 331 ? -5.712 -34.063 -5.218 1.00 94.94 331 ASP A CA 1
ATOM 2619 C C . ASP A 1 331 ? -6.666 -32.919 -5.561 1.00 94.94 331 ASP A C 1
ATOM 2621 O O . ASP A 1 331 ? -7.457 -33.065 -6.501 1.00 94.94 331 ASP A O 1
ATOM 2625 N N . GLU A 1 332 ? -6.560 -31.783 -4.865 1.00 94.62 332 GLU A N 1
ATOM 2626 C CA . GLU A 1 332 ? -7.303 -30.569 -5.196 1.00 94.62 332 GLU A CA 1
ATOM 2627 C C . GLU A 1 332 ? -7.000 -30.142 -6.635 1.00 94.62 332 GLU A C 1
ATOM 2629 O O . GLU A 1 332 ? -5.844 -30.053 -7.056 1.00 94.62 332 GLU A O 1
ATOM 2634 N N . LYS A 1 333 ? -8.071 -29.904 -7.393 1.00 95.25 333 LYS A N 1
ATOM 2635 C CA . LYS A 1 333 ? -8.015 -29.437 -8.775 1.00 95.25 333 LYS A CA 1
ATOM 2636 C C . LYS A 1 333 ? -8.445 -27.986 -8.809 1.00 95.25 333 LYS A C 1
ATOM 2638 O O . LYS A 1 333 ? -9.556 -27.675 -8.383 1.00 95.25 333 LYS A O 1
ATOM 2643 N N . ASP A 1 334 ? -7.599 -27.148 -9.378 1.00 94.69 334 ASP A N 1
ATOM 2644 C CA . ASP A 1 334 ? -7.951 -25.773 -9.696 1.00 94.69 334 ASP A CA 1
ATOM 2645 C C . ASP A 1 334 ? -8.088 -25.631 -11.211 1.00 94.69 334 ASP A C 1
ATOM 2647 O O . ASP A 1 334 ? -7.169 -25.974 -11.964 1.00 94.69 334 ASP A O 1
ATOM 2651 N N . TYR A 1 335 ? -9.270 -25.215 -11.655 1.00 93.69 335 TYR A N 1
ATOM 2652 C CA . TYR A 1 335 ? -9.649 -25.207 -13.062 1.00 93.69 335 TYR A CA 1
ATOM 2653 C C . TYR A 1 335 ? -9.381 -23.831 -13.661 1.00 93.69 335 TYR A C 1
ATOM 2655 O O . TYR A 1 335 ? -9.981 -22.843 -13.251 1.00 93.69 335 TYR A O 1
ATOM 2663 N N . TYR A 1 336 ? -8.534 -23.786 -14.685 1.00 89.88 336 TYR A N 1
ATOM 2664 C CA . TYR A 1 336 ? -8.279 -22.575 -15.472 1.00 89.88 336 TYR A CA 1
ATOM 2665 C C . TYR A 1 336 ? -9.051 -22.581 -16.805 1.00 89.88 336 TYR A C 1
ATOM 2667 O O . TYR A 1 336 ? -9.168 -21.561 -17.479 1.00 89.88 336 TYR A O 1
ATOM 2675 N N . ALA A 1 337 ? -9.642 -23.716 -17.189 1.00 88.31 337 ALA A N 1
ATOM 2676 C CA . ALA A 1 337 ? -10.619 -23.805 -18.272 1.00 88.31 337 ALA A CA 1
ATOM 2677 C C . ALA A 1 337 ? -11.631 -24.926 -17.993 1.00 88.31 337 ALA A C 1
ATOM 2679 O O . ALA A 1 337 ? -11.416 -25.770 -17.124 1.00 88.31 337 ALA A O 1
ATOM 2680 N N . LYS A 1 338 ? -12.718 -24.984 -18.779 1.00 87.06 338 LYS A N 1
ATOM 2681 C CA . LYS A 1 338 ? -13.826 -25.949 -18.601 1.00 87.06 338 LYS A CA 1
ATOM 2682 C C . LYS A 1 338 ? -13.360 -27.401 -18.405 1.00 87.06 338 LYS A C 1
ATOM 2684 O O . LYS A 1 338 ? -13.938 -28.112 -17.595 1.00 87.06 338 LYS A O 1
ATOM 2689 N N . ASN A 1 339 ? -12.310 -27.812 -19.120 1.00 89.50 339 ASN A N 1
ATOM 2690 C CA . ASN A 1 339 ? -11.755 -29.169 -19.076 1.00 89.50 339 ASN A CA 1
ATOM 2691 C C . ASN A 1 339 ? -10.255 -29.198 -18.727 1.00 89.50 339 ASN A C 1
ATOM 2693 O O . ASN A 1 339 ? -9.596 -30.204 -18.979 1.00 89.50 339 ASN A O 1
ATOM 2697 N N . ALA A 1 340 ? -9.700 -28.109 -18.188 1.00 92.38 340 ALA A N 1
ATOM 2698 C CA . ALA A 1 340 ? -8.272 -28.008 -17.903 1.00 92.38 340 ALA A CA 1
ATOM 2699 C C . ALA A 1 340 ? -8.046 -27.536 -16.465 1.00 92.38 340 ALA A C 1
ATOM 2701 O O . ALA A 1 340 ? -8.637 -26.549 -16.022 1.00 92.38 340 ALA A O 1
ATOM 2702 N N . TYR A 1 341 ? -7.211 -28.272 -15.736 1.00 95.56 341 TYR A N 1
ATOM 2703 C CA . TYR A 1 341 ? -6.917 -28.024 -14.330 1.00 95.56 341 TYR A CA 1
ATOM 2704 C C . TYR A 1 341 ? -5.447 -28.289 -14.019 1.00 95.56 341 TYR A C 1
ATOM 2706 O O . TYR A 1 341 ? -4.762 -28.993 -14.763 1.00 95.56 341 TYR A O 1
ATOM 2714 N N . ARG A 1 342 ? -4.979 -27.749 -12.896 1.00 96.19 342 ARG A N 1
ATOM 2715 C CA . ARG A 1 342 ? -3.678 -28.063 -12.296 1.00 96.19 342 ARG A CA 1
ATOM 2716 C C . ARG A 1 342 ? -3.884 -28.652 -10.902 1.00 96.19 342 ARG A C 1
ATOM 2718 O O . ARG A 1 342 ? -4.810 -28.265 -10.186 1.00 96.19 342 ARG A O 1
ATOM 2725 N N . LYS A 1 343 ? -3.012 -29.583 -10.525 1.00 97.06 343 LYS A N 1
ATOM 2726 C CA . LYS A 1 343 ? -2.817 -30.077 -9.157 1.00 97.06 343 LYS A CA 1
ATOM 2727 C C . LYS A 1 343 ? -1.452 -29.637 -8.636 1.00 97.06 343 LYS A C 1
ATOM 2729 O O . LYS A 1 343 ? -0.559 -29.301 -9.409 1.00 97.06 343 LYS A O 1
ATOM 2734 N N . PHE A 1 344 ? -1.238 -29.743 -7.325 1.00 96.69 344 PHE A N 1
ATOM 2735 C CA . PHE A 1 344 ? 0.047 -29.390 -6.705 1.00 96.69 344 PHE A CA 1
ATOM 2736 C C . PHE A 1 344 ? 1.247 -30.147 -7.303 1.00 96.69 344 PHE A C 1
ATOM 2738 O O . PHE A 1 344 ? 2.324 -29.584 -7.481 1.00 96.69 344 PHE A O 1
ATOM 2745 N N . LYS A 1 345 ? 1.067 -31.425 -7.656 1.00 95.31 345 LYS A N 1
ATOM 2746 C CA . LYS A 1 345 ? 2.136 -32.237 -8.255 1.00 95.31 345 LYS A CA 1
ATOM 2747 C C . LYS A 1 345 ? 2.574 -31.751 -9.644 1.00 95.31 345 LYS A C 1
ATOM 2749 O O . LYS A 1 345 ? 3.719 -32.013 -10.006 1.00 95.31 345 LYS A O 1
ATOM 2754 N N . ASP A 1 346 ? 1.688 -31.051 -10.362 1.00 95.94 346 ASP A N 1
ATOM 2755 C CA . ASP A 1 346 ? 1.896 -30.564 -11.734 1.00 95.94 346 ASP A CA 1
ATOM 2756 C C . ASP A 1 346 ? 2.705 -29.255 -11.776 1.00 95.94 346 ASP A C 1
ATOM 2758 O O . ASP A 1 346 ? 3.037 -28.775 -12.859 1.00 95.94 346 ASP A O 1
ATOM 2762 N N . LEU A 1 347 ? 2.994 -28.664 -10.610 1.00 97.31 347 LEU A N 1
ATOM 2763 C CA . LEU A 1 347 ? 3.837 -27.478 -10.480 1.00 97.31 347 LEU A CA 1
ATOM 2764 C C . LEU A 1 347 ? 5.298 -27.812 -10.804 1.00 97.31 347 LEU A C 1
ATOM 2766 O O . LEU A 1 347 ? 5.828 -28.837 -10.352 1.00 97.31 347 LEU A O 1
ATOM 2770 N N . MET A 1 348 ? 5.959 -26.909 -11.530 1.00 95.88 348 MET A N 1
ATOM 2771 C CA . MET A 1 348 ? 7.376 -27.029 -11.871 1.00 95.88 348 MET A CA 1
ATOM 2772 C C . MET A 1 348 ? 8.229 -26.956 -10.605 1.00 95.88 348 MET A C 1
ATOM 2774 O O . MET A 1 348 ? 8.047 -26.060 -9.788 1.00 95.88 348 MET A O 1
ATOM 2778 N N . SER A 1 349 ? 9.166 -27.886 -10.424 1.00 95.94 349 SER A N 1
ATOM 2779 C CA . SER A 1 349 ? 10.011 -27.904 -9.221 1.00 95.94 349 SER A CA 1
ATOM 2780 C C . SER A 1 349 ? 11.429 -27.397 -9.446 1.00 95.94 349 SER A C 1
ATOM 2782 O O . SER A 1 349 ? 12.079 -27.072 -8.461 1.00 95.94 349 SER A O 1
ATOM 2784 N N . HIS A 1 350 ? 11.932 -27.389 -10.689 1.00 95.81 350 HIS A N 1
ATOM 2785 C CA . HIS A 1 350 ? 13.357 -27.174 -10.984 1.00 95.81 350 HIS A CA 1
ATOM 2786 C C . HIS A 1 350 ? 14.288 -27.963 -10.046 1.00 95.81 350 HIS A C 1
ATOM 2788 O O . HIS A 1 350 ? 15.337 -27.486 -9.626 1.00 95.81 350 HIS A O 1
ATOM 2794 N N . TYR A 1 351 ? 13.886 -29.190 -9.680 1.00 95.94 351 TYR A N 1
ATOM 2795 C CA . TYR A 1 351 ? 14.560 -29.982 -8.650 1.00 95.94 351 TYR A CA 1
ATOM 2796 C C . TYR A 1 351 ? 16.056 -30.152 -8.933 1.00 95.94 351 TYR A C 1
ATOM 2798 O O . TYR A 1 351 ? 16.877 -30.010 -8.033 1.00 95.94 351 TYR A O 1
ATOM 2806 N N . THR A 1 352 ? 16.413 -30.455 -10.182 1.00 96.19 352 THR A N 1
ATOM 2807 C CA . THR A 1 352 ? 17.805 -30.641 -10.609 1.00 96.19 352 THR A CA 1
ATOM 2808 C C . THR A 1 352 ? 18.605 -29.350 -10.532 1.00 96.19 352 THR A C 1
ATOM 2810 O O . THR A 1 352 ? 19.723 -29.371 -10.024 1.00 96.19 352 THR A O 1
ATOM 2813 N N . ASP A 1 353 ? 18.031 -28.237 -10.986 1.00 96.44 353 ASP A N 1
ATOM 2814 C CA . ASP A 1 353 ? 18.699 -26.934 -10.998 1.00 96.44 353 ASP A CA 1
ATOM 2815 C C . ASP A 1 353 ? 18.936 -26.445 -9.568 1.00 96.44 353 ASP A C 1
ATOM 2817 O O . ASP A 1 353 ? 20.057 -26.108 -9.199 1.00 96.44 353 ASP A O 1
ATOM 2821 N N . ILE A 1 354 ? 17.907 -26.537 -8.723 1.00 95.44 354 ILE A N 1
ATOM 2822 C CA . ILE A 1 354 ? 17.968 -26.182 -7.302 1.00 95.44 354 ILE A CA 1
ATOM 2823 C C . ILE A 1 354 ? 18.960 -27.064 -6.551 1.00 95.44 354 ILE A C 1
ATOM 2825 O O . ILE A 1 354 ? 19.702 -26.566 -5.710 1.00 95.44 354 ILE A O 1
ATOM 2829 N N . LYS A 1 355 ? 19.007 -28.368 -6.847 1.00 96.12 355 LYS A N 1
ATOM 2830 C CA . LYS A 1 355 ? 19.960 -29.285 -6.209 1.00 96.12 355 LYS A CA 1
ATOM 2831 C C . LYS A 1 355 ? 21.415 -28.913 -6.502 1.00 96.12 355 LYS A C 1
ATOM 2833 O O . LYS A 1 355 ? 22.283 -29.172 -5.672 1.00 96.12 355 LYS A O 1
ATOM 2838 N N . ASN A 1 356 ? 21.665 -28.313 -7.662 1.00 96.12 356 ASN A N 1
ATOM 2839 C CA . ASN A 1 356 ? 22.986 -27.872 -8.092 1.00 96.12 356 ASN A CA 1
ATOM 2840 C C . ASN A 1 356 ? 23.278 -26.403 -7.736 1.00 96.12 356 ASN A C 1
ATOM 2842 O O . ASN A 1 356 ? 24.391 -25.943 -7.978 1.00 96.12 356 ASN A O 1
ATOM 2846 N N . ASP A 1 357 ? 22.315 -25.674 -7.167 1.00 96.12 357 ASP A N 1
ATOM 2847 C CA . ASP A 1 357 ? 22.449 -24.283 -6.738 1.00 96.12 357 ASP A CA 1
ATOM 2848 C C . ASP A 1 357 ? 22.867 -24.223 -5.253 1.00 96.12 357 ASP A C 1
ATOM 2850 O O . ASP A 1 357 ? 22.049 -24.498 -4.364 1.00 96.12 357 ASP A O 1
ATOM 2854 N N . PRO A 1 358 ? 24.123 -23.840 -4.939 1.00 96.56 358 PRO A N 1
ATOM 2855 C CA . PRO A 1 358 ? 24.620 -23.849 -3.565 1.00 96.56 358 PRO A CA 1
ATOM 2856 C C . PRO A 1 358 ? 23.824 -22.934 -2.632 1.00 96.56 358 PRO A C 1
ATOM 2858 O O . PRO A 1 358 ? 23.578 -23.301 -1.484 1.00 96.56 358 PRO A O 1
ATOM 2861 N N . LYS A 1 359 ? 23.368 -21.772 -3.127 1.00 95.31 359 LYS A N 1
ATOM 2862 C CA . LYS A 1 359 ? 22.620 -20.798 -2.317 1.00 95.31 359 LYS A CA 1
ATOM 2863 C C . LYS A 1 359 ? 21.244 -21.341 -1.949 1.00 95.31 359 LYS A C 1
ATOM 2865 O O . LYS A 1 359 ? 20.775 -21.153 -0.827 1.00 95.31 359 LYS A O 1
ATOM 2870 N N . ARG A 1 360 ? 20.585 -22.030 -2.885 1.00 95.31 360 ARG A N 1
ATOM 2871 C CA . ARG A 1 360 ? 19.281 -22.654 -2.623 1.00 95.31 360 ARG A CA 1
ATOM 2872 C C . ARG A 1 360 ? 19.390 -23.846 -1.698 1.00 95.31 360 ARG A C 1
ATOM 2874 O O . ARG A 1 360 ? 18.534 -23.986 -0.831 1.00 95.31 360 ARG A O 1
ATOM 2881 N N . ILE A 1 361 ? 20.414 -24.682 -1.857 1.00 96.75 361 ILE A N 1
ATOM 2882 C CA . ILE A 1 361 ? 20.635 -25.814 -0.954 1.00 96.75 361 ILE A CA 1
ATOM 2883 C C . ILE A 1 361 ? 20.933 -25.335 0.466 1.00 96.75 361 ILE A C 1
ATOM 2885 O O . ILE A 1 361 ? 20.351 -25.871 1.407 1.00 96.75 361 ILE A O 1
ATOM 2889 N N . GLU A 1 362 ? 21.756 -24.302 0.640 1.00 96.38 362 GLU A N 1
ATOM 2890 C CA . GLU A 1 362 ? 22.005 -23.706 1.956 1.00 96.38 362 GLU A CA 1
ATOM 2891 C C . GLU A 1 362 ? 20.704 -23.194 2.599 1.00 96.38 362 GLU A C 1
ATOM 2893 O O . GLU A 1 362 ? 20.378 -23.555 3.734 1.00 96.38 362 GLU A O 1
ATOM 2898 N N . HIS A 1 363 ? 19.904 -22.431 1.846 1.00 94.69 363 HIS A N 1
ATOM 2899 C CA . HIS A 1 363 ? 18.605 -21.949 2.316 1.00 94.69 363 HIS A CA 1
ATOM 2900 C C . HIS A 1 363 ? 17.646 -23.106 2.647 1.00 94.69 363 HIS A C 1
ATOM 2902 O O . HIS A 1 363 ? 16.992 -23.092 3.688 1.00 94.69 363 HIS A O 1
ATOM 2908 N N . PHE A 1 364 ? 17.585 -24.132 1.799 1.00 96.94 364 PHE A N 1
ATOM 2909 C CA . PHE A 1 364 ? 16.770 -25.324 2.013 1.00 96.94 364 PHE A CA 1
ATOM 2910 C C . PHE A 1 364 ? 17.148 -26.058 3.306 1.00 96.94 364 PHE A C 1
ATOM 2912 O O . PHE A 1 364 ? 16.265 -26.381 4.099 1.00 96.94 364 PHE A O 1
ATOM 2919 N N . VAL A 1 365 ? 18.441 -26.283 3.555 1.00 96.06 365 VAL A N 1
ATOM 2920 C CA . VAL A 1 365 ? 18.923 -26.942 4.780 1.00 96.06 365 VAL A CA 1
ATOM 2921 C C . VAL A 1 365 ? 18.528 -26.138 6.021 1.00 96.06 365 VAL A C 1
ATOM 2923 O O . VAL A 1 365 ? 18.041 -26.720 6.991 1.00 96.06 365 VAL A O 1
ATOM 2926 N N . SER A 1 366 ? 18.656 -24.808 5.973 1.00 95.88 366 SER A N 1
ATOM 2927 C CA . SER A 1 366 ? 18.197 -23.927 7.055 1.00 95.88 366 SER A CA 1
ATOM 2928 C C . SER A 1 366 ? 16.688 -24.060 7.307 1.00 95.88 366 SER A C 1
ATOM 2930 O O . SER A 1 366 ? 16.260 -24.208 8.453 1.00 95.88 366 SER A O 1
ATOM 2932 N N . LEU A 1 367 ? 15.869 -24.086 6.250 1.00 95.56 367 LEU A N 1
ATOM 2933 C CA . LEU A 1 367 ? 14.419 -24.258 6.380 1.00 95.56 367 LEU A CA 1
ATOM 2934 C C . LEU A 1 367 ? 14.035 -25.633 6.937 1.00 95.56 367 LEU A C 1
ATOM 2936 O O . LEU A 1 367 ? 13.099 -25.707 7.728 1.00 95.56 367 LEU A O 1
ATOM 2940 N N . CYS A 1 368 ? 14.746 -26.703 6.574 1.00 95.19 368 CYS A N 1
ATOM 2941 C CA . CYS A 1 368 ? 14.504 -28.042 7.120 1.00 95.19 368 CYS A CA 1
ATOM 2942 C C . CYS A 1 368 ? 14.687 -28.080 8.642 1.00 95.19 368 CYS A C 1
ATOM 2944 O O . CYS A 1 368 ? 13.810 -28.586 9.337 1.00 95.19 368 CYS A O 1
ATOM 2946 N N . GLN A 1 369 ? 15.748 -27.460 9.168 1.00 92.94 369 GLN A N 1
ATOM 2947 C CA . GLN A 1 369 ? 15.970 -27.367 10.618 1.00 92.94 369 GLN A CA 1
ATOM 2948 C C . GLN A 1 369 ? 14.832 -26.615 11.324 1.00 92.94 369 GLN A C 1
ATOM 2950 O O . GLN A 1 369 ? 14.338 -27.041 12.368 1.00 92.94 369 GLN A O 1
ATOM 2955 N N . VAL A 1 370 ? 14.370 -25.507 10.733 1.00 94.44 370 VAL A N 1
ATOM 2956 C CA . VAL A 1 370 ? 13.234 -24.742 11.270 1.00 94.44 370 VAL A CA 1
ATOM 2957 C C . VAL A 1 370 ? 11.936 -25.550 11.210 1.00 94.44 370 VAL A C 1
ATOM 2959 O O . VAL A 1 370 ? 11.128 -25.475 12.134 1.00 94.44 370 VAL A O 1
ATOM 2962 N N . LEU A 1 371 ? 11.716 -26.314 10.138 1.00 94.38 371 LEU A N 1
ATOM 2963 C CA . LEU A 1 371 ? 10.531 -27.156 9.971 1.00 94.38 371 LEU A CA 1
ATOM 2964 C C . LEU A 1 371 ? 10.487 -28.296 10.985 1.00 94.38 371 LEU A C 1
ATOM 2966 O O . LEU A 1 371 ? 9.417 -28.557 11.531 1.00 94.38 371 LEU A O 1
ATOM 2970 N N . GLU A 1 372 ? 11.618 -28.941 11.261 1.00 92.62 372 GLU A N 1
ATOM 2971 C CA . GLU A 1 372 ? 11.728 -29.996 12.273 1.00 92.62 372 GLU A CA 1
ATOM 2972 C C . GLU A 1 372 ? 11.345 -29.479 13.669 1.00 92.62 372 GLU A C 1
ATOM 2974 O O . GLU A 1 372 ? 10.491 -30.072 14.330 1.00 92.62 372 GLU A O 1
ATOM 2979 N N . ASP A 1 373 ? 11.878 -28.322 14.078 1.00 91.81 373 ASP A N 1
ATOM 2980 C CA . ASP A 1 373 ? 11.537 -27.677 15.357 1.00 91.81 373 ASP A CA 1
ATOM 2981 C C . ASP A 1 373 ? 10.073 -27.185 15.377 1.00 91.81 373 ASP A C 1
ATOM 2983 O O . ASP A 1 373 ? 9.305 -27.414 16.320 1.00 91.81 373 ASP A O 1
ATOM 2987 N N . PHE A 1 374 ? 9.612 -26.547 14.297 1.00 94.19 374 PHE A N 1
ATOM 2988 C CA . PHE A 1 374 ? 8.256 -26.002 14.233 1.00 94.19 374 PHE A CA 1
ATOM 2989 C C . PHE A 1 374 ? 7.171 -27.080 14.147 1.00 94.19 374 PHE A C 1
ATOM 2991 O O . PHE A 1 374 ? 6.078 -26.878 14.672 1.00 94.19 374 PHE A O 1
ATOM 2998 N N . MET A 1 375 ? 7.432 -28.218 13.507 1.00 92.38 375 MET A N 1
ATOM 2999 C CA . MET A 1 375 ? 6.449 -29.287 13.297 1.00 92.38 375 MET A CA 1
ATOM 3000 C C . MET A 1 375 ? 6.657 -30.504 14.206 1.00 92.38 375 MET A C 1
ATOM 3002 O O . MET A 1 375 ? 6.066 -31.550 13.935 1.00 92.38 375 MET A O 1
ATOM 3006 N N . GLU A 1 376 ? 7.425 -30.380 15.298 1.00 86.19 376 GLU A N 1
ATOM 3007 C CA . GLU A 1 376 ? 7.629 -31.474 16.263 1.00 86.19 376 GLU A CA 1
ATOM 3008 C C . GLU A 1 376 ? 6.291 -32.133 16.656 1.00 86.19 376 GLU A C 1
ATOM 3010 O O . GLU A 1 376 ? 5.333 -31.452 17.039 1.00 86.19 376 GLU A O 1
ATOM 3015 N N . GLY A 1 377 ? 6.249 -33.464 16.529 1.00 81.88 377 GLY A N 1
ATOM 3016 C CA . GLY A 1 377 ? 5.054 -34.299 16.692 1.00 81.88 377 GLY A CA 1
ATOM 3017 C C . GLY A 1 377 ? 4.338 -34.659 15.382 1.00 81.88 377 GLY A C 1
ATOM 3018 O O . GLY A 1 377 ? 3.417 -35.472 15.403 1.00 81.88 377 GLY A O 1
ATOM 3019 N N . THR A 1 378 ? 4.757 -34.098 14.243 1.00 85.81 378 THR A N 1
ATOM 3020 C CA . THR A 1 378 ? 4.224 -34.421 12.908 1.00 85.81 378 THR A CA 1
ATOM 3021 C C . THR A 1 378 ? 5.229 -35.254 12.118 1.00 85.81 378 THR A C 1
ATOM 3023 O O . THR A 1 378 ? 6.416 -34.944 12.097 1.00 85.81 378 THR A O 1
ATOM 3026 N N . THR A 1 379 ? 4.765 -36.290 11.418 1.00 87.06 379 THR A N 1
ATOM 3027 C CA . THR A 1 379 ? 5.609 -37.066 10.499 1.00 87.06 379 THR A CA 1
ATOM 3028 C C . THR A 1 379 ? 5.957 -36.222 9.276 1.00 87.06 379 THR A C 1
ATOM 3030 O O . THR A 1 379 ? 5.076 -35.918 8.468 1.00 87.06 379 THR A O 1
ATOM 3033 N N . LEU A 1 380 ? 7.221 -35.824 9.141 1.00 90.88 380 LEU A N 1
ATOM 3034 C CA . LEU A 1 380 ? 7.689 -35.070 7.981 1.00 90.88 380 LEU A CA 1
ATOM 3035 C C . LEU A 1 380 ? 7.961 -35.998 6.779 1.00 90.88 380 LEU A C 1
ATOM 3037 O O . LEU A 1 380 ? 8.337 -37.155 6.980 1.00 90.88 380 LEU A O 1
ATOM 3041 N N . PRO A 1 381 ? 7.773 -35.509 5.537 1.00 91.88 381 PRO A N 1
ATOM 3042 C CA . PRO A 1 381 ? 8.204 -36.214 4.329 1.00 91.88 381 PRO A CA 1
ATOM 3043 C C . PRO A 1 381 ? 9.723 -36.427 4.304 1.00 91.88 381 PRO A C 1
ATOM 3045 O O . PRO A 1 381 ? 10.465 -35.783 5.048 1.00 91.88 381 PRO A O 1
ATOM 3048 N N . ASN A 1 382 ? 10.211 -37.297 3.419 1.00 92.69 382 ASN A N 1
ATOM 3049 C CA . ASN A 1 382 ? 11.658 -37.480 3.282 1.00 92.69 382 ASN A CA 1
ATOM 3050 C C . ASN A 1 382 ? 12.329 -36.246 2.641 1.00 92.69 382 ASN A C 1
ATOM 3052 O O . ASN A 1 382 ? 11.680 -35.423 1.993 1.00 92.69 382 ASN A O 1
ATOM 3056 N N . SER A 1 383 ? 13.651 -36.124 2.777 1.00 90.81 383 SER A N 1
ATOM 3057 C CA . SER A 1 383 ? 14.394 -34.948 2.297 1.00 90.81 383 SER A CA 1
ATOM 3058 C C . SER A 1 383 ? 14.226 -34.674 0.796 1.00 90.81 383 SER A C 1
ATOM 3060 O O . SER A 1 383 ? 14.197 -33.512 0.389 1.00 90.81 383 SER A O 1
ATOM 3062 N N . ALA A 1 384 ? 14.062 -35.709 -0.035 1.00 94.12 384 ALA A N 1
ATOM 3063 C CA . ALA A 1 384 ? 13.839 -35.547 -1.469 1.00 94.12 384 ALA A CA 1
ATOM 3064 C C . ALA A 1 384 ? 12.441 -34.981 -1.774 1.00 94.12 384 ALA A C 1
ATOM 3066 O O . ALA A 1 384 ? 12.304 -34.108 -2.632 1.00 94.12 384 ALA A O 1
ATOM 3067 N N . GLU A 1 385 ? 11.415 -35.423 -1.047 1.00 94.31 385 GLU A N 1
ATOM 3068 C CA . GLU A 1 385 ? 10.054 -34.889 -1.149 1.00 94.31 385 GLU A CA 1
ATOM 3069 C C . GLU A 1 385 ? 9.984 -33.436 -0.674 1.00 94.31 385 GLU A C 1
ATOM 3071 O O . GLU A 1 385 ? 9.391 -32.599 -1.361 1.00 94.31 385 GLU A O 1
ATOM 3076 N N . ILE A 1 386 ? 10.635 -33.108 0.450 1.00 95.81 386 ILE A N 1
ATOM 3077 C CA . ILE A 1 386 ? 10.693 -31.730 0.958 1.00 95.81 386 ILE A CA 1
ATOM 3078 C C . ILE A 1 386 ? 11.448 -30.833 -0.032 1.00 95.81 386 ILE A C 1
ATOM 3080 O O . ILE A 1 386 ? 10.989 -29.724 -0.301 1.00 95.81 386 ILE A O 1
ATOM 3084 N N . LEU A 1 387 ? 12.541 -31.302 -0.645 1.00 96.94 387 LEU A N 1
ATOM 3085 C CA . LEU A 1 387 ? 13.260 -30.538 -1.673 1.00 96.94 387 LEU A CA 1
ATOM 3086 C C . LEU A 1 387 ? 12.393 -30.301 -2.920 1.00 96.94 387 LEU A C 1
ATOM 3088 O O . LEU A 1 387 ? 12.356 -29.194 -3.454 1.00 96.94 387 LEU A O 1
ATOM 3092 N N . GLY A 1 388 ? 11.625 -31.305 -3.352 1.00 96.69 388 GLY A N 1
ATOM 3093 C CA . GLY A 1 388 ? 10.656 -31.147 -4.439 1.00 96.69 388 GLY A CA 1
ATOM 3094 C C . GLY A 1 388 ? 9.513 -30.182 -4.103 1.00 96.69 388 GLY A C 1
ATOM 3095 O O . GLY A 1 388 ? 9.010 -29.492 -4.991 1.00 96.69 388 GLY A O 1
ATOM 3096 N N . LEU A 1 389 ? 9.084 -30.120 -2.842 1.00 97.06 389 LEU A N 1
ATOM 3097 C CA . LEU A 1 389 ? 8.104 -29.148 -2.352 1.00 97.06 389 LEU A CA 1
ATOM 3098 C C . LEU A 1 389 ? 8.704 -27.737 -2.304 1.00 97.06 389 LEU A C 1
ATOM 3100 O O . LEU A 1 389 ? 8.080 -26.797 -2.792 1.00 97.06 389 LEU A O 1
ATOM 3104 N N . TYR A 1 390 ? 9.923 -27.600 -1.784 1.00 97.12 390 TYR A N 1
ATOM 3105 C CA . TYR A 1 390 ? 10.668 -26.343 -1.740 1.00 97.12 390 TYR A CA 1
ATOM 3106 C C . TYR A 1 390 ? 10.847 -25.750 -3.140 1.00 97.12 390 TYR A C 1
ATOM 3108 O O . TYR A 1 390 ? 10.575 -24.567 -3.347 1.00 97.12 390 TYR A O 1
ATOM 3116 N N . GLY A 1 391 ? 11.212 -26.581 -4.118 1.00 96.81 391 GLY A N 1
ATOM 3117 C CA . GLY A 1 391 ? 11.350 -26.145 -5.503 1.00 96.81 391 GLY A CA 1
ATOM 3118 C C . GLY A 1 391 ? 10.043 -25.640 -6.112 1.00 96.81 391 GLY A C 1
ATOM 3119 O O . GLY A 1 391 ? 10.011 -24.558 -6.695 1.00 96.81 391 GLY A O 1
ATOM 3120 N N . ARG A 1 392 ? 8.927 -26.347 -5.880 1.00 97.12 392 ARG A N 1
ATOM 3121 C CA . ARG A 1 392 ? 7.596 -25.883 -6.317 1.00 97.12 392 ARG A CA 1
ATOM 3122 C C . ARG A 1 392 ? 7.216 -24.543 -5.696 1.00 97.12 392 ARG A C 1
ATOM 3124 O O . ARG A 1 392 ? 6.644 -23.704 -6.385 1.00 97.12 392 ARG A O 1
ATOM 3131 N N . ILE A 1 393 ? 7.551 -24.324 -4.427 1.00 95.25 393 ILE A N 1
ATOM 3132 C CA . ILE A 1 393 ? 7.300 -23.044 -3.759 1.00 95.25 393 ILE A CA 1
ATOM 3133 C C . ILE A 1 393 ? 8.159 -21.941 -4.369 1.00 95.25 393 ILE A C 1
ATOM 3135 O O . ILE A 1 393 ? 7.621 -20.892 -4.701 1.00 95.25 393 ILE A O 1
ATOM 3139 N N . CYS A 1 394 ? 9.459 -22.165 -4.562 1.00 93.56 394 CYS A N 1
ATOM 3140 C CA . CYS A 1 394 ? 10.354 -21.140 -5.103 1.00 93.56 394 CYS A CA 1
ATOM 3141 C C . CYS A 1 394 ? 9.928 -20.660 -6.494 1.00 93.56 394 CYS A C 1
ATOM 3143 O O . CYS A 1 394 ? 10.061 -19.479 -6.789 1.00 93.56 394 CYS A O 1
ATOM 3145 N N . VAL A 1 395 ? 9.420 -21.571 -7.324 1.00 95.00 395 VAL A N 1
ATOM 3146 C CA . VAL A 1 395 ? 9.161 -21.313 -8.745 1.00 95.00 395 VAL A CA 1
ATOM 3147 C C . VAL A 1 395 ? 7.725 -20.851 -9.012 1.00 95.00 395 VAL A C 1
ATOM 3149 O O . VAL A 1 395 ? 7.500 -20.116 -9.964 1.00 95.00 395 VAL A O 1
ATOM 3152 N N . ASN A 1 396 ? 6.743 -21.268 -8.203 1.00 96.31 396 ASN A N 1
ATOM 3153 C CA . ASN A 1 396 ? 5.313 -21.075 -8.516 1.00 96.31 396 ASN A CA 1
ATOM 3154 C C . ASN A 1 396 ? 4.568 -20.217 -7.482 1.00 96.31 396 ASN A C 1
ATOM 3156 O O . ASN A 1 396 ? 3.336 -20.162 -7.498 1.00 96.31 396 ASN A O 1
ATOM 3160 N N . SER A 1 397 ? 5.283 -19.603 -6.538 1.00 94.50 397 SER A N 1
ATOM 3161 C CA . SER A 1 397 ? 4.660 -18.711 -5.562 1.00 94.50 397 SER A CA 1
ATOM 3162 C C . SER A 1 397 ? 4.332 -17.360 -6.175 1.00 94.50 397 SER A C 1
ATOM 3164 O O . SER A 1 397 ? 5.153 -16.758 -6.857 1.00 94.50 397 SER A O 1
ATOM 3166 N N . TYR A 1 398 ? 3.148 -16.858 -5.849 1.00 94.38 398 TYR A N 1
ATOM 3167 C CA . TYR A 1 398 ? 2.737 -15.497 -6.143 1.00 94.38 398 TYR A CA 1
ATOM 3168 C C . TYR A 1 398 ? 2.847 -14.647 -4.886 1.00 94.38 398 TYR A C 1
ATOM 3170 O O . TYR A 1 398 ? 2.358 -15.034 -3.819 1.00 94.38 398 TYR A O 1
ATOM 3178 N N . ASN A 1 399 ? 3.428 -13.461 -5.037 1.00 92.19 399 ASN A N 1
ATOM 3179 C CA . ASN A 1 399 ? 3.296 -12.406 -4.045 1.00 92.19 399 ASN A CA 1
ATOM 3180 C C . ASN A 1 399 ? 1.853 -11.901 -4.073 1.00 92.19 399 ASN A C 1
ATOM 3182 O O . ASN A 1 399 ? 1.352 -11.501 -5.122 1.00 92.19 399 ASN A O 1
ATOM 3186 N N . ILE A 1 400 ? 1.181 -11.963 -2.929 1.00 93.50 400 ILE A N 1
ATOM 3187 C CA . ILE A 1 400 ? -0.154 -11.402 -2.748 1.00 93.50 400 ILE A CA 1
ATOM 3188 C C . ILE A 1 400 ? 0.031 -9.906 -2.562 1.00 93.50 400 ILE A C 1
ATOM 3190 O O . ILE A 1 400 ? 0.746 -9.487 -1.649 1.00 93.50 400 ILE A O 1
ATOM 3194 N N . LEU A 1 401 ? -0.599 -9.132 -3.437 1.00 88.81 401 LEU A N 1
ATOM 3195 C CA . LEU A 1 401 ? -0.434 -7.688 -3.476 1.00 88.81 401 LEU A CA 1
ATOM 3196 C C . LEU A 1 401 ? -1.608 -6.984 -2.797 1.00 88.81 401 LEU A C 1
ATOM 3198 O O . LEU A 1 401 ? -2.748 -7.445 -2.871 1.00 88.81 401 LEU A O 1
ATOM 3202 N N . ASP A 1 402 ? -1.327 -5.870 -2.135 1.00 85.31 402 ASP A N 1
ATOM 3203 C CA . ASP A 1 402 ? -2.351 -4.929 -1.696 1.00 85.31 402 ASP A CA 1
ATOM 3204 C C . ASP A 1 402 ? -2.812 -4.022 -2.865 1.00 85.31 402 ASP A C 1
ATOM 3206 O O . ASP A 1 402 ? -2.298 -4.137 -3.984 1.00 85.31 402 ASP A O 1
ATOM 3210 N N . PRO A 1 403 ? -3.796 -3.125 -2.656 1.00 82.31 403 PRO A N 1
ATOM 3211 C CA . PRO A 1 403 ? -4.255 -2.209 -3.702 1.00 82.31 403 PRO A CA 1
ATOM 3212 C C . PRO A 1 403 ? -3.184 -1.248 -4.246 1.00 82.31 403 PRO A C 1
ATOM 3214 O O . PRO A 1 403 ? -3.396 -0.674 -5.314 1.00 82.31 403 PRO A O 1
ATOM 3217 N N . ASP A 1 404 ? -2.061 -1.090 -3.543 1.00 78.69 404 ASP A N 1
ATOM 3218 C CA . ASP A 1 404 ? -0.918 -0.257 -3.929 1.00 78.69 404 ASP A CA 1
ATOM 3219 C C . ASP A 1 404 ? 0.148 -1.075 -4.682 1.00 78.69 404 ASP A C 1
ATOM 3221 O O . ASP A 1 404 ? 1.214 -0.562 -5.011 1.00 78.69 404 ASP A O 1
ATOM 3225 N N . MET A 1 405 ? -0.152 -2.343 -4.993 1.00 85.44 405 MET A N 1
ATOM 3226 C CA . MET A 1 405 ? 0.749 -3.322 -5.610 1.00 85.44 405 MET A CA 1
ATOM 3227 C C . MET A 1 405 ? 1.952 -3.701 -4.730 1.00 85.44 405 MET A C 1
ATOM 3229 O O . MET A 1 405 ? 2.928 -4.266 -5.231 1.00 85.44 405 MET A O 1
ATOM 3233 N N . ASN A 1 406 ? 1.878 -3.469 -3.416 1.00 84.00 406 ASN A N 1
ATOM 3234 C CA . ASN A 1 406 ? 2.902 -3.897 -2.467 1.00 84.00 406 ASN A CA 1
ATOM 3235 C C . ASN A 1 406 ? 2.664 -5.339 -2.020 1.00 84.00 406 ASN A C 1
ATOM 3237 O O . ASN A 1 406 ? 1.536 -5.751 -1.751 1.00 84.00 406 ASN A O 1
ATOM 3241 N N . SER A 1 407 ? 3.742 -6.112 -1.883 1.00 87.00 407 SER A N 1
ATOM 3242 C CA . SER A 1 407 ? 3.657 -7.487 -1.386 1.00 87.00 407 SER A CA 1
ATOM 3243 C C . SER A 1 407 ? 3.323 -7.517 0.107 1.00 87.00 407 SER A C 1
ATOM 3245 O O . SER A 1 407 ? 4.089 -7.019 0.932 1.00 87.00 407 SER A O 1
ATOM 3247 N N . ILE A 1 408 ? 2.201 -8.148 0.459 1.00 89.31 408 ILE A N 1
ATOM 3248 C CA . ILE A 1 408 ? 1.740 -8.338 1.848 1.00 89.31 408 ILE A CA 1
ATOM 3249 C C . ILE A 1 408 ? 1.762 -9.805 2.290 1.00 89.31 408 ILE A C 1
ATOM 3251 O O . ILE A 1 408 ? 1.454 -10.127 3.441 1.00 89.31 408 ILE A O 1
ATOM 3255 N N . GLY A 1 409 ? 2.099 -10.718 1.382 1.00 90.62 409 GLY A N 1
ATOM 3256 C CA . GLY A 1 409 ? 2.166 -12.143 1.663 1.00 90.62 409 GLY A CA 1
ATOM 3257 C C . GLY A 1 409 ? 2.509 -12.965 0.432 1.00 90.62 409 GLY A C 1
ATOM 3258 O O . GLY A 1 409 ? 2.753 -12.438 -0.648 1.00 90.62 409 GLY A O 1
ATOM 3259 N N . VAL A 1 410 ? 2.499 -14.284 0.595 1.00 92.12 410 VAL A N 1
ATOM 3260 C CA . VAL A 1 410 ? 2.841 -15.238 -0.462 1.00 92.12 410 VAL A CA 1
ATOM 3261 C C . VAL A 1 410 ? 1.820 -16.374 -0.507 1.00 92.12 410 VAL A C 1
ATOM 3263 O O . VAL A 1 410 ? 1.346 -16.840 0.534 1.00 92.12 410 VAL A O 1
ATOM 3266 N N . GLY A 1 411 ? 1.464 -16.819 -1.711 1.00 93.88 411 GLY A N 1
ATOM 3267 C CA . GLY A 1 411 ? 0.488 -17.885 -1.932 1.00 93.88 411 GLY A CA 1
ATOM 3268 C C . GLY A 1 411 ? 0.814 -18.765 -3.136 1.00 93.88 411 GLY A C 1
ATOM 3269 O O . GLY A 1 411 ? 1.517 -18.357 -4.054 1.00 93.88 411 GLY A O 1
ATOM 3270 N N . ILE A 1 412 ? 0.272 -19.985 -3.132 1.00 95.38 412 ILE A N 1
ATOM 3271 C CA . ILE A 1 412 ? 0.324 -20.914 -4.267 1.00 95.38 412 ILE A CA 1
ATOM 3272 C C . ILE A 1 412 ? -1.050 -20.931 -4.929 1.00 95.38 412 ILE A C 1
ATOM 3274 O O . ILE A 1 412 ? -2.040 -21.273 -4.281 1.00 95.38 412 ILE A O 1
ATOM 3278 N N . TYR A 1 413 ? -1.088 -20.610 -6.221 1.00 96.25 413 TYR A N 1
ATOM 3279 C CA . TYR A 1 413 ? -2.309 -20.573 -7.023 1.00 96.25 413 TYR A CA 1
ATOM 3280 C C . TYR A 1 413 ? -2.175 -21.563 -8.174 1.00 96.25 413 TYR A C 1
ATOM 3282 O O . TYR A 1 413 ? -1.400 -21.357 -9.107 1.00 96.25 413 TYR A O 1
ATOM 3290 N N . LEU A 1 414 ? -2.897 -22.679 -8.074 1.00 96.44 414 LEU A N 1
ATOM 3291 C CA . LEU A 1 414 ? -2.707 -23.825 -8.958 1.00 96.44 414 LEU A CA 1
ATOM 3292 C C . LEU A 1 414 ? -3.135 -23.511 -10.395 1.00 96.44 414 LEU A C 1
ATOM 3294 O O . LEU A 1 414 ? -2.355 -23.749 -11.309 1.00 96.44 414 LEU A O 1
ATOM 3298 N N . GLY A 1 415 ? -4.324 -22.952 -10.619 1.00 94.31 415 GLY A N 1
ATOM 3299 C CA . GLY A 1 415 ? -4.813 -22.615 -11.959 1.00 94.31 415 GLY A CA 1
ATOM 3300 C C . GLY A 1 415 ? -3.897 -21.614 -12.670 1.00 94.31 415 GLY A C 1
ATOM 3301 O O . GLY A 1 415 ? -3.349 -21.960 -13.716 1.00 94.31 415 GLY A O 1
ATOM 3302 N N . PRO A 1 416 ? -3.653 -20.425 -12.087 1.00 95.06 416 PRO A N 1
ATOM 3303 C CA . PRO A 1 416 ? -2.775 -19.402 -12.661 1.00 95.06 416 PRO A CA 1
ATOM 3304 C C . PRO A 1 416 ? -1.314 -19.818 -12.867 1.00 95.06 416 PRO A C 1
ATOM 3306 O O . PRO A 1 416 ? -0.638 -19.211 -13.687 1.00 95.06 416 PRO A O 1
ATOM 3309 N N . SER A 1 417 ? -0.811 -20.864 -12.197 1.00 95.00 417 SER A N 1
ATOM 3310 C CA . SER A 1 417 ? 0.560 -21.370 -12.421 1.00 95.00 417 SER A CA 1
ATOM 3311 C C . SER A 1 417 ? 0.838 -21.873 -13.850 1.00 95.00 417 SER A C 1
ATOM 3313 O O . SER A 1 417 ? 1.975 -22.189 -14.176 1.00 95.00 417 SER A O 1
ATOM 3315 N N . VAL A 1 418 ? -0.190 -21.980 -14.702 1.00 95.12 418 VAL A N 1
ATOM 3316 C CA . VAL A 1 418 ? -0.047 -22.317 -16.127 1.00 95.12 418 VAL A CA 1
ATOM 3317 C C . VAL A 1 418 ? 0.486 -21.162 -16.980 1.00 95.12 418 VAL A C 1
ATOM 3319 O O . VAL A 1 418 ? 0.930 -21.418 -18.092 1.00 95.12 418 VAL A O 1
ATOM 3322 N N . ILE A 1 419 ? 0.372 -19.921 -16.506 1.00 96.12 419 ILE A N 1
ATOM 3323 C CA . ILE A 1 419 ? 0.633 -18.716 -17.298 1.00 96.12 419 ILE A CA 1
ATOM 3324 C C . ILE A 1 419 ? 2.128 -18.438 -17.304 1.00 96.12 419 ILE A C 1
ATOM 3326 O O . ILE A 1 419 ? 2.693 -18.295 -16.228 1.00 96.12 419 ILE A O 1
ATOM 3330 N N . ASP A 1 420 ? 2.722 -18.300 -18.488 1.00 96.06 420 ASP A N 1
ATOM 3331 C CA . ASP A 1 420 ? 4.152 -18.047 -18.648 1.00 96.06 420 ASP A CA 1
ATOM 3332 C C . ASP A 1 420 ? 4.527 -16.557 -18.546 1.00 96.06 420 ASP A C 1
ATOM 3334 O O . ASP A 1 420 ? 3.694 -15.643 -18.545 1.00 96.06 420 ASP A O 1
ATOM 3338 N N . HIS A 1 421 ? 5.833 -16.304 -18.464 1.00 97.38 421 HIS A N 1
ATOM 3339 C CA . HIS A 1 421 ? 6.389 -14.963 -18.359 1.00 97.38 421 HIS A CA 1
ATOM 3340 C C . HIS A 1 421 ? 6.554 -14.258 -19.714 1.00 97.38 421 HIS A C 1
ATOM 3342 O O . HIS A 1 421 ? 7.060 -14.836 -20.674 1.00 97.38 421 HIS A O 1
ATOM 3348 N N . SER A 1 422 ? 6.294 -12.949 -19.748 1.00 97.62 422 SER A N 1
ATOM 3349 C CA . SER A 1 422 ? 6.830 -12.033 -20.763 1.00 97.62 422 SER A CA 1
ATOM 3350 C C . SER A 1 422 ? 7.191 -10.682 -20.139 1.00 97.62 422 SER A C 1
ATOM 3352 O O . SER A 1 422 ? 6.467 -10.171 -19.286 1.00 97.62 422 SER A O 1
ATOM 3354 N N . CYS A 1 423 ? 8.278 -10.049 -20.601 1.00 96.56 423 CYS A N 1
ATOM 3355 C CA . CYS A 1 423 ? 8.598 -8.658 -20.234 1.00 96.56 423 CYS A CA 1
ATOM 3356 C C . CYS A 1 423 ? 7.714 -7.627 -20.973 1.00 96.56 423 CYS A C 1
ATOM 3358 O O . CYS A 1 423 ? 7.775 -6.432 -20.671 1.00 96.56 423 CYS A O 1
ATOM 3360 N N . LYS A 1 424 ? 6.919 -8.083 -21.949 1.00 95.31 424 LYS A N 1
ATOM 3361 C CA . LYS A 1 424 ? 5.821 -7.359 -22.606 1.00 95.31 424 LYS A CA 1
ATOM 3362 C C . LYS A 1 424 ? 4.550 -8.199 -22.409 1.00 95.31 424 LYS A C 1
ATOM 3364 O O . LYS A 1 424 ? 4.191 -8.966 -23.304 1.00 95.31 424 LYS A O 1
ATOM 3369 N N . PRO A 1 425 ? 3.981 -8.204 -21.193 1.00 96.69 425 PRO A N 1
ATOM 3370 C CA . PRO A 1 425 ? 2.842 -9.053 -20.874 1.00 96.69 425 PRO A CA 1
ATOM 3371 C C . PRO A 1 425 ? 1.562 -8.525 -21.530 1.00 96.69 425 PRO A C 1
ATOM 3373 O O . PRO A 1 425 ? 1.407 -7.319 -21.709 1.00 96.69 425 PRO A O 1
ATOM 3376 N N . ASN A 1 426 ? 0.634 -9.428 -21.840 1.00 96.06 426 ASN A N 1
ATOM 3377 C CA . ASN A 1 426 ? -0.705 -9.102 -22.346 1.00 96.06 426 ASN A CA 1
ATOM 3378 C C . ASN A 1 426 ? -1.812 -9.373 -21.316 1.00 96.06 426 ASN A C 1
ATOM 3380 O O . ASN A 1 426 ? -2.992 -9.132 -21.575 1.00 96.06 426 ASN A O 1
ATOM 3384 N N . ALA A 1 427 ? -1.440 -9.847 -20.129 1.00 96.88 427 ALA A N 1
ATOM 3385 C CA . ALA A 1 427 ? -2.309 -9.967 -18.975 1.00 96.88 427 ALA A CA 1
ATOM 3386 C C . ALA A 1 427 ? -1.586 -9.518 -17.702 1.00 96.88 427 ALA A C 1
ATOM 3388 O O . ALA A 1 427 ? -0.359 -9.428 -17.646 1.00 96.88 427 ALA A O 1
ATOM 3389 N N . VAL A 1 428 ? -2.357 -9.258 -16.651 1.00 96.38 428 VAL A N 1
ATOM 3390 C CA . VAL A 1 428 ? -1.840 -8.900 -15.332 1.00 96.38 428 VAL A CA 1
ATOM 3391 C C . VAL A 1 428 ? -2.532 -9.693 -14.234 1.00 96.38 428 VAL A C 1
ATOM 3393 O O . VAL A 1 428 ? -3.714 -10.024 -14.347 1.00 96.38 428 VAL A O 1
ATOM 3396 N N . ALA A 1 429 ? -1.783 -9.990 -13.174 1.00 95.38 429 ALA A N 1
ATOM 3397 C CA . ALA A 1 429 ? -2.305 -10.553 -11.940 1.00 95.38 429 ALA A CA 1
ATOM 3398 C C . ALA A 1 429 ? -2.528 -9.431 -10.918 1.00 95.38 429 ALA A C 1
ATOM 3400 O O . ALA A 1 429 ? -1.600 -8.691 -10.595 1.00 95.38 429 ALA A O 1
ATOM 3401 N N . VAL A 1 430 ? -3.751 -9.322 -10.407 1.00 95.25 430 VAL A N 1
ATOM 3402 C CA . VAL A 1 430 ? -4.128 -8.435 -9.293 1.00 95.25 430 VAL A CA 1
ATOM 3403 C C . VAL A 1 430 ? -4.878 -9.238 -8.231 1.00 95.25 430 VAL A C 1
ATOM 3405 O O . VAL A 1 430 ? -5.284 -10.374 -8.491 1.00 95.25 430 VAL A O 1
ATOM 3408 N N . PHE A 1 431 ? -5.060 -8.681 -7.034 1.00 94.69 431 PHE A N 1
ATOM 3409 C CA . PHE A 1 431 ? -5.607 -9.417 -5.894 1.00 94.69 431 PHE A CA 1
ATOM 3410 C C . PHE A 1 431 ? -6.771 -8.689 -5.226 1.00 94.69 431 PHE A C 1
ATOM 3412 O O . PHE A 1 431 ? -6.680 -7.512 -4.896 1.00 94.69 431 PHE A O 1
ATOM 3419 N N . GLU A 1 432 ? -7.835 -9.439 -4.939 1.00 90.50 432 GLU A N 1
ATOM 3420 C CA . GLU A 1 432 ? -8.909 -9.032 -4.031 1.00 90.50 432 GLU A CA 1
ATOM 3421 C C . GLU A 1 432 ? -8.822 -9.920 -2.779 1.00 90.50 432 GLU A C 1
ATOM 3423 O O . GLU A 1 432 ? -9.257 -11.080 -2.764 1.00 90.50 432 GLU A O 1
ATOM 3428 N N . GLY A 1 433 ? -8.170 -9.405 -1.734 1.00 88.50 433 GLY A N 1
ATOM 3429 C CA . GLY A 1 433 ? -7.791 -10.205 -0.568 1.00 88.50 433 GLY A CA 1
ATOM 3430 C C . GLY A 1 433 ? -6.842 -11.342 -0.961 1.00 88.50 433 GLY A C 1
ATOM 3431 O O . GLY A 1 433 ? -5.777 -11.104 -1.516 1.00 88.50 433 GLY A O 1
ATOM 3432 N N . THR A 1 434 ? -7.217 -12.595 -0.690 1.00 90.94 434 THR A N 1
ATOM 3433 C CA . THR A 1 434 ? -6.435 -13.779 -1.108 1.00 90.94 434 THR A CA 1
ATOM 3434 C C . THR A 1 434 ? -6.896 -14.366 -2.444 1.00 90.94 434 THR A C 1
ATOM 3436 O O . THR A 1 434 ? -6.539 -15.496 -2.768 1.00 90.94 434 THR A O 1
ATOM 3439 N N . THR A 1 435 ? -7.747 -13.662 -3.195 1.00 93.44 435 THR A N 1
ATOM 3440 C CA . THR A 1 435 ? -8.225 -14.118 -4.507 1.00 93.44 435 THR A CA 1
ATOM 3441 C C . THR A 1 435 ? -7.414 -13.450 -5.602 1.00 93.44 435 THR A C 1
ATOM 3443 O O . THR A 1 435 ? -7.444 -12.230 -5.732 1.00 93.44 435 THR A O 1
ATOM 3446 N N . ILE A 1 436 ? -6.718 -14.250 -6.407 1.00 95.44 436 ILE A N 1
ATOM 3447 C CA . ILE A 1 436 ? -6.016 -13.777 -7.600 1.00 95.44 436 ILE A CA 1
ATOM 3448 C C . ILE A 1 436 ? -6.994 -13.578 -8.762 1.00 95.44 436 ILE A C 1
ATOM 3450 O O . ILE A 1 436 ? -7.866 -14.411 -9.017 1.00 95.44 436 ILE A O 1
ATOM 3454 N N . LEU A 1 437 ? -6.829 -12.478 -9.486 1.00 95.12 437 LEU A N 1
ATOM 3455 C CA . LEU A 1 437 ? -7.582 -12.129 -10.682 1.00 95.12 437 LEU A CA 1
ATOM 3456 C C . LEU A 1 437 ? -6.593 -11.938 -11.832 1.00 95.12 437 LEU A C 1
ATOM 3458 O O . LEU A 1 437 ? -5.722 -11.073 -11.767 1.00 95.12 437 LEU A O 1
ATOM 3462 N N . ILE A 1 438 ? -6.744 -12.732 -12.892 1.00 95.12 438 ILE A N 1
ATOM 3463 C CA . ILE A 1 438 ? -5.966 -12.587 -14.127 1.00 95.12 438 ILE A CA 1
ATOM 3464 C C . ILE A 1 438 ? -6.799 -11.793 -15.124 1.00 95.12 438 ILE A C 1
ATOM 3466 O O . ILE A 1 438 ? -7.912 -12.201 -15.469 1.00 95.12 438 ILE A O 1
ATOM 3470 N N . ARG A 1 439 ? -6.283 -10.648 -15.568 1.00 95.44 439 ARG A N 1
ATOM 3471 C CA . ARG A 1 439 ? -7.005 -9.722 -16.447 1.00 95.44 439 ARG A CA 1
ATOM 3472 C C . ARG A 1 439 ? -6.190 -9.424 -17.692 1.00 95.44 439 ARG A C 1
ATOM 3474 O O . ARG A 1 439 ? -5.025 -9.060 -17.585 1.00 95.44 439 ARG A O 1
ATOM 3481 N N . ALA A 1 440 ? -6.810 -9.585 -18.857 1.00 95.56 440 ALA A N 1
ATOM 3482 C CA . ALA A 1 440 ? -6.207 -9.206 -20.128 1.00 95.56 440 ALA A CA 1
ATOM 3483 C C . ALA A 1 440 ? -6.039 -7.678 -20.202 1.00 95.56 440 ALA A C 1
ATOM 3485 O O . ALA A 1 440 ? -6.904 -6.931 -19.737 1.00 95.56 440 ALA A O 1
ATOM 3486 N N . LEU A 1 441 ? -4.917 -7.237 -20.763 1.00 95.12 441 LEU A N 1
ATOM 3487 C CA . LEU A 1 441 ? -4.567 -5.826 -20.968 1.00 95.12 441 LEU A CA 1
ATOM 3488 C C . LEU A 1 441 ? -4.881 -5.350 -22.391 1.00 95.12 441 LEU A C 1
ATOM 3490 O O . LEU A 1 441 ? -4.945 -4.151 -22.645 1.00 95.12 441 LEU A O 1
ATOM 3494 N N . GLU A 1 442 ? -5.089 -6.297 -23.297 1.00 92.94 442 GLU A N 1
ATOM 3495 C CA . GLU A 1 442 ? -5.396 -6.095 -24.706 1.00 92.94 442 GLU A CA 1
ATOM 3496 C C . GLU A 1 442 ? -6.459 -7.102 -25.159 1.00 92.94 442 GLU A C 1
ATOM 3498 O O . GLU A 1 442 ? -6.782 -8.058 -24.445 1.00 92.94 442 GLU A O 1
ATOM 3503 N N . ASP A 1 443 ? -7.016 -6.881 -26.347 1.00 92.50 443 ASP A N 1
ATOM 3504 C CA . ASP A 1 443 ? -7.984 -7.799 -26.933 1.00 92.50 443 ASP A CA 1
ATOM 3505 C C . ASP A 1 443 ? -7.302 -9.112 -27.326 1.00 92.50 443 ASP A C 1
ATOM 3507 O O . ASP A 1 443 ? -6.380 -9.142 -28.140 1.00 92.50 443 ASP A O 1
ATOM 3511 N N . ILE A 1 444 ? -7.797 -10.220 -26.773 1.00 90.75 444 ILE A N 1
ATOM 3512 C CA . ILE A 1 444 ? -7.315 -11.568 -27.075 1.00 90.75 444 ILE A CA 1
ATOM 3513 C C . ILE A 1 444 ? -8.400 -12.281 -27.897 1.00 90.75 444 ILE A C 1
ATOM 3515 O O . ILE A 1 444 ? -9.433 -12.657 -27.335 1.00 90.75 444 ILE A O 1
ATOM 3519 N N . PRO A 1 445 ? -8.202 -12.503 -29.214 1.00 89.31 445 PRO A N 1
ATOM 3520 C CA . PRO A 1 445 ? -9.248 -13.030 -30.099 1.00 89.31 445 PRO A CA 1
ATOM 3521 C C . PRO A 1 445 ? -9.777 -14.411 -29.696 1.00 89.31 445 PRO A C 1
ATOM 3523 O O . PRO A 1 445 ? -10.926 -14.757 -29.974 1.00 89.31 445 PRO A O 1
ATOM 3526 N N . ARG A 1 446 ? -8.932 -15.224 -29.056 1.00 88.38 446 ARG A N 1
ATOM 3527 C CA . ARG A 1 446 ? -9.275 -16.560 -28.570 1.00 88.38 446 ARG A CA 1
ATOM 3528 C C . ARG A 1 446 ? -8.558 -16.833 -27.259 1.00 88.38 446 ARG A C 1
ATOM 3530 O O . ARG A 1 446 ? -7.357 -16.623 -27.162 1.00 88.38 446 ARG A O 1
ATOM 3537 N N . LEU A 1 447 ? -9.280 -17.393 -26.289 1.00 85.94 447 LEU A N 1
ATOM 3538 C CA . LEU A 1 447 ? -8.687 -17.841 -25.034 1.00 85.94 447 LEU A CA 1
ATOM 3539 C C . LEU A 1 447 ? -7.757 -19.041 -25.283 1.00 85.94 447 LEU A C 1
ATOM 3541 O O . LEU A 1 447 ? -8.220 -20.178 -25.413 1.00 85.94 447 LEU A O 1
ATOM 3545 N N . ASP A 1 448 ? -6.460 -18.760 -25.356 1.00 90.12 448 ASP A N 1
ATOM 3546 C CA . ASP A 1 448 ? -5.377 -19.734 -25.421 1.00 90.12 448 ASP A CA 1
ATOM 3547 C C . ASP A 1 448 ? -4.334 -19.401 -24.348 1.00 90.12 448 ASP A C 1
ATOM 3549 O O . ASP A 1 448 ? -3.631 -18.396 -24.431 1.00 90.12 448 ASP A O 1
ATOM 3553 N N . TRP A 1 449 ? -4.252 -20.246 -23.322 1.00 90.06 449 TRP A N 1
ATOM 3554 C CA . TRP A 1 449 ? -3.409 -20.001 -22.154 1.00 90.06 449 TRP A CA 1
ATOM 3555 C C . TRP A 1 449 ? -1.911 -20.003 -22.474 1.00 90.06 449 TRP A C 1
ATOM 3557 O O . TRP A 1 449 ? -1.174 -19.346 -21.751 1.00 90.06 449 TRP A O 1
ATOM 3567 N N . SER A 1 450 ? -1.458 -20.644 -23.562 1.00 89.12 450 SER A N 1
ATOM 3568 C CA . SER A 1 450 ? -0.048 -20.559 -23.987 1.00 89.12 450 SER A CA 1
ATOM 3569 C C . SER A 1 450 ? 0.315 -19.238 -24.669 1.00 89.12 450 SER A C 1
ATOM 3571 O O . SER A 1 450 ? 1.483 -18.989 -24.943 1.00 89.12 450 SER A O 1
ATOM 3573 N N . GLN A 1 451 ? -0.674 -18.400 -24.991 1.00 91.94 451 GLN A N 1
ATOM 3574 C CA . GLN A 1 451 ? -0.459 -17.069 -25.573 1.00 91.94 451 GLN A CA 1
ATOM 3575 C C . GLN A 1 451 ? -0.646 -15.951 -24.543 1.00 91.94 451 GLN A C 1
ATOM 3577 O O . GLN A 1 451 ? -0.341 -14.789 -24.821 1.00 91.94 451 GLN A O 1
ATOM 3582 N N . ILE A 1 452 ? -1.135 -16.290 -23.351 1.00 95.44 452 ILE A N 1
ATOM 3583 C CA . ILE A 1 452 ? -1.326 -15.354 -22.251 1.00 95.44 452 ILE A CA 1
ATOM 3584 C C . ILE A 1 452 ? -0.053 -15.338 -21.422 1.00 95.44 452 ILE A C 1
ATOM 3586 O O . ILE A 1 452 ? 0.403 -16.379 -20.959 1.00 95.44 452 ILE A O 1
ATOM 3590 N N . HIS A 1 453 ? 0.489 -14.145 -21.213 1.00 97.12 453 HIS A N 1
ATOM 3591 C CA . HIS A 1 453 ? 1.706 -13.944 -20.450 1.00 97.12 453 HIS A CA 1
ATOM 3592 C C . HIS A 1 453 ? 1.517 -12.837 -19.418 1.00 97.12 453 HIS A C 1
ATOM 3594 O O . HIS A 1 453 ? 0.963 -11.775 -19.720 1.00 97.12 453 HIS A O 1
ATOM 3600 N N . ILE A 1 454 ? 2.042 -13.069 -18.217 1.00 97.12 454 ILE A N 1
ATOM 3601 C CA . ILE A 1 454 ? 2.166 -12.062 -17.156 1.00 97.12 454 ILE A CA 1
ATOM 3602 C C . ILE A 1 454 ? 3.643 -11.706 -16.951 1.00 97.12 454 ILE A C 1
ATOM 3604 O O . ILE A 1 454 ? 4.542 -12.413 -17.408 1.00 97.12 454 ILE A O 1
ATOM 3608 N N . SER A 1 455 ? 3.927 -10.616 -16.240 1.00 96.38 455 SER A N 1
ATOM 3609 C CA . SER A 1 455 ? 5.289 -10.385 -15.753 1.00 96.38 455 SER A CA 1
ATOM 3610 C C . SER A 1 455 ? 5.478 -11.037 -14.385 1.00 96.38 455 SER A C 1
ATOM 3612 O O . SER A 1 455 ? 4.630 -10.892 -13.511 1.00 96.38 455 SER A O 1
ATOM 3614 N N . TYR A 1 456 ? 6.598 -11.735 -14.192 1.00 95.38 456 TYR A N 1
ATOM 3615 C CA . TYR A 1 456 ? 6.977 -12.334 -12.903 1.00 95.38 456 TYR A CA 1
ATOM 3616 C C . TYR A 1 456 ? 7.844 -11.397 -12.062 1.00 95.38 456 TYR A C 1
ATOM 3618 O O . TYR A 1 456 ? 8.090 -11.655 -10.888 1.00 95.38 456 TYR A O 1
ATOM 3626 N N . ILE A 1 457 ? 8.360 -10.353 -12.704 1.00 94.69 457 ILE A N 1
ATOM 3627 C CA . ILE A 1 457 ? 9.369 -9.441 -12.183 1.00 94.69 457 ILE A CA 1
ATOM 3628 C C . ILE A 1 457 ? 8.977 -8.007 -12.527 1.00 94.69 457 ILE A C 1
ATOM 3630 O O . ILE A 1 457 ? 8.121 -7.765 -13.387 1.00 94.69 457 ILE A O 1
ATOM 3634 N N . ASP A 1 458 ? 9.642 -7.049 -11.899 1.00 92.44 458 ASP A N 1
ATOM 3635 C CA . ASP A 1 458 ? 9.502 -5.651 -12.274 1.00 92.44 458 ASP A CA 1
ATOM 3636 C C . ASP A 1 458 ? 10.190 -5.379 -13.624 1.00 92.44 458 ASP A C 1
ATOM 3638 O O . ASP A 1 458 ? 11.393 -5.602 -13.815 1.00 92.44 458 ASP A O 1
ATOM 3642 N N . VAL A 1 459 ? 9.408 -4.871 -14.576 1.00 94.50 459 VAL A N 1
ATOM 3643 C CA . VAL A 1 459 ? 9.872 -4.582 -15.930 1.00 94.50 459 VAL A CA 1
ATOM 3644 C C . VAL A 1 459 ? 10.608 -3.243 -16.063 1.00 94.50 459 VAL A C 1
ATOM 3646 O O . VAL A 1 459 ? 11.251 -3.028 -17.094 1.00 94.50 459 VAL A O 1
ATOM 3649 N N . LEU A 1 460 ? 10.594 -2.359 -15.057 1.00 95.31 460 LEU A N 1
ATOM 3650 C CA . LEU A 1 460 ? 11.376 -1.112 -15.005 1.00 95.31 460 LEU A CA 1
ATOM 3651 C C . LEU A 1 460 ? 12.852 -1.397 -14.653 1.00 95.31 460 LEU A C 1
ATOM 3653 O O . LEU A 1 460 ? 13.413 -0.923 -13.667 1.00 95.31 460 LEU A O 1
ATOM 3657 N N . ASN A 1 461 ? 13.492 -2.236 -15.459 1.00 94.56 461 ASN A N 1
ATOM 3658 C CA . ASN A 1 461 ? 14.871 -2.691 -15.301 1.00 94.56 461 ASN A CA 1
ATOM 3659 C C . ASN A 1 461 ? 15.484 -2.959 -16.675 1.00 94.56 461 ASN A C 1
ATOM 3661 O O . ASN A 1 461 ? 14.750 -3.136 -17.642 1.00 94.56 461 ASN A O 1
ATOM 3665 N N . THR A 1 462 ? 16.815 -3.014 -16.777 1.00 95.12 462 THR A N 1
ATOM 3666 C CA . THR A 1 462 ? 17.485 -3.359 -18.047 1.00 95.12 462 THR A CA 1
ATOM 3667 C C . THR A 1 462 ? 17.221 -4.818 -18.431 1.00 95.12 462 THR A C 1
ATOM 3669 O O . THR A 1 462 ? 17.030 -5.664 -17.555 1.00 95.12 462 THR A O 1
ATOM 3672 N N . THR A 1 463 ? 17.294 -5.162 -19.718 1.00 96.00 463 THR A N 1
ATOM 3673 C CA . THR A 1 463 ? 17.192 -6.550 -20.205 1.00 96.00 463 THR A CA 1
ATOM 3674 C C . THR A 1 463 ? 18.183 -7.480 -19.505 1.00 96.00 463 THR A C 1
ATOM 3676 O O . THR A 1 463 ? 17.829 -8.613 -19.179 1.00 96.00 463 THR A O 1
ATOM 3679 N N . SER A 1 464 ? 19.406 -7.007 -19.235 1.00 95.44 464 SER A N 1
ATOM 3680 C CA . SER A 1 464 ? 20.424 -7.782 -18.513 1.00 95.44 464 SER A CA 1
ATOM 3681 C C . SER A 1 464 ? 19.985 -8.091 -17.079 1.00 95.44 464 SER A C 1
ATOM 3683 O O . SER A 1 464 ? 20.008 -9.248 -16.654 1.00 95.44 464 SER A O 1
ATOM 3685 N N . THR A 1 465 ? 19.502 -7.075 -16.357 1.00 95.62 465 THR A N 1
ATOM 3686 C CA . THR A 1 465 ? 18.986 -7.219 -14.988 1.00 95.62 465 THR A CA 1
ATOM 3687 C C . THR A 1 465 ? 17.784 -8.160 -14.948 1.00 95.62 465 THR A C 1
ATOM 3689 O O . THR A 1 465 ? 17.791 -9.112 -14.173 1.00 95.62 465 THR A O 1
ATOM 3692 N N . ARG A 1 466 ? 16.803 -7.964 -15.842 1.00 97.44 466 ARG A N 1
ATOM 3693 C CA . ARG A 1 466 ? 15.602 -8.809 -15.937 1.00 97.44 466 ARG A CA 1
ATOM 3694 C C . ARG A 1 466 ? 15.952 -10.275 -16.197 1.00 97.44 466 ARG A C 1
ATOM 3696 O O . ARG A 1 466 ? 15.470 -11.158 -15.499 1.00 97.44 466 ARG A O 1
ATOM 3703 N N . ARG A 1 467 ? 16.829 -10.554 -17.169 1.00 97.62 467 ARG A N 1
ATOM 3704 C CA . ARG A 1 467 ? 17.283 -11.926 -17.467 1.00 97.62 467 ARG A CA 1
ATOM 3705 C C . ARG A 1 467 ? 18.041 -12.552 -16.304 1.00 97.62 467 ARG A C 1
ATOM 3707 O O . ARG A 1 467 ? 17.847 -13.728 -16.033 1.00 97.62 467 ARG A O 1
ATOM 3714 N N . THR A 1 468 ? 18.870 -11.774 -15.614 1.00 97.56 468 THR A N 1
ATOM 3715 C CA . THR A 1 468 ? 19.602 -12.249 -14.434 1.00 97.56 468 THR A CA 1
ATOM 3716 C C . THR A 1 468 ? 18.640 -12.629 -13.307 1.00 97.56 468 THR A C 1
ATOM 3718 O O . THR A 1 468 ? 18.785 -13.691 -12.709 1.00 97.56 468 THR A O 1
ATOM 3721 N N . GLU A 1 469 ? 17.629 -11.802 -13.039 1.00 96.31 469 GLU A N 1
ATOM 3722 C CA . GLU A 1 469 ? 16.607 -12.082 -12.024 1.00 96.31 469 GLU A CA 1
ATOM 3723 C C . GLU A 1 469 ? 15.780 -13.329 -12.366 1.00 96.31 469 GLU A C 1
ATOM 3725 O O . GLU A 1 469 ? 15.602 -14.201 -11.511 1.00 96.31 469 GLU A O 1
ATOM 3730 N N . LEU A 1 470 ? 15.349 -13.458 -13.627 1.00 97.50 470 LEU A N 1
ATOM 3731 C CA . LEU A 1 470 ? 14.609 -14.627 -14.109 1.00 97.50 470 LEU A CA 1
ATOM 3732 C C . LEU A 1 470 ? 15.448 -15.904 -14.055 1.00 97.50 470 LEU A C 1
ATOM 3734 O O . LEU A 1 470 ? 14.960 -16.930 -13.591 1.00 97.50 470 LEU A O 1
ATOM 3738 N N . GLN A 1 471 ? 16.719 -15.841 -14.448 1.00 96.50 471 GLN A N 1
ATOM 3739 C CA . GLN A 1 471 ? 17.621 -16.987 -14.389 1.00 96.50 471 GLN A CA 1
ATOM 3740 C C . GLN A 1 471 ? 17.879 -17.434 -12.944 1.00 96.50 471 GLN A C 1
ATOM 3742 O O . GLN A 1 471 ? 17.860 -18.629 -12.663 1.00 96.50 471 GLN A O 1
ATOM 3747 N N . ASN A 1 472 ? 18.089 -16.493 -12.020 1.00 93.88 472 ASN A N 1
ATOM 3748 C CA . ASN A 1 472 ? 18.377 -16.799 -10.613 1.00 93.88 472 ASN A CA 1
ATOM 3749 C C . ASN A 1 472 ? 17.141 -17.287 -9.833 1.00 93.88 472 ASN A C 1
ATOM 3751 O O . ASN A 1 472 ? 17.265 -17.994 -8.828 1.00 93.88 472 ASN A O 1
ATOM 3755 N N . THR A 1 473 ? 15.945 -16.874 -10.255 1.00 92.06 473 THR A N 1
ATOM 3756 C CA . THR A 1 473 ? 14.696 -17.184 -9.541 1.00 92.06 473 THR A CA 1
ATOM 3757 C C . THR A 1 473 ? 13.944 -18.355 -10.161 1.00 92.06 473 THR A C 1
ATOM 3759 O O . THR A 1 473 ? 13.473 -19.226 -9.432 1.00 92.06 473 THR A O 1
ATOM 3762 N N . TYR A 1 474 ? 13.872 -18.392 -11.491 1.00 95.62 474 TYR A N 1
ATOM 3763 C CA . TYR A 1 474 ? 13.022 -19.296 -12.266 1.00 95.62 474 TYR A CA 1
ATOM 3764 C C . TYR A 1 474 ? 13.804 -20.177 -13.255 1.00 95.62 474 TYR A C 1
ATOM 3766 O O . TYR A 1 474 ? 13.189 -20.964 -13.964 1.00 95.62 474 TYR A O 1
ATOM 3774 N N . TYR A 1 475 ? 15.138 -20.074 -13.308 1.00 96.12 475 TYR A N 1
ATOM 3775 C CA . TYR A 1 475 ? 16.016 -20.958 -14.091 1.00 96.12 475 TYR A CA 1
ATOM 3776 C C . TYR A 1 475 ? 15.771 -20.970 -15.609 1.00 96.12 475 TYR A C 1
ATOM 3778 O O . TYR A 1 475 ? 16.077 -21.958 -16.276 1.00 96.12 475 TYR A O 1
ATOM 3786 N N . PHE A 1 476 ? 15.272 -19.870 -16.180 1.00 96.38 476 PHE A N 1
ATOM 3787 C CA . PHE A 1 476 ? 15.098 -19.744 -17.628 1.00 96.38 476 PHE A CA 1
ATOM 3788 C C . PHE A 1 476 ? 15.586 -18.397 -18.177 1.00 96.38 476 PHE A C 1
ATOM 3790 O O . PHE A 1 476 ? 15.635 -17.382 -17.477 1.00 96.38 476 PHE A O 1
ATOM 3797 N N . LEU A 1 477 ? 15.893 -18.391 -19.477 1.00 97.25 477 LEU A N 1
ATOM 3798 C CA . LEU A 1 477 ? 16.253 -17.201 -20.240 1.00 97.25 477 LEU A CA 1
ATOM 3799 C C . LEU A 1 477 ? 15.031 -16.659 -20.994 1.00 97.25 477 LEU A C 1
ATOM 3801 O O . LEU A 1 477 ? 14.444 -17.354 -21.816 1.00 97.25 477 LEU A O 1
ATOM 3805 N N . CYS A 1 478 ? 14.668 -15.396 -20.759 1.00 97.69 478 CYS A N 1
ATOM 3806 C CA . CYS A 1 478 ? 13.561 -14.761 -21.475 1.00 97.69 478 CYS A CA 1
ATOM 3807 C C . CYS A 1 478 ? 13.959 -14.306 -22.892 1.00 97.69 478 CYS A C 1
ATOM 3809 O O . CYS A 1 478 ? 14.916 -13.537 -23.086 1.00 97.69 478 CYS A O 1
ATOM 3811 N N . GLU A 1 479 ? 13.159 -14.733 -23.872 1.00 96.69 479 GLU A N 1
ATOM 3812 C CA . GLU A 1 479 ? 13.318 -14.456 -25.306 1.00 96.69 479 GLU A CA 1
ATOM 3813 C C . GLU A 1 479 ? 12.113 -13.719 -25.921 1.00 96.69 479 GLU A C 1
ATOM 3815 O O . GLU A 1 479 ? 11.911 -13.752 -27.140 1.00 96.69 479 GLU A O 1
ATOM 3820 N N . CYS A 1 480 ? 11.301 -13.051 -25.093 1.00 96.38 480 CYS A N 1
ATOM 3821 C CA . CYS A 1 480 ? 10.187 -12.228 -25.571 1.00 96.38 480 CYS A CA 1
ATOM 3822 C C . CYS A 1 480 ? 10.671 -11.067 -26.465 1.00 96.38 480 CYS A C 1
ATOM 3824 O O . CYS A 1 480 ? 11.846 -10.691 -26.427 1.00 96.38 480 CYS A O 1
ATOM 3826 N N . GLU A 1 481 ? 9.750 -10.477 -27.235 1.00 94.56 481 GLU A N 1
ATOM 3827 C CA . GLU A 1 481 ? 9.997 -9.350 -28.155 1.00 94.56 481 GLU A CA 1
ATOM 3828 C C . GLU A 1 481 ? 10.828 -8.238 -27.492 1.00 94.56 481 GLU A C 1
ATOM 3830 O O . GLU A 1 481 ? 11.932 -7.933 -27.934 1.00 94.56 481 GLU A O 1
ATOM 3835 N N . ARG A 1 482 ? 10.400 -7.763 -26.316 1.00 94.75 482 ARG A N 1
ATOM 3836 C CA . ARG A 1 482 ? 11.101 -6.707 -25.571 1.00 94.75 482 ARG A CA 1
ATOM 3837 C C . ARG A 1 482 ? 12.539 -7.062 -25.175 1.00 94.75 482 ARG A C 1
ATOM 3839 O O . ARG A 1 482 ? 13.380 -6.180 -25.064 1.00 94.75 482 ARG A O 1
ATOM 3846 N N . CYS A 1 483 ? 12.838 -8.333 -24.904 1.00 95.69 483 CYS A N 1
ATOM 3847 C CA . CYS A 1 483 ? 14.200 -8.770 -24.572 1.00 95.69 483 CYS A CA 1
ATOM 3848 C C . CYS A 1 483 ? 15.095 -8.942 -25.811 1.00 95.69 483 CYS A C 1
ATOM 3850 O O . CYS A 1 483 ? 16.311 -9.093 -25.659 1.00 95.69 483 CYS A O 1
ATOM 3852 N N . LYS A 1 484 ? 14.505 -8.978 -27.010 1.00 94.50 484 LYS A N 1
ATOM 3853 C CA . LYS A 1 484 ? 15.207 -8.998 -28.300 1.00 94.50 484 LYS A CA 1
ATOM 3854 C C . LYS A 1 484 ? 15.425 -7.582 -28.838 1.00 94.50 484 LYS A C 1
ATOM 3856 O O . LYS A 1 484 ? 16.428 -7.348 -29.508 1.00 94.50 484 LYS A O 1
ATOM 3861 N N . ASP A 1 485 ? 14.537 -6.654 -28.497 1.00 92.75 485 ASP A N 1
ATOM 3862 C CA . ASP A 1 485 ? 14.624 -5.262 -28.923 1.00 92.75 485 ASP A CA 1
ATOM 3863 C C . ASP A 1 485 ? 15.773 -4.491 -28.241 1.00 92.75 485 ASP A C 1
ATOM 3865 O O . ASP A 1 485 ? 16.066 -4.695 -27.056 1.00 92.75 485 ASP A O 1
ATOM 3869 N N . PRO A 1 486 ? 16.434 -3.566 -28.962 1.00 87.38 486 PRO A N 1
ATOM 3870 C CA . PRO A 1 486 ? 17.475 -2.721 -28.393 1.00 87.38 486 PRO A CA 1
ATOM 3871 C C . PRO A 1 486 ? 16.889 -1.667 -27.439 1.00 87.38 486 PRO A C 1
ATOM 3873 O O . PRO A 1 486 ? 16.113 -0.792 -27.827 1.00 87.38 486 PRO A O 1
ATOM 3876 N N . GLU A 1 487 ? 17.332 -1.689 -26.181 1.00 87.81 487 GLU A N 1
ATOM 3877 C CA . GLU A 1 487 ? 16.897 -0.739 -25.150 1.00 87.81 487 GLU A CA 1
ATOM 3878 C C . GLU A 1 487 ? 17.629 0.606 -25.256 1.00 87.81 487 GLU A C 1
ATOM 3880 O O . GLU A 1 487 ? 18.544 0.912 -24.492 1.00 87.81 487 GLU A O 1
ATOM 3885 N N . THR A 1 488 ? 17.203 1.433 -26.209 1.00 86.12 488 THR A N 1
ATOM 3886 C CA . THR A 1 488 ? 17.866 2.706 -26.547 1.00 86.12 488 THR A CA 1
ATOM 3887 C C . THR A 1 488 ? 17.986 3.671 -25.362 1.00 86.12 488 THR A C 1
ATOM 3889 O O . THR A 1 488 ? 18.977 4.388 -25.263 1.00 86.12 488 THR A O 1
ATOM 3892 N N . TYR A 1 489 ? 17.002 3.699 -24.457 1.00 91.56 489 TYR A N 1
ATOM 3893 C CA . TYR A 1 489 ? 16.939 4.669 -23.357 1.00 91.56 489 TYR A CA 1
ATOM 3894 C C . TYR A 1 489 ? 17.513 4.167 -22.031 1.00 91.56 489 TYR A C 1
ATOM 3896 O O . TYR A 1 489 ? 17.891 4.989 -21.196 1.00 91.56 489 TYR A O 1
ATOM 3904 N N . ALA A 1 490 ? 17.605 2.848 -21.833 1.00 91.00 490 ALA A N 1
ATOM 3905 C CA . ALA A 1 490 ? 17.781 2.242 -20.512 1.00 91.00 490 ALA A CA 1
ATOM 3906 C C . ALA A 1 490 ? 19.002 2.774 -19.746 1.00 91.00 490 ALA A C 1
ATOM 3908 O O . ALA A 1 490 ? 18.919 3.025 -18.544 1.00 91.00 490 ALA A O 1
ATOM 3909 N N . THR A 1 491 ? 20.105 3.003 -20.461 1.00 92.44 491 THR A N 1
ATOM 3910 C CA . THR A 1 491 ? 21.357 3.566 -19.933 1.00 92.44 491 THR A CA 1
ATOM 3911 C C . THR A 1 491 ? 21.798 4.821 -20.693 1.00 92.44 491 THR A C 1
ATOM 3913 O O . THR A 1 491 ? 22.988 5.127 -20.744 1.00 92.44 491 THR A O 1
ATOM 3916 N N . ALA A 1 492 ? 20.866 5.528 -21.338 1.00 93.06 492 ALA A N 1
ATOM 3917 C CA . ALA A 1 492 ? 21.192 6.656 -22.205 1.00 93.06 492 ALA A CA 1
ATOM 3918 C C . ALA A 1 492 ? 21.581 7.917 -21.423 1.00 93.06 492 ALA A C 1
ATOM 3920 O O . ALA A 1 492 ? 20.988 8.249 -20.388 1.00 93.06 492 ALA A O 1
ATOM 3921 N N . ALA A 1 493 ? 22.535 8.658 -21.980 1.00 93.81 493 ALA A N 1
ATOM 3922 C CA . ALA A 1 493 ? 22.822 10.038 -21.618 1.00 93.81 493 ALA A CA 1
ATOM 3923 C C . ALA A 1 493 ? 21.989 11.007 -22.476 1.00 93.81 493 ALA A C 1
ATOM 3925 O O . ALA A 1 493 ? 21.472 10.633 -23.534 1.00 93.81 493 ALA A O 1
ATOM 3926 N N . ILE A 1 494 ? 21.888 12.265 -22.049 1.00 93.38 494 ILE A N 1
ATOM 3927 C CA . ILE A 1 494 ? 21.287 13.345 -22.840 1.00 93.38 494 ILE A CA 1
ATOM 3928 C C . ILE A 1 494 ? 22.362 14.148 -23.580 1.00 93.38 494 ILE A C 1
ATOM 3930 O O . ILE A 1 494 ? 23.414 14.483 -23.033 1.00 93.38 494 ILE A O 1
ATOM 3934 N N . CYS A 1 495 ? 22.114 14.471 -24.850 1.00 89.94 495 CYS A N 1
ATOM 3935 C CA . CYS A 1 495 ? 23.003 15.332 -25.618 1.00 89.94 495 CYS A CA 1
ATOM 3936 C C . CYS A 1 495 ? 22.925 16.787 -25.137 1.00 89.94 495 CYS A C 1
ATOM 3938 O O . CYS A 1 495 ? 21.874 17.414 -25.234 1.00 89.94 495 CYS A O 1
ATOM 3940 N N . SER A 1 496 ? 24.066 17.377 -24.772 1.00 85.31 496 SER A N 1
ATOM 3941 C CA . SER A 1 496 ? 24.159 18.786 -24.342 1.00 85.31 496 SER A CA 1
ATOM 3942 C C . SER A 1 496 ? 23.773 19.837 -25.393 1.00 85.31 496 SER A C 1
ATOM 3944 O O . SER A 1 496 ? 23.698 21.013 -25.058 1.00 85.31 496 SER A O 1
ATOM 3946 N N . SER A 1 497 ? 23.601 19.460 -26.666 1.00 87.00 497 SER A N 1
ATOM 3947 C CA . SER A 1 497 ? 23.274 20.411 -27.743 1.00 87.00 497 SER A CA 1
ATOM 3948 C C . SER A 1 497 ? 21.930 20.200 -28.418 1.00 87.00 497 SER A C 1
ATOM 3950 O O . SER A 1 497 ? 21.397 21.158 -28.958 1.00 87.00 497 SER A O 1
ATOM 3952 N N . CYS A 1 498 ? 21.411 18.974 -28.463 1.00 88.88 498 CYS A N 1
ATOM 3953 C CA . CYS A 1 498 ? 20.158 18.690 -29.172 1.00 88.88 498 CYS A CA 1
ATOM 3954 C C . CYS A 1 498 ? 19.180 17.833 -28.367 1.00 88.88 498 CYS A C 1
ATOM 3956 O O . CYS A 1 498 ? 18.190 17.370 -28.930 1.00 88.88 498 CYS A O 1
ATOM 3958 N N . GLU A 1 499 ? 19.499 17.582 -27.091 1.00 87.81 499 GLU A N 1
ATOM 3959 C CA . GLU A 1 499 ? 18.667 16.868 -26.113 1.00 87.81 499 GLU A CA 1
ATOM 3960 C C . GLU A 1 499 ? 18.249 15.444 -26.515 1.00 87.81 499 GLU A C 1
ATOM 3962 O O . GLU A 1 499 ? 17.483 14.789 -25.817 1.00 87.81 499 GLU A O 1
ATOM 3967 N N . SER A 1 500 ? 18.793 14.910 -27.612 1.00 88.38 500 SER A N 1
ATOM 3968 C CA . SER A 1 500 ? 18.557 13.529 -28.011 1.00 88.38 500 SER A CA 1
ATOM 3969 C C . SER A 1 500 ? 19.316 12.548 -27.126 1.00 88.38 500 SER A C 1
ATOM 3971 O O . SER A 1 500 ? 20.292 12.899 -26.458 1.00 88.38 500 SER A O 1
ATOM 3973 N N . THR A 1 501 ? 18.924 11.282 -27.212 1.00 91.38 501 THR A N 1
ATOM 3974 C CA . THR A 1 501 ? 19.665 10.163 -26.632 1.00 91.38 501 THR A CA 1
ATOM 3975 C C . THR A 1 501 ? 21.096 10.106 -27.155 1.00 91.38 501 THR A C 1
ATOM 3977 O O . THR A 1 501 ? 21.327 10.189 -28.366 1.00 91.38 501 THR A O 1
ATOM 3980 N N . CYS A 1 502 ? 22.041 9.903 -26.244 1.00 89.19 502 CYS A N 1
ATOM 3981 C CA . CYS A 1 502 ? 23.441 9.625 -26.534 1.00 89.19 502 CYS A CA 1
ATOM 3982 C C . CYS A 1 502 ? 23.870 8.333 -25.834 1.00 89.19 502 CYS A C 1
ATOM 3984 O O . CYS A 1 502 ? 23.671 8.189 -24.627 1.00 89.19 502 CYS A O 1
ATOM 3986 N N . ASP A 1 503 ? 24.512 7.431 -26.578 1.00 88.50 503 ASP A N 1
ATOM 3987 C CA . ASP A 1 503 ? 25.268 6.327 -25.991 1.00 88.50 503 ASP A CA 1
ATOM 3988 C C . ASP A 1 503 ? 26.691 6.811 -25.700 1.00 88.50 503 ASP A C 1
ATOM 3990 O O . ASP A 1 503 ? 27.391 7.332 -26.570 1.00 88.50 503 ASP A O 1
ATOM 3994 N N . ILE A 1 504 ? 27.121 6.655 -24.453 1.00 86.56 504 ILE A N 1
ATOM 3995 C CA . ILE A 1 504 ? 28.417 7.143 -23.996 1.00 86.56 504 ILE A CA 1
ATOM 3996 C C . ILE A 1 504 ? 29.598 6.332 -24.530 1.00 86.56 504 ILE A C 1
ATOM 3998 O O . ILE A 1 504 ? 30.743 6.792 -24.482 1.00 86.56 504 ILE A O 1
ATOM 4002 N N . LYS A 1 505 ? 29.317 5.138 -25.063 1.00 86.25 505 LYS A N 1
ATOM 4003 C CA . LYS A 1 505 ? 30.291 4.306 -25.772 1.00 86.25 505 LYS A CA 1
ATOM 4004 C C . LYS A 1 505 ? 30.691 4.912 -27.116 1.00 86.25 505 LYS A C 1
ATOM 4006 O O . LYS A 1 505 ? 31.737 4.556 -27.645 1.00 86.25 505 LYS A O 1
ATOM 4011 N N . GLU A 1 506 ? 29.904 5.841 -27.652 1.00 87.38 506 GLU A N 1
ATOM 4012 C CA . GLU A 1 506 ? 30.187 6.486 -28.931 1.00 87.38 506 GLU A CA 1
ATOM 4013 C C . GLU A 1 506 ? 31.074 7.727 -28.785 1.00 87.38 506 GLU A C 1
ATOM 4015 O O . GLU A 1 506 ? 31.204 8.330 -27.718 1.00 87.38 506 GLU A O 1
ATOM 4020 N N . GLU A 1 507 ? 31.721 8.120 -29.881 1.00 88.56 507 GLU A N 1
ATOM 4021 C CA . GLU A 1 507 ? 32.578 9.312 -29.931 1.00 88.56 507 GLU A CA 1
ATOM 4022 C C . GLU A 1 507 ? 31.791 10.602 -30.196 1.00 88.56 507 GLU A C 1
ATOM 4024 O O . GLU A 1 507 ? 32.224 11.695 -29.825 1.00 88.56 507 GLU A O 1
ATOM 4029 N N . SER A 1 508 ? 30.618 10.504 -30.821 1.00 88.94 508 SER A N 1
ATOM 4030 C CA . SER A 1 508 ? 29.796 11.660 -31.179 1.00 88.94 508 SER A CA 1
ATOM 4031 C C . SER A 1 508 ? 28.311 11.328 -31.124 1.00 88.94 508 SER A C 1
ATOM 4033 O O . SER A 1 508 ? 27.915 10.177 -31.264 1.00 88.94 508 SER A O 1
ATOM 4035 N N . CYS A 1 509 ? 27.484 12.347 -30.907 1.00 88.94 509 CYS A N 1
ATOM 4036 C CA . CYS A 1 509 ? 26.035 12.201 -30.907 1.00 88.94 509 CYS A CA 1
ATOM 4037 C C . CYS A 1 509 ? 25.523 11.801 -32.299 1.00 88.94 509 CYS A C 1
ATOM 4039 O O . CYS A 1 509 ? 25.734 12.541 -33.260 1.00 88.94 509 CYS A O 1
ATOM 4041 N N . ARG A 1 510 ? 24.757 10.705 -32.397 1.00 87.69 510 ARG A N 1
ATOM 4042 C CA . ARG A 1 510 ? 24.181 10.222 -33.669 1.00 87.69 510 ARG A CA 1
ATOM 4043 C C . ARG A 1 510 ? 23.301 11.241 -34.400 1.00 87.69 510 ARG A C 1
ATOM 4045 O O . ARG A 1 510 ? 23.169 11.159 -35.614 1.00 87.69 510 ARG A O 1
ATOM 4052 N N . LYS A 1 511 ? 22.678 12.181 -33.678 1.00 89.31 511 LYS A N 1
ATOM 4053 C CA . LYS A 1 511 ? 21.725 13.146 -34.254 1.00 89.31 511 LYS A CA 1
ATOM 4054 C C . LYS A 1 511 ? 22.386 14.434 -34.744 1.00 89.31 511 LYS A C 1
ATOM 4056 O O . LYS A 1 511 ? 22.061 14.902 -35.827 1.00 89.31 511 LYS A O 1
ATOM 4061 N N . CYS A 1 512 ? 23.276 15.031 -33.949 1.00 90.94 512 CYS A N 1
ATOM 4062 C CA . CYS A 1 512 ? 23.878 16.336 -34.261 1.00 90.94 512 CYS A CA 1
ATOM 4063 C C . CYS A 1 512 ? 25.390 16.289 -34.520 1.00 90.94 512 CYS A C 1
ATOM 4065 O O . CYS A 1 512 ? 26.007 17.341 -34.669 1.00 90.94 512 CYS A O 1
ATOM 4067 N N . ALA A 1 513 ? 25.998 15.098 -34.514 1.00 88.88 513 ALA A N 1
ATOM 4068 C CA . ALA A 1 513 ? 27.433 14.860 -34.703 1.00 88.88 513 ALA A CA 1
ATOM 4069 C C . ALA A 1 513 ? 28.362 15.589 -33.708 1.00 88.88 513 ALA A C 1
ATOM 4071 O O . ALA A 1 513 ? 29.583 15.580 -33.865 1.00 88.88 513 ALA A O 1
ATOM 4072 N N . LYS A 1 514 ? 27.823 16.194 -32.638 1.00 89.44 514 LYS A N 1
ATOM 4073 C CA . LYS A 1 514 ? 28.638 16.823 -31.594 1.00 89.44 514 LYS A CA 1
ATOM 4074 C C . LYS A 1 514 ? 29.469 15.765 -30.875 1.00 89.44 514 LYS A C 1
ATOM 4076 O O . LYS A 1 514 ? 28.925 14.775 -30.383 1.00 89.44 514 LYS A O 1
ATOM 4081 N N . LYS A 1 515 ? 30.778 16.004 -30.779 1.00 89.31 515 LYS A N 1
ATOM 4082 C CA . LYS A 1 515 ? 31.715 15.125 -30.074 1.00 89.31 515 LYS A CA 1
ATOM 4083 C C . LYS A 1 515 ? 31.364 15.030 -28.587 1.00 89.31 515 LYS A C 1
ATOM 4085 O O . LYS A 1 515 ? 31.130 16.049 -27.934 1.00 89.31 515 LYS A O 1
ATOM 4090 N N . ILE A 1 516 ? 31.350 13.811 -28.058 1.00 89.31 516 ILE A N 1
ATOM 4091 C CA . ILE A 1 516 ? 31.153 13.547 -26.632 1.00 89.31 516 ILE A CA 1
ATOM 4092 C C . ILE A 1 516 ? 32.521 13.680 -25.958 1.00 89.31 516 ILE A C 1
ATOM 4094 O O . ILE A 1 516 ? 33.434 12.905 -26.236 1.00 89.31 516 ILE A O 1
ATOM 4098 N N . SER A 1 517 ? 32.697 14.695 -25.109 1.00 90.81 517 SER A N 1
ATOM 4099 C CA . SER A 1 517 ? 33.979 14.930 -24.438 1.00 90.81 517 SER A CA 1
ATOM 4100 C C . SER A 1 517 ? 34.292 13.826 -23.424 1.00 90.81 517 SER A C 1
ATOM 4102 O O . SER A 1 517 ? 33.390 13.304 -22.770 1.00 90.81 517 SER A O 1
ATOM 4104 N N . SER A 1 518 ? 35.575 13.501 -23.242 1.00 89.94 518 SER A N 1
ATOM 4105 C CA . SER A 1 518 ? 36.026 12.545 -22.217 1.00 89.94 518 SER A CA 1
ATOM 4106 C C . SER A 1 518 ? 35.563 12.948 -20.814 1.00 89.94 518 SER A C 1
ATOM 4108 O O . SER A 1 518 ? 35.037 12.116 -20.087 1.00 89.94 518 SER A O 1
ATOM 4110 N N . ALA A 1 519 ? 35.629 14.243 -20.489 1.00 91.94 519 ALA A N 1
ATOM 4111 C CA . ALA A 1 519 ? 35.121 14.785 -19.228 1.00 91.94 519 ALA A CA 1
ATOM 4112 C C . ALA A 1 519 ? 33.614 14.527 -19.023 1.00 91.94 519 ALA A C 1
ATOM 4114 O O . ALA A 1 519 ? 33.176 14.270 -17.904 1.00 91.94 519 ALA A O 1
ATOM 4115 N N . PHE A 1 520 ? 32.803 14.564 -20.090 1.00 91.88 520 PHE A N 1
ATOM 4116 C CA . PHE A 1 520 ? 31.386 14.195 -20.002 1.00 91.88 520 PHE A CA 1
ATOM 4117 C C . PHE A 1 520 ? 31.219 12.691 -19.747 1.00 91.88 520 PHE A C 1
ATOM 4119 O O . PHE A 1 520 ? 30.393 12.311 -18.919 1.00 91.88 520 PHE A O 1
ATOM 4126 N N . LYS A 1 521 ? 32.028 11.846 -20.410 1.00 92.19 521 LYS A N 1
ATOM 4127 C CA . LYS A 1 521 ? 32.033 10.386 -20.201 1.00 92.19 521 LYS A CA 1
ATOM 4128 C C . LYS A 1 521 ? 32.363 10.018 -18.753 1.00 92.19 521 LYS A C 1
ATOM 4130 O O . LYS A 1 521 ? 31.637 9.238 -18.138 1.00 92.19 521 LYS A O 1
ATOM 4135 N N . GLU A 1 522 ? 33.410 10.621 -18.200 1.00 93.38 522 GLU A N 1
ATOM 4136 C CA . GLU A 1 522 ? 33.833 10.421 -16.809 1.00 93.38 522 GLU A CA 1
ATOM 4137 C C . GLU A 1 522 ? 32.767 10.896 -15.820 1.00 93.38 522 GLU A C 1
ATOM 4139 O O . GLU A 1 522 ? 32.358 10.130 -14.949 1.00 93.38 522 GLU A O 1
ATOM 4144 N N . LYS A 1 523 ? 32.234 12.110 -16.009 1.00 94.19 523 LYS A N 1
ATOM 4145 C CA . LYS A 1 523 ? 31.198 12.664 -15.128 1.00 94.19 523 LYS A CA 1
ATOM 4146 C C . LYS A 1 523 ? 29.914 11.835 -15.134 1.00 94.19 523 LYS A C 1
ATOM 4148 O O . LYS A 1 523 ? 29.311 11.623 -14.086 1.00 94.19 523 LYS A O 1
ATOM 4153 N N . PHE A 1 524 ? 29.476 11.357 -16.298 1.00 94.56 524 PHE A N 1
ATOM 4154 C CA . PHE A 1 524 ? 28.314 10.472 -16.385 1.00 94.56 524 PHE A CA 1
ATOM 4155 C C . PHE A 1 524 ? 28.553 9.159 -15.639 1.00 94.56 524 PHE A C 1
ATOM 4157 O O . PHE A 1 524 ? 27.657 8.702 -14.932 1.00 94.56 524 PHE A O 1
ATOM 4164 N N . LYS A 1 525 ? 29.745 8.562 -15.773 1.00 94.44 525 LYS A N 1
ATOM 4165 C CA . LYS A 1 525 ? 30.102 7.330 -15.061 1.00 94.44 525 LYS A CA 1
ATOM 4166 C C . LYS A 1 525 ? 30.067 7.543 -13.546 1.00 94.44 525 LYS A C 1
ATOM 4168 O O . LYS A 1 525 ? 29.376 6.798 -12.861 1.00 94.44 525 LYS A O 1
ATOM 4173 N N . GLU A 1 526 ? 30.713 8.599 -13.054 1.00 96.06 526 GLU A N 1
ATOM 4174 C CA . GLU A 1 526 ? 30.719 8.967 -11.632 1.00 96.06 526 GLU A CA 1
ATOM 4175 C C . GLU A 1 526 ? 29.293 9.152 -11.087 1.00 96.06 526 GLU A C 1
ATOM 4177 O O . GLU A 1 526 ? 28.925 8.570 -10.068 1.00 96.06 526 GLU A O 1
ATOM 4182 N N . VAL A 1 527 ? 28.451 9.921 -11.788 1.00 95.25 527 VAL A N 1
ATOM 4183 C CA . VAL A 1 527 ? 27.064 10.173 -11.363 1.00 95.25 527 VAL A CA 1
ATOM 4184 C C . VAL A 1 527 ? 26.205 8.908 -11.434 1.00 95.25 527 VAL A C 1
ATOM 4186 O O . VAL A 1 527 ? 25.348 8.715 -10.570 1.00 95.25 527 VAL A O 1
ATOM 4189 N N . SER A 1 528 ? 26.430 8.037 -12.419 1.00 94.19 528 SER A N 1
ATOM 4190 C CA . SER A 1 528 ? 25.701 6.768 -12.549 1.00 94.19 528 SER A CA 1
ATOM 4191 C C . SER A 1 528 ? 26.065 5.785 -11.433 1.00 94.19 528 SER A C 1
ATOM 4193 O O . SER A 1 528 ? 25.186 5.112 -10.898 1.00 94.19 528 SER A O 1
ATOM 4195 N N . GLU A 1 529 ? 27.341 5.720 -11.044 1.00 94.62 529 GLU A N 1
ATOM 4196 C CA . GLU A 1 529 ? 27.819 4.905 -9.918 1.00 94.62 529 GLU A CA 1
ATOM 4197 C C . GLU A 1 529 ? 27.306 5.452 -8.577 1.00 94.62 529 GLU A C 1
ATOM 4199 O O . GLU A 1 529 ? 26.760 4.698 -7.770 1.00 94.62 529 GLU A O 1
ATOM 4204 N N . PHE A 1 530 ? 27.383 6.773 -8.376 1.00 93.62 530 PHE A N 1
ATOM 4205 C CA . PHE A 1 530 ? 26.817 7.456 -7.208 1.00 93.62 530 PHE A CA 1
ATOM 4206 C C . PHE A 1 530 ? 25.310 7.192 -7.071 1.00 93.62 530 PHE A C 1
ATOM 4208 O O . PHE A 1 530 ? 24.827 6.831 -5.997 1.00 93.62 530 PHE A O 1
ATOM 4215 N N . THR A 1 531 ? 24.567 7.327 -8.173 1.00 93.56 531 THR A N 1
ATOM 4216 C CA . THR A 1 531 ? 23.121 7.072 -8.204 1.00 93.56 531 THR A CA 1
ATOM 4217 C C . THR A 1 531 ? 22.817 5.607 -7.895 1.00 93.56 531 THR A C 1
ATOM 4219 O O . THR A 1 531 ? 21.947 5.332 -7.072 1.00 93.56 531 THR A O 1
ATOM 4222 N N . ALA A 1 532 ? 23.537 4.662 -8.510 1.00 92.19 532 ALA A N 1
ATOM 4223 C CA . ALA A 1 532 ? 23.333 3.232 -8.279 1.00 92.19 532 ALA A CA 1
ATOM 4224 C C . ALA A 1 532 ? 23.528 2.853 -6.803 1.00 92.19 532 ALA A C 1
ATOM 4226 O O . ALA A 1 532 ? 22.682 2.163 -6.235 1.00 92.19 532 ALA A O 1
ATOM 4227 N N . HIS A 1 533 ? 24.591 3.357 -6.170 1.00 91.06 533 HIS A N 1
ATOM 4228 C CA . HIS A 1 533 ? 24.874 3.112 -4.756 1.00 91.06 533 HIS A CA 1
ATOM 4229 C C . HIS A 1 533 ? 23.753 3.624 -3.836 1.00 91.06 533 HIS A C 1
ATOM 4231 O O . HIS A 1 533 ? 23.304 2.921 -2.924 1.00 91.06 533 HIS A O 1
ATOM 4237 N N . HIS A 1 534 ? 23.261 4.840 -4.085 1.00 88.12 534 HIS A N 1
ATOM 4238 C CA . HIS A 1 534 ? 22.184 5.408 -3.281 1.00 88.12 534 HIS A CA 1
ATOM 4239 C C . HIS A 1 534 ? 20.841 4.721 -3.526 1.00 88.12 534 HIS A C 1
ATOM 4241 O O . HIS A 1 534 ? 20.143 4.441 -2.556 1.00 88.12 534 HIS A O 1
ATOM 4247 N N . LEU A 1 535 ? 20.492 4.385 -4.771 1.00 84.94 535 LEU A N 1
ATOM 4248 C CA . LEU A 1 535 ? 19.279 3.614 -5.068 1.00 84.94 535 LEU A CA 1
ATOM 4249 C C . LEU A 1 535 ? 19.297 2.240 -4.386 1.00 84.94 535 LEU A C 1
ATOM 4251 O O . LEU A 1 535 ? 18.265 1.783 -3.904 1.00 84.94 535 LEU A O 1
ATOM 4255 N N . GLU A 1 536 ? 20.460 1.594 -4.291 1.00 84.31 536 GLU A N 1
ATOM 4256 C CA . GLU A 1 536 ? 20.594 0.335 -3.558 1.00 84.31 536 GLU A CA 1
ATOM 4257 C C . GLU A 1 536 ? 20.399 0.516 -2.046 1.00 84.31 536 GLU A C 1
ATOM 4259 O O . GLU A 1 536 ? 19.701 -0.278 -1.415 1.00 84.31 536 GLU A O 1
ATOM 4264 N N . THR A 1 537 ? 20.949 1.591 -1.479 1.00 77.69 537 THR A N 1
ATOM 4265 C CA . THR A 1 537 ? 20.817 1.915 -0.048 1.00 77.69 537 THR A CA 1
ATOM 4266 C C . THR A 1 537 ? 19.384 2.323 0.325 1.00 77.69 537 THR A C 1
ATOM 4268 O O . THR A 1 537 ? 18.913 2.019 1.420 1.00 77.69 537 THR A O 1
ATOM 4271 N N . MET A 1 538 ? 18.666 2.981 -0.591 1.00 74.38 538 MET A N 1
ATOM 4272 C CA . MET A 1 538 ? 17.310 3.508 -0.380 1.00 74.38 538 MET A CA 1
ATOM 4273 C C . MET A 1 538 ? 16.188 2.475 -0.565 1.00 74.38 538 MET A C 1
ATOM 4275 O O . MET A 1 538 ? 15.032 2.816 -0.340 1.00 74.38 538 MET A O 1
ATOM 4279 N N . LYS A 1 539 ? 16.490 1.209 -0.899 1.00 64.94 539 LYS A N 1
ATOM 4280 C CA . LYS A 1 539 ? 15.470 0.158 -1.118 1.00 64.94 539 LYS A CA 1
ATOM 4281 C C . LYS A 1 539 ? 14.472 -0.016 0.036 1.00 64.94 539 LYS A C 1
ATOM 4283 O O . LYS A 1 539 ? 13.350 -0.439 -0.205 1.00 64.94 539 LYS A O 1
ATOM 4288 N N . ASN A 1 540 ? 14.881 0.282 1.274 1.00 51.78 540 ASN A N 1
ATOM 4289 C CA . ASN A 1 540 ? 14.047 0.090 2.467 1.00 51.78 540 ASN A CA 1
ATOM 4290 C C . ASN A 1 540 ? 13.456 1.392 3.030 1.00 51.78 540 ASN A C 1
ATOM 4292 O O . ASN A 1 540 ? 12.429 1.352 3.702 1.00 51.78 540 ASN A O 1
ATOM 4296 N N . VAL A 1 541 ? 14.122 2.530 2.817 1.00 57.50 541 VAL A N 1
ATOM 4297 C CA . VAL A 1 541 ? 13.695 3.851 3.300 1.00 57.50 541 VAL A CA 1
ATOM 4298 C C . VAL A 1 541 ? 14.159 4.890 2.286 1.00 57.50 541 VAL A C 1
ATOM 4300 O O . VAL A 1 541 ? 15.361 5.072 2.082 1.00 57.50 541 VAL A O 1
ATOM 4303 N N . ALA A 1 542 ? 13.206 5.581 1.662 1.00 61.12 542 ALA A N 1
ATOM 4304 C CA . ALA A 1 542 ? 13.505 6.659 0.734 1.00 61.12 542 ALA A CA 1
ATOM 4305 C C . ALA A 1 542 ? 13.863 7.941 1.503 1.00 61.12 542 ALA A C 1
ATOM 4307 O O . ALA A 1 542 ? 13.121 8.390 2.379 1.00 61.12 542 ALA A O 1
ATOM 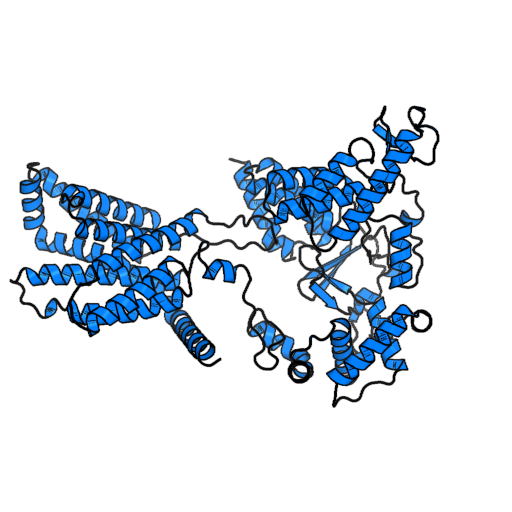4308 N N . TYR A 1 543 ? 14.998 8.550 1.158 1.00 75.38 543 TYR A N 1
ATOM 4309 C CA . TYR A 1 543 ? 15.414 9.843 1.699 1.00 75.38 543 TYR A CA 1
ATOM 4310 C C . TYR A 1 543 ? 15.210 10.914 0.635 1.00 75.38 543 TYR A C 1
ATOM 4312 O O . TYR A 1 543 ? 15.867 10.902 -0.414 1.00 75.38 543 TYR A O 1
ATOM 4320 N N . LEU A 1 544 ? 14.312 11.861 0.909 1.00 79.38 544 LEU A N 1
ATOM 4321 C CA . LEU A 1 544 ? 13.975 12.908 -0.050 1.00 79.38 544 LEU A CA 1
ATOM 4322 C C . LEU A 1 544 ? 15.200 13.755 -0.426 1.00 79.38 544 LEU A C 1
ATOM 4324 O O . LEU A 1 544 ? 15.436 14.001 -1.606 1.00 79.38 544 LEU A O 1
ATOM 4328 N N . ASP A 1 545 ? 16.022 14.138 0.553 1.00 82.56 545 ASP A N 1
ATOM 4329 C CA . ASP A 1 545 ? 17.209 14.973 0.321 1.00 82.56 545 ASP A CA 1
ATOM 4330 C C . ASP A 1 545 ? 18.257 14.275 -0.556 1.00 82.56 545 ASP A C 1
ATOM 4332 O O . ASP A 1 545 ? 18.869 14.894 -1.433 1.00 82.56 545 ASP A O 1
ATOM 4336 N N . ILE A 1 546 ? 18.434 12.964 -0.369 1.00 85.69 546 ILE A N 1
ATOM 4337 C CA . ILE A 1 546 ? 19.340 12.154 -1.193 1.00 85.69 546 ILE A CA 1
ATOM 4338 C C . ILE A 1 546 ? 18.788 12.048 -2.615 1.00 85.69 546 ILE A C 1
ATOM 4340 O O . ILE A 1 546 ? 19.534 12.250 -3.575 1.00 85.69 546 ILE A O 1
ATOM 4344 N N . SER A 1 547 ? 17.483 11.806 -2.759 1.00 90.56 547 SER A N 1
ATOM 4345 C CA . SER A 1 547 ? 16.825 11.717 -4.067 1.00 90.56 547 SER A CA 1
ATOM 4346 C C . SER A 1 547 ? 16.948 13.042 -4.833 1.00 90.56 547 SER A C 1
ATOM 4348 O O . SER A 1 547 ? 17.418 13.052 -5.971 1.00 90.56 547 SER A O 1
ATOM 4350 N N . LYS A 1 548 ? 16.672 14.184 -4.183 1.00 92.25 548 LYS A N 1
ATOM 4351 C CA . LYS A 1 548 ? 16.883 15.531 -4.749 1.00 92.25 548 LYS A CA 1
ATOM 4352 C C . LYS A 1 548 ? 18.344 15.770 -5.141 1.00 92.25 548 LYS A C 1
ATOM 4354 O O . LYS A 1 548 ? 18.618 16.312 -6.212 1.00 92.25 548 LYS A O 1
ATOM 4359 N N . THR A 1 549 ? 19.296 15.336 -4.315 1.00 92.94 549 THR A N 1
ATOM 4360 C CA . THR A 1 549 ? 20.735 15.444 -4.617 1.00 92.94 549 THR A CA 1
ATOM 4361 C C . THR A 1 549 ? 21.119 14.635 -5.858 1.00 92.94 549 THR A C 1
ATOM 4363 O O . THR A 1 549 ? 21.854 15.136 -6.713 1.00 92.94 549 THR A O 1
ATOM 4366 N N . CYS A 1 550 ? 20.600 13.412 -5.992 1.00 94.38 550 CYS A N 1
ATOM 4367 C CA . CYS A 1 550 ? 20.808 12.573 -7.171 1.00 94.38 550 CYS A CA 1
ATOM 4368 C C . CYS A 1 550 ? 20.221 13.235 -8.426 1.00 94.38 550 CYS A C 1
ATOM 4370 O O . CYS A 1 550 ? 20.951 13.425 -9.399 1.00 94.38 550 CYS A O 1
ATOM 4372 N N . LEU A 1 551 ? 18.960 13.680 -8.388 1.00 96.19 551 LEU A N 1
ATOM 4373 C CA . LEU A 1 551 ? 18.302 14.356 -9.518 1.00 96.19 551 LEU A CA 1
ATOM 4374 C C . LEU A 1 551 ? 19.069 15.608 -9.968 1.00 96.19 551 LEU A C 1
ATOM 4376 O O . LEU A 1 551 ? 19.305 15.807 -11.161 1.00 96.19 551 LEU A O 1
ATOM 4380 N N . ASN A 1 552 ? 19.548 16.412 -9.016 1.00 96.00 552 ASN A N 1
ATOM 4381 C CA . ASN A 1 552 ? 20.359 17.595 -9.308 1.00 96.00 552 ASN A CA 1
ATOM 4382 C C . ASN A 1 552 ? 21.675 17.246 -10.014 1.00 96.00 552 ASN A C 1
ATOM 4384 O O . ASN A 1 552 ? 22.071 17.942 -10.949 1.00 96.00 552 ASN A O 1
ATOM 4388 N N . LYS A 1 553 ? 22.348 16.164 -9.602 1.00 95.50 553 LYS A N 1
ATOM 4389 C CA . LYS A 1 553 ? 23.571 15.684 -10.265 1.00 95.50 553 LYS A CA 1
ATOM 4390 C C . LYS A 1 553 ? 23.292 15.107 -11.654 1.00 95.50 553 LYS A C 1
ATOM 4392 O O . LYS A 1 553 ? 24.134 15.250 -12.534 1.00 95.50 553 LYS A O 1
ATOM 4397 N N . GLN A 1 554 ? 22.137 14.477 -11.853 1.00 95.94 554 GLN A N 1
ATOM 4398 C CA . GLN A 1 554 ? 21.736 13.851 -13.117 1.00 95.94 554 GLN A CA 1
ATOM 4399 C C . GLN A 1 554 ? 21.309 14.863 -14.189 1.00 95.94 554 GLN A C 1
ATOM 4401 O O . GLN A 1 554 ? 21.356 14.545 -15.381 1.00 95.94 554 GLN A O 1
ATOM 4406 N N . LYS A 1 555 ? 20.907 16.077 -13.791 1.00 94.00 555 LYS A N 1
ATOM 4407 C CA . LYS A 1 555 ? 20.408 17.121 -14.693 1.00 94.00 555 LYS A CA 1
ATOM 4408 C C . LYS A 1 555 ? 21.407 17.441 -15.810 1.00 94.00 555 LYS A C 1
ATOM 4410 O O . LYS A 1 555 ? 22.559 17.791 -15.561 1.00 94.00 555 LYS A O 1
ATOM 4415 N N . GLY A 1 556 ? 20.950 17.334 -17.059 1.00 90.88 556 GLY A N 1
ATOM 4416 C CA . GLY A 1 556 ? 21.781 17.557 -18.249 1.00 90.88 556 GLY A CA 1
ATOM 4417 C C . GLY A 1 556 ? 22.827 16.464 -18.516 1.00 90.88 556 GLY A C 1
ATOM 4418 O O . GLY A 1 556 ? 23.670 16.647 -19.393 1.00 90.88 556 GLY A O 1
ATOM 4419 N N . LEU A 1 557 ? 22.784 15.344 -17.781 1.00 94.38 557 LEU A N 1
ATOM 4420 C CA . LEU A 1 557 ? 23.653 14.178 -17.975 1.00 94.38 557 LEU A CA 1
ATOM 4421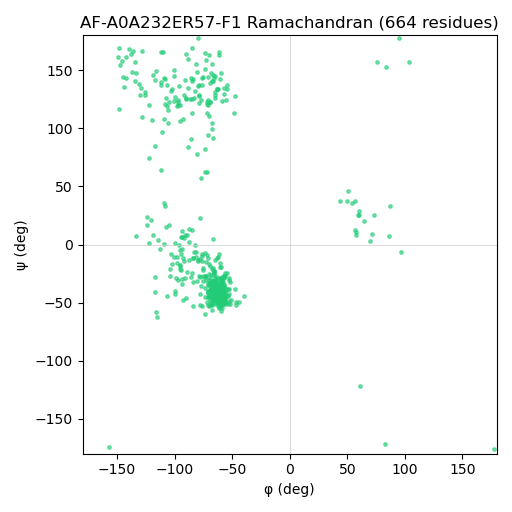 C C . LEU A 1 557 ? 22.858 12.937 -18.374 1.00 94.38 557 LEU A C 1
ATOM 4423 O O . LEU A 1 557 ? 23.116 12.368 -19.434 1.00 94.38 557 LEU A O 1
ATOM 4427 N N . LEU A 1 558 ? 21.901 12.514 -17.547 1.00 95.31 558 LEU A N 1
ATOM 4428 C CA . LEU A 1 558 ? 21.064 11.348 -17.829 1.00 95.31 558 LEU A CA 1
ATOM 4429 C C . LEU A 1 558 ? 19.870 11.764 -18.686 1.00 95.31 558 LEU A C 1
ATOM 4431 O O . LEU A 1 558 ? 19.312 12.849 -18.523 1.00 95.31 558 LEU A O 1
ATOM 4435 N N . HIS A 1 559 ? 19.474 10.891 -19.609 1.00 95.31 559 HIS A N 1
ATOM 4436 C CA . HIS A 1 559 ? 18.233 11.080 -20.350 1.00 95.31 559 HIS A CA 1
ATOM 4437 C C . HIS A 1 559 ? 17.019 10.950 -19.401 1.00 95.31 559 HIS A C 1
ATOM 4439 O O . HIS A 1 559 ? 17.067 10.099 -18.513 1.00 95.31 559 HIS A O 1
ATOM 4445 N N . PRO A 1 560 ? 15.909 11.692 -19.598 1.00 94.88 560 PRO A N 1
ATOM 4446 C CA . PRO A 1 560 ? 14.711 11.582 -18.751 1.00 94.88 560 PRO A CA 1
ATOM 4447 C C . PRO A 1 560 ? 14.107 10.169 -18.672 1.00 94.88 560 PRO A C 1
ATOM 4449 O O . PRO A 1 560 ? 13.502 9.782 -17.684 1.00 94.88 560 PRO A O 1
ATOM 4452 N N . LEU A 1 561 ? 14.303 9.370 -19.722 1.00 95.69 561 LEU A N 1
ATOM 4453 C CA . LEU A 1 561 ? 13.901 7.959 -19.757 1.00 95.69 561 LEU A CA 1
ATOM 4454 C C . LEU A 1 561 ? 15.001 6.990 -19.300 1.00 95.69 561 LEU A C 1
ATOM 4456 O O . LEU A 1 561 ? 14.817 5.790 -19.421 1.00 95.69 561 LEU A O 1
ATOM 4460 N N . ASN A 1 562 ? 16.151 7.449 -18.808 1.00 96.94 562 ASN A N 1
ATOM 4461 C CA . ASN A 1 562 ? 17.155 6.552 -18.234 1.00 96.94 562 ASN A CA 1
ATOM 4462 C C . ASN A 1 562 ? 16.577 5.861 -16.989 1.00 96.94 562 ASN A C 1
ATOM 4464 O O . ASN A 1 562 ? 15.993 6.528 -16.137 1.00 96.94 562 ASN A O 1
ATOM 4468 N N . ILE A 1 563 ? 16.754 4.542 -16.855 1.00 96.25 563 ILE A N 1
ATOM 4469 C CA . ILE A 1 563 ? 16.136 3.769 -15.765 1.00 96.25 563 ILE A CA 1
ATOM 4470 C C . ILE A 1 563 ? 16.558 4.295 -14.393 1.00 96.25 563 ILE A C 1
ATOM 4472 O O . ILE A 1 563 ? 15.714 4.429 -13.512 1.00 96.25 563 ILE A O 1
ATOM 4476 N N . GLN A 1 564 ? 17.834 4.646 -14.207 1.00 95.69 564 GLN A N 1
ATOM 4477 C CA . GLN A 1 564 ? 18.298 5.197 -12.932 1.00 95.69 564 GLN A CA 1
ATOM 4478 C C . GLN A 1 564 ? 17.630 6.537 -12.619 1.00 95.69 564 GLN A C 1
ATOM 4480 O O . GLN A 1 564 ? 17.288 6.791 -11.467 1.00 95.69 564 GLN A O 1
ATOM 4485 N N . HIS A 1 565 ? 17.407 7.376 -13.633 1.00 97.00 565 HIS A N 1
ATOM 4486 C CA . HIS A 1 565 ? 16.719 8.651 -13.456 1.00 97.00 565 HIS A CA 1
ATOM 4487 C C . HIS A 1 565 ? 15.254 8.438 -13.065 1.00 97.00 565 HIS A C 1
ATOM 4489 O O . HIS A 1 565 ? 14.826 8.947 -12.034 1.00 97.00 565 HIS A O 1
ATOM 4495 N N . VAL A 1 566 ? 14.526 7.595 -13.806 1.00 97.50 566 VAL A N 1
ATOM 4496 C CA . VAL A 1 566 ? 13.122 7.256 -13.511 1.00 97.50 566 VAL A CA 1
ATOM 4497 C C . VAL A 1 566 ? 12.977 6.673 -12.100 1.00 97.50 566 VAL A C 1
ATOM 4499 O O . VAL A 1 566 ? 12.123 7.123 -11.344 1.00 97.50 566 VAL A O 1
ATOM 4502 N N . ARG A 1 567 ? 13.858 5.749 -11.694 1.00 95.50 567 ARG A N 1
ATOM 4503 C CA . ARG A 1 567 ? 13.893 5.193 -10.326 1.00 95.50 567 ARG A CA 1
ATOM 4504 C C . ARG A 1 567 ? 14.204 6.238 -9.257 1.00 95.50 567 ARG A C 1
ATOM 4506 O O . ARG A 1 567 ? 13.690 6.162 -8.148 1.00 95.50 567 ARG A O 1
ATOM 4513 N N . THR A 1 568 ? 15.050 7.217 -9.575 1.00 95.75 568 THR A N 1
ATOM 4514 C CA . THR A 1 568 ? 15.352 8.314 -8.646 1.00 95.75 568 THR A CA 1
ATOM 4515 C C . THR A 1 568 ? 14.128 9.215 -8.456 1.00 95.75 568 THR A C 1
ATOM 4517 O O . THR A 1 568 ? 13.861 9.629 -7.330 1.00 95.75 568 THR A O 1
ATOM 4520 N N . ILE A 1 569 ? 13.367 9.488 -9.524 1.00 96.88 569 ILE A N 1
ATOM 4521 C CA . ILE A 1 569 ? 12.107 10.241 -9.440 1.00 96.88 569 ILE A CA 1
ATOM 4522 C C . ILE A 1 569 ? 11.059 9.447 -8.650 1.00 96.88 569 ILE A C 1
ATOM 4524 O O . ILE A 1 569 ? 10.430 10.023 -7.772 1.00 96.88 569 ILE A O 1
ATOM 4528 N N . GLU A 1 570 ? 10.908 8.143 -8.906 1.00 94.38 570 GLU A N 1
ATOM 4529 C CA . GLU A 1 570 ? 10.020 7.241 -8.148 1.00 94.38 570 GLU A CA 1
ATOM 4530 C C . GLU A 1 570 ? 10.324 7.307 -6.642 1.00 94.38 570 GLU A C 1
ATOM 4532 O O . GLU A 1 570 ? 9.454 7.641 -5.844 1.00 94.38 570 GLU A O 1
ATOM 4537 N N . SER A 1 571 ? 11.598 7.155 -6.265 1.00 91.06 571 SER A N 1
ATOM 4538 C CA . SER A 1 571 ? 12.051 7.308 -4.875 1.00 91.06 571 SER A CA 1
ATOM 4539 C C . SER A 1 571 ? 11.761 8.703 -4.297 1.00 91.06 571 SER A C 1
ATOM 4541 O O . SER A 1 571 ? 11.382 8.828 -3.131 1.00 91.06 571 SER A O 1
ATOM 4543 N N . ALA A 1 572 ? 11.938 9.773 -5.082 1.00 93.19 572 ALA A N 1
ATOM 4544 C CA . ALA A 1 572 ? 11.632 11.136 -4.642 1.00 93.19 572 ALA A CA 1
ATOM 4545 C C . ALA A 1 572 ? 10.125 11.345 -4.432 1.00 93.19 572 ALA A C 1
ATOM 4547 O O . ALA A 1 572 ? 9.726 11.961 -3.445 1.00 93.19 572 ALA A O 1
ATOM 4548 N N . PHE A 1 573 ? 9.300 10.817 -5.336 1.00 94.56 573 PHE A N 1
ATOM 4549 C CA . PHE A 1 573 ? 7.846 10.847 -5.250 1.00 94.56 573 PHE A CA 1
ATOM 4550 C C . PHE A 1 573 ? 7.361 10.140 -3.982 1.00 94.56 573 PHE A C 1
ATOM 4552 O O . PHE A 1 573 ? 6.685 10.765 -3.163 1.00 94.56 573 PHE A O 1
ATOM 4559 N N . ASP A 1 574 ? 7.787 8.896 -3.763 1.00 87.12 574 ASP A N 1
ATOM 4560 C CA . ASP A 1 574 ? 7.397 8.108 -2.591 1.00 87.12 574 ASP A CA 1
ATOM 4561 C C . ASP A 1 574 ? 7.844 8.773 -1.284 1.00 87.12 574 ASP A C 1
ATOM 4563 O O . ASP A 1 574 ? 7.092 8.822 -0.307 1.00 87.12 574 ASP A O 1
ATOM 4567 N N . ALA A 1 575 ? 9.054 9.342 -1.250 1.00 83.19 575 ALA A N 1
ATOM 4568 C CA . ALA A 1 575 ? 9.535 10.087 -0.089 1.00 83.19 575 ALA A CA 1
ATOM 4569 C C . ALA A 1 575 ? 8.685 11.340 0.184 1.00 83.19 575 ALA A C 1
ATOM 4571 O O . ALA A 1 575 ? 8.319 11.589 1.333 1.00 83.19 575 ALA A O 1
ATOM 4572 N N . SER A 1 576 ? 8.339 12.111 -0.851 1.00 85.31 576 SER A N 1
ATOM 4573 C CA . SER A 1 576 ? 7.492 13.304 -0.722 1.00 85.31 576 SER A CA 1
ATOM 4574 C C . SER A 1 576 ? 6.086 12.963 -0.236 1.00 85.31 576 SER A C 1
ATOM 4576 O O . SER A 1 576 ? 5.563 13.652 0.639 1.00 85.31 576 SER A O 1
ATOM 4578 N N . VAL A 1 577 ? 5.498 11.875 -0.744 1.00 82.06 577 VAL A N 1
ATOM 4579 C CA . VAL A 1 577 ? 4.208 11.349 -0.278 1.00 82.06 577 VAL A CA 1
ATOM 4580 C C . VAL A 1 577 ? 4.301 10.980 1.204 1.00 82.06 577 VAL A C 1
ATOM 4582 O O . VAL A 1 577 ? 3.555 11.513 2.021 1.00 82.06 577 VAL A O 1
ATOM 4585 N N . ASN A 1 578 ? 5.283 10.164 1.593 1.00 77.69 578 ASN A N 1
ATOM 4586 C CA . ASN A 1 578 ? 5.458 9.729 2.983 1.00 77.69 578 ASN A CA 1
ATOM 4587 C C . ASN A 1 578 ? 5.701 10.885 3.971 1.00 77.69 578 ASN A C 1
ATOM 4589 O O . ASN A 1 578 ? 5.266 10.810 5.121 1.00 77.69 578 ASN A O 1
ATOM 4593 N N . LEU A 1 579 ? 6.379 11.951 3.534 1.00 75.75 579 LEU A N 1
ATOM 4594 C CA . LEU A 1 579 ? 6.631 13.155 4.334 1.00 75.75 579 LEU A CA 1
ATOM 4595 C C . LEU A 1 579 ? 5.468 14.162 4.311 1.00 75.75 579 LEU A C 1
ATOM 4597 O O . LEU A 1 579 ? 5.460 15.099 5.108 1.00 75.75 579 LEU A O 1
ATOM 4601 N N . GLY A 1 580 ? 4.485 13.978 3.428 1.00 78.62 580 GLY A N 1
ATOM 4602 C CA . GLY A 1 580 ? 3.361 14.895 3.248 1.00 78.62 580 GLY A CA 1
ATOM 4603 C C . GLY A 1 580 ? 3.722 16.208 2.548 1.00 78.62 580 GLY A C 1
ATOM 4604 O O . GLY A 1 580 ? 3.045 17.215 2.752 1.00 78.62 580 GLY A O 1
ATOM 4605 N N . TYR A 1 581 ? 4.784 16.223 1.741 1.00 80.88 581 TYR A N 1
ATOM 4606 C CA . TYR A 1 581 ? 5.159 17.364 0.901 1.00 80.88 581 TYR A CA 1
ATOM 4607 C C . TYR A 1 581 ? 4.448 17.257 -0.449 1.00 80.88 581 TYR A C 1
ATOM 4609 O O . TYR A 1 581 ? 4.976 16.716 -1.420 1.00 80.88 581 TYR A O 1
ATOM 4617 N N . TRP A 1 582 ? 3.204 17.726 -0.491 1.00 88.38 582 TRP A N 1
ATOM 4618 C CA . TRP A 1 582 ? 2.277 17.458 -1.592 1.00 88.38 582 TRP A CA 1
ATOM 4619 C C . TRP A 1 582 ? 2.638 18.168 -2.896 1.00 88.38 582 TRP A C 1
ATOM 4621 O O . TRP A 1 582 ? 2.445 17.592 -3.962 1.00 88.38 582 TRP A O 1
ATOM 4631 N N . GLU A 1 583 ? 3.191 19.378 -2.836 1.00 91.31 583 GLU A N 1
ATOM 4632 C CA . GLU A 1 583 ? 3.645 20.121 -4.016 1.00 91.31 583 GLU A CA 1
ATOM 4633 C C . GLU A 1 583 ? 4.854 19.445 -4.681 1.00 91.31 583 GLU A C 1
ATOM 4635 O O . GLU A 1 583 ? 4.906 19.304 -5.906 1.00 91.31 583 GLU A O 1
ATOM 4640 N N . ASP A 1 584 ? 5.802 18.964 -3.870 1.00 90.25 584 ASP A N 1
ATOM 4641 C CA . ASP A 1 584 ? 6.932 18.165 -4.348 1.00 90.25 584 ASP A CA 1
ATOM 4642 C C . ASP A 1 584 ? 6.439 16.826 -4.920 1.00 90.25 584 ASP A C 1
ATOM 4644 O O . ASP A 1 584 ? 6.893 16.400 -5.982 1.00 90.25 584 ASP A O 1
ATOM 4648 N N . ALA A 1 585 ? 5.481 16.172 -4.253 1.00 93.75 585 ALA A N 1
ATOM 4649 C CA . ALA A 1 585 ? 4.890 14.919 -4.722 1.00 93.75 585 ALA A CA 1
ATOM 4650 C C . ALA A 1 585 ? 4.150 15.091 -6.059 1.00 93.75 585 ALA A C 1
ATOM 4652 O O . ALA A 1 585 ? 4.300 14.260 -6.951 1.00 93.75 585 ALA A O 1
ATOM 4653 N N . GLU A 1 586 ? 3.391 16.173 -6.247 1.00 96.94 586 GLU A N 1
ATOM 4654 C CA . GLU A 1 586 ? 2.764 16.472 -7.538 1.00 96.94 586 GLU A CA 1
ATOM 4655 C C . GLU A 1 586 ? 3.825 16.660 -8.631 1.00 96.94 586 GLU A C 1
ATOM 4657 O O . GLU A 1 586 ? 3.709 16.078 -9.709 1.00 96.94 586 GLU A O 1
ATOM 4662 N N . THR A 1 587 ? 4.877 17.429 -8.338 1.00 97.50 587 THR A N 1
ATOM 4663 C CA . THR A 1 587 ? 5.952 17.720 -9.295 1.00 97.50 587 THR A CA 1
ATOM 4664 C C . THR A 1 587 ? 6.662 16.439 -9.735 1.00 97.50 587 THR A C 1
ATOM 4666 O O . THR A 1 587 ? 6.700 16.137 -10.929 1.00 97.50 587 THR A O 1
ATOM 4669 N N . PHE A 1 588 ? 7.154 15.638 -8.784 1.00 97.81 588 PHE A N 1
ATOM 4670 C CA . PHE A 1 588 ? 7.837 14.383 -9.105 1.00 97.81 588 PHE A CA 1
ATOM 4671 C C . PHE A 1 588 ? 6.904 13.365 -9.758 1.00 97.81 588 PHE A C 1
ATOM 4673 O O . PHE A 1 588 ? 7.316 12.684 -10.691 1.00 97.81 588 PHE A O 1
ATOM 4680 N N . GLY A 1 589 ? 5.640 13.278 -9.336 1.00 97.06 589 GLY A N 1
ATOM 4681 C CA . GLY A 1 589 ? 4.687 12.357 -9.951 1.00 97.06 589 GLY A CA 1
ATOM 4682 C C . GLY A 1 589 ? 4.395 12.705 -11.416 1.00 97.06 589 GLY A C 1
ATOM 4683 O O . GLY A 1 589 ? 4.314 11.804 -12.250 1.00 97.06 589 GLY A O 1
ATOM 4684 N N . ILE A 1 590 ? 4.305 13.995 -11.766 1.00 97.88 590 ILE A N 1
ATOM 4685 C CA . ILE A 1 590 ? 4.162 14.436 -13.165 1.00 97.88 590 ILE A CA 1
ATOM 4686 C C . ILE A 1 590 ? 5.428 14.118 -13.973 1.00 97.88 590 ILE A C 1
ATOM 4688 O O . ILE A 1 590 ? 5.321 13.627 -15.099 1.00 97.88 590 ILE A O 1
ATOM 4692 N N . GLU A 1 591 ? 6.615 14.354 -13.410 1.00 97.25 591 GLU A N 1
ATOM 4693 C CA . GLU A 1 591 ? 7.897 14.018 -14.051 1.00 97.25 591 GLU A CA 1
ATOM 4694 C C . GLU A 1 591 ? 8.104 12.501 -14.218 1.00 97.25 591 GLU A C 1
ATOM 4696 O O . GLU A 1 591 ? 8.793 12.071 -15.144 1.00 97.25 591 GLU A O 1
ATOM 4701 N N . LEU A 1 592 ? 7.478 11.681 -13.368 1.00 97.69 592 LEU A N 1
ATOM 4702 C CA . LEU A 1 592 ? 7.559 10.219 -13.406 1.00 97.69 592 LEU A CA 1
ATOM 4703 C C . LEU A 1 592 ? 6.720 9.595 -14.533 1.00 97.69 592 LEU A C 1
ATOM 4705 O O . LEU A 1 592 ? 7.100 8.560 -15.093 1.00 97.69 592 LEU A O 1
ATOM 4709 N N . LEU A 1 593 ? 5.594 10.225 -14.892 1.00 97.69 593 LEU A N 1
ATOM 4710 C CA . LEU A 1 593 ? 4.622 9.696 -15.859 1.00 97.69 593 LEU A CA 1
ATOM 4711 C C . LEU A 1 593 ? 5.241 9.251 -17.198 1.00 97.69 593 LEU A C 1
ATOM 4713 O O . LEU A 1 593 ? 4.940 8.135 -17.626 1.00 97.69 593 LEU A O 1
ATOM 4717 N N . PRO A 1 594 ? 6.111 10.035 -17.871 1.00 97.19 594 PRO A N 1
ATOM 4718 C CA . PRO A 1 594 ? 6.736 9.604 -19.122 1.00 97.19 594 PRO A CA 1
ATOM 4719 C C . PRO A 1 594 ? 7.556 8.316 -18.979 1.00 97.19 594 PRO A C 1
ATOM 4721 O O . PRO A 1 594 ? 7.538 7.474 -19.876 1.00 97.19 594 PRO A O 1
ATOM 4724 N N . GLY A 1 595 ? 8.249 8.141 -17.848 1.00 97.12 595 GLY A N 1
ATOM 4725 C CA . GLY A 1 595 ? 9.006 6.926 -17.550 1.00 97.12 595 GLY A CA 1
ATOM 4726 C C . GLY A 1 595 ? 8.087 5.717 -17.391 1.00 97.12 595 GLY A C 1
ATOM 4727 O O . GLY A 1 595 ? 8.308 4.683 -18.022 1.00 97.12 595 GLY A O 1
ATOM 4728 N N . TYR A 1 596 ? 7.012 5.864 -16.617 1.00 97.38 596 TYR A N 1
ATOM 4729 C CA . TYR A 1 596 ? 6.020 4.803 -16.428 1.00 97.38 596 TYR A CA 1
ATOM 4730 C C . TYR A 1 596 ? 5.336 4.411 -17.741 1.00 97.38 596 TYR A C 1
ATOM 4732 O O . TYR A 1 596 ? 5.264 3.226 -18.067 1.00 97.38 596 TYR A O 1
ATOM 4740 N N . LEU A 1 597 ? 4.909 5.389 -18.541 1.00 96.81 597 LEU A N 1
ATOM 4741 C CA . LEU A 1 597 ? 4.295 5.141 -19.848 1.00 96.81 597 LEU A CA 1
ATOM 4742 C C . LEU A 1 597 ? 5.254 4.431 -20.812 1.00 96.81 597 LEU A C 1
ATOM 4744 O O . LEU A 1 597 ? 4.821 3.562 -21.562 1.00 96.81 597 LEU A O 1
ATOM 4748 N N . HIS A 1 598 ? 6.550 4.753 -20.777 1.00 95.50 598 HIS A N 1
ATOM 4749 C CA . HIS A 1 598 ? 7.543 4.097 -21.627 1.00 95.50 598 HIS A CA 1
ATOM 4750 C C . HIS A 1 598 ? 7.824 2.644 -21.210 1.00 95.50 598 HIS A C 1
ATOM 4752 O O . HIS A 1 598 ? 7.904 1.765 -22.066 1.00 95.50 598 HIS A O 1
ATOM 4758 N N . TYR A 1 599 ? 7.994 2.383 -19.910 1.00 95.38 599 TYR A N 1
ATOM 4759 C CA . TYR A 1 599 ? 8.473 1.084 -19.420 1.00 95.38 599 TYR A CA 1
ATOM 4760 C C . TYR A 1 599 ? 7.369 0.089 -19.053 1.00 95.38 599 TYR A C 1
ATOM 4762 O O . TYR A 1 599 ? 7.566 -1.119 -19.234 1.00 95.38 599 TYR A O 1
ATOM 4770 N N . TYR A 1 600 ? 6.236 0.573 -18.543 1.00 95.25 600 TYR A N 1
ATOM 4771 C CA . TYR A 1 600 ? 5.069 -0.246 -18.206 1.00 95.25 600 TYR A CA 1
ATOM 4772 C C . TYR A 1 600 ? 3.992 -0.212 -19.294 1.00 95.25 600 TYR A C 1
ATOM 4774 O O . TYR A 1 600 ? 3.266 -1.191 -19.456 1.00 95.25 600 TYR A O 1
ATOM 4782 N N . GLY A 1 601 ? 3.900 0.884 -20.052 1.00 93.44 601 GLY A N 1
ATOM 4783 C CA . GLY A 1 601 ? 2.869 1.094 -21.067 1.00 93.44 601 GLY A CA 1
ATOM 4784 C C . GLY A 1 601 ? 1.657 1.879 -20.558 1.00 93.44 601 GLY A C 1
ATOM 4785 O O . GLY A 1 601 ? 1.554 2.243 -19.382 1.00 93.44 601 GLY A O 1
ATOM 4786 N N . GLU A 1 602 ? 0.717 2.141 -21.471 1.00 94.12 602 GLU A N 1
ATOM 4787 C CA . GLU A 1 602 ? -0.497 2.919 -21.181 1.00 94.12 602 GLU A CA 1
ATOM 4788 C C . GLU A 1 602 ? -1.492 2.178 -20.279 1.00 94.12 602 GLU A C 1
ATOM 4790 O O . GLU A 1 602 ? -2.218 2.812 -19.517 1.00 94.12 602 GLU A O 1
ATOM 4795 N N .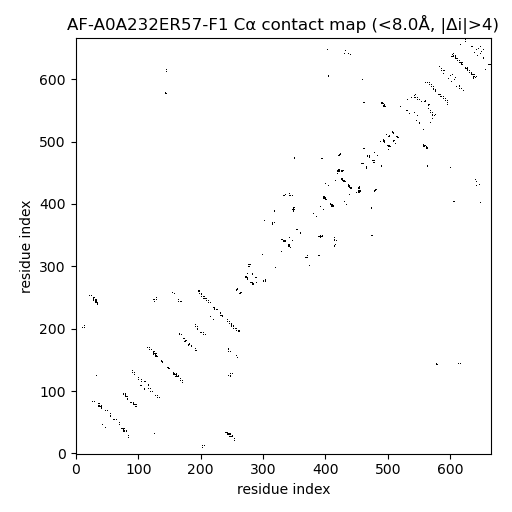 ILE A 1 603 ? -1.538 0.844 -20.353 1.00 95.75 603 ILE A N 1
ATOM 4796 C CA . ILE A 1 603 ? -2.485 0.011 -19.603 1.00 95.75 603 ILE A CA 1
ATOM 4797 C C . ILE A 1 603 ? -1.702 -0.896 -18.651 1.00 95.75 603 ILE A C 1
ATOM 4799 O O . ILE A 1 603 ? -1.401 -2.044 -18.960 1.00 95.75 603 ILE A O 1
ATOM 4803 N N . HIS A 1 604 ? -1.374 -0.368 -17.472 1.00 95.94 604 HIS A N 1
ATOM 4804 C CA . HIS A 1 604 ? -0.669 -1.104 -16.421 1.00 95.94 604 HIS A CA 1
ATOM 4805 C C . HIS A 1 604 ? -1.151 -0.674 -15.022 1.00 95.94 604 HIS A C 1
ATOM 4807 O O . HIS A 1 604 ? -1.427 0.516 -14.836 1.00 95.94 604 HIS A O 1
ATOM 4813 N N . PRO A 1 605 ? -1.249 -1.581 -14.021 1.00 95.38 605 PRO A N 1
ATOM 4814 C CA . PRO A 1 605 ? -1.690 -1.231 -12.667 1.00 95.38 605 PRO A CA 1
ATOM 4815 C C . PRO A 1 605 ? -0.932 -0.052 -12.056 1.00 95.38 605 PRO A C 1
ATOM 4817 O O . PRO A 1 605 ? -1.570 0.910 -11.645 1.00 95.38 605 PRO A O 1
ATOM 4820 N N . LEU A 1 606 ? 0.407 -0.082 -12.072 1.00 95.38 606 LEU A N 1
ATOM 4821 C CA . LEU A 1 606 ? 1.243 0.975 -11.483 1.00 95.38 606 LEU A CA 1
ATOM 4822 C C . LEU A 1 606 ? 1.033 2.336 -12.163 1.00 95.38 606 LEU A C 1
ATOM 4824 O O . LEU A 1 606 ? 0.947 3.353 -11.484 1.00 95.38 606 LEU A O 1
ATOM 4828 N N . THR A 1 607 ? 0.852 2.362 -13.489 1.00 96.69 607 THR A N 1
ATOM 4829 C CA . THR A 1 607 ? 0.504 3.588 -14.227 1.00 96.69 607 THR A CA 1
ATOM 4830 C C . THR A 1 607 ? -0.862 4.125 -13.792 1.00 96.69 607 THR A C 1
ATOM 4832 O O . THR A 1 607 ? -1.012 5.320 -13.541 1.00 96.69 607 THR A O 1
ATOM 4835 N N . GLY A 1 608 ? -1.862 3.250 -13.653 1.00 96.62 608 GLY A N 1
ATOM 4836 C CA . GLY A 1 608 ? -3.195 3.630 -13.177 1.00 96.62 608 GLY A CA 1
ATOM 4837 C C . GLY A 1 608 ? -3.200 4.132 -11.729 1.00 96.62 608 GLY A C 1
ATOM 4838 O O . GLY A 1 608 ? -3.886 5.107 -11.424 1.00 96.62 608 GLY A O 1
ATOM 4839 N N . ILE A 1 609 ? -2.415 3.500 -10.852 1.00 95.19 609 ILE A N 1
ATOM 4840 C CA . ILE A 1 609 ? -2.256 3.896 -9.447 1.00 95.19 609 ILE A CA 1
ATOM 4841 C C . ILE A 1 609 ? -1.539 5.245 -9.348 1.00 95.19 609 ILE A C 1
ATOM 4843 O O . ILE A 1 609 ? -2.008 6.107 -8.610 1.00 95.19 609 ILE A O 1
ATOM 4847 N N . LEU A 1 610 ? -0.491 5.493 -10.142 1.00 96.25 610 LEU A N 1
ATOM 4848 C CA . LEU A 1 610 ? 0.185 6.795 -10.182 1.00 96.25 610 LEU A CA 1
ATOM 4849 C C . LEU A 1 610 ? -0.783 7.923 -10.576 1.00 96.25 610 LEU A C 1
ATOM 4851 O O . LEU A 1 610 ? -0.827 8.958 -9.911 1.00 96.25 610 LEU A O 1
ATOM 4855 N N . TYR A 1 611 ? -1.621 7.713 -11.598 1.00 97.69 611 TYR A N 1
ATOM 4856 C CA . TYR A 1 611 ? -2.673 8.673 -11.956 1.00 97.69 611 TYR A CA 1
ATOM 4857 C C . TYR A 1 611 ? -3.693 8.884 -10.829 1.00 97.69 611 TYR A C 1
ATOM 4859 O O . TYR A 1 611 ? -4.095 10.018 -10.564 1.00 97.69 611 TYR A O 1
ATOM 4867 N N . LEU A 1 612 ? -4.105 7.813 -10.143 1.00 95.56 612 LEU A N 1
ATOM 4868 C CA . LEU A 1 612 ? -5.013 7.897 -8.998 1.00 95.56 612 LEU A CA 1
ATOM 4869 C C . LEU A 1 612 ? -4.392 8.704 -7.847 1.00 95.56 612 LEU A C 1
ATOM 4871 O O . LEU A 1 612 ? -5.056 9.578 -7.285 1.00 95.56 612 LEU A O 1
ATOM 4875 N N . MET A 1 613 ? -3.125 8.444 -7.518 1.00 93.88 613 MET A N 1
ATOM 4876 C CA . MET A 1 613 ? -2.383 9.172 -6.489 1.00 93.88 613 MET A CA 1
ATOM 4877 C C . MET A 1 613 ? -2.230 10.649 -6.855 1.00 93.88 613 MET A C 1
ATOM 4879 O O . MET A 1 613 ? -2.544 11.500 -6.026 1.00 93.88 613 MET A O 1
ATOM 4883 N N . LEU A 1 614 ? -1.839 10.967 -8.094 1.00 96.25 614 LEU A N 1
ATOM 4884 C CA . LEU A 1 614 ? -1.748 12.346 -8.583 1.00 96.25 614 LEU A CA 1
ATOM 4885 C C . LEU A 1 614 ? -3.090 13.071 -8.498 1.00 96.25 614 LEU A C 1
ATOM 4887 O O . LEU A 1 614 ? -3.152 14.174 -7.964 1.00 96.25 614 LEU A O 1
ATOM 4891 N N . GLY A 1 615 ? -4.175 12.443 -8.952 1.00 95.56 615 GLY A N 1
ATOM 4892 C CA . GLY A 1 615 ? -5.511 13.026 -8.863 1.00 95.56 615 GLY A CA 1
ATOM 4893 C C . GLY A 1 615 ? -5.938 13.298 -7.420 1.00 95.56 615 GLY A C 1
ATOM 4894 O O . GLY A 1 615 ? -6.496 14.350 -7.111 1.00 95.56 615 GLY A O 1
ATOM 4895 N N . LYS A 1 616 ? -5.605 12.386 -6.505 1.00 92.69 616 LYS A N 1
ATOM 4896 C CA . LYS A 1 616 ? -5.858 12.542 -5.070 1.00 92.69 616 LYS A CA 1
ATOM 4897 C C . LYS A 1 616 ? -5.024 13.670 -4.441 1.00 92.69 616 LYS A C 1
ATOM 4899 O O . LYS A 1 616 ? -5.558 14.440 -3.644 1.00 92.69 616 LYS A O 1
ATOM 4904 N N . ILE A 1 617 ? -3.745 13.786 -4.803 1.00 92.62 617 ILE A N 1
ATOM 4905 C CA . ILE A 1 617 ? -2.854 14.881 -4.377 1.00 92.62 617 ILE A CA 1
ATOM 4906 C C . ILE A 1 617 ? -3.370 16.221 -4.915 1.00 92.62 617 ILE A C 1
ATOM 4908 O O . ILE A 1 617 ? -3.443 17.197 -4.178 1.00 92.62 617 ILE A O 1
ATOM 4912 N N . GLN A 1 618 ? -3.806 16.268 -6.171 1.00 94.25 618 GLN A N 1
ATOM 4913 C CA . GLN A 1 618 ? -4.320 17.484 -6.800 1.00 94.25 618 GLN A CA 1
ATOM 4914 C C . GLN A 1 618 ? -5.639 17.962 -6.197 1.00 94.25 618 GLN A C 1
ATOM 4916 O O . GLN A 1 618 ? -5.807 19.165 -6.022 1.00 94.25 618 GLN A O 1
ATOM 4921 N N . LEU A 1 619 ? -6.545 17.054 -5.818 1.00 89.25 619 LEU A N 1
ATOM 4922 C CA . LEU A 1 619 ? -7.719 17.423 -5.018 1.00 89.25 619 LEU A CA 1
ATOM 4923 C C . LEU A 1 619 ? -7.310 18.027 -3.673 1.00 89.25 619 LEU A C 1
ATOM 4925 O O . LEU A 1 619 ? -7.908 18.996 -3.230 1.00 89.25 619 LEU A O 1
ATOM 4929 N N . HIS A 1 620 ? -6.274 17.482 -3.031 1.00 86.69 620 HIS A N 1
ATOM 4930 C CA . HIS A 1 620 ? -5.775 18.029 -1.770 1.00 86.69 620 HIS A CA 1
ATOM 4931 C C . HIS A 1 620 ? -5.143 19.421 -1.915 1.00 86.69 620 HIS A C 1
ATOM 4933 O O . HIS A 1 620 ? -5.218 20.218 -0.987 1.00 86.69 620 HIS A O 1
ATOM 4939 N N . LEU A 1 621 ? -4.533 19.702 -3.068 1.00 87.62 621 LEU A N 1
ATOM 4940 C CA . LEU A 1 621 ? -3.941 20.995 -3.420 1.00 87.62 621 LEU A CA 1
ATOM 4941 C C . LEU A 1 621 ? -4.959 21.992 -4.006 1.00 87.62 621 LEU A C 1
ATOM 4943 O O . LEU A 1 621 ? -4.548 22.990 -4.596 1.00 87.62 621 LEU A O 1
ATOM 4947 N N . ASP A 1 622 ? -6.263 21.716 -3.898 1.00 90.19 622 ASP A N 1
ATOM 4948 C CA . ASP A 1 622 ? -7.347 22.540 -4.450 1.00 90.19 622 ASP A CA 1
ATOM 4949 C C . ASP A 1 622 ? -7.222 22.776 -5.976 1.00 90.19 622 ASP A C 1
ATOM 4951 O O . ASP A 1 622 ? -7.543 23.843 -6.505 1.00 90.19 622 ASP A O 1
ATOM 4955 N N . LYS A 1 623 ? -6.767 21.756 -6.721 1.00 92.38 623 LYS A N 1
ATOM 4956 C CA . LYS A 1 623 ? -6.635 21.754 -8.194 1.00 92.38 623 LYS A CA 1
ATOM 4957 C C . LYS A 1 623 ? -7.629 20.781 -8.856 1.00 92.38 623 LYS A C 1
ATOM 4959 O O . LYS A 1 623 ? -7.205 19.827 -9.519 1.00 92.38 623 LYS A O 1
ATOM 4964 N N . PRO A 1 624 ? -8.955 21.001 -8.755 1.00 91.19 624 PRO A N 1
ATOM 4965 C CA . PRO A 1 624 ? -9.960 20.008 -9.150 1.00 91.19 624 PRO A CA 1
ATOM 4966 C C . PRO A 1 624 ? -9.986 19.703 -10.655 1.00 91.19 624 PRO A C 1
ATOM 4968 O O . PRO A 1 624 ? -10.259 18.572 -11.047 1.00 91.19 624 PRO A O 1
ATOM 4971 N N . LYS A 1 625 ? -9.656 20.673 -11.522 1.00 94.50 625 LYS A N 1
ATOM 4972 C CA . LYS A 1 625 ? -9.593 20.452 -12.982 1.00 94.50 625 LYS A CA 1
ATOM 4973 C C . LYS A 1 625 ? -8.449 19.520 -13.378 1.00 94.50 625 LYS A C 1
ATOM 4975 O O . LYS A 1 625 ? -8.661 18.596 -14.158 1.00 94.50 625 LYS A O 1
ATOM 4980 N N . SER A 1 626 ? -7.260 19.742 -12.817 1.00 95.62 626 SER A N 1
ATOM 4981 C CA . SER A 1 626 ? -6.112 18.852 -13.023 1.00 95.62 626 SER A CA 1
ATOM 4982 C C . SER A 1 626 ? -6.396 17.471 -12.441 1.00 95.62 626 SER A C 1
ATOM 4984 O O . SER A 1 626 ? -6.182 16.464 -13.116 1.00 95.62 626 SER A O 1
ATOM 4986 N N . ALA A 1 627 ? -6.982 17.430 -11.239 1.00 95.00 627 ALA A N 1
ATOM 4987 C CA . ALA A 1 627 ? -7.358 16.181 -10.598 1.00 95.00 627 ALA A CA 1
ATOM 4988 C C . ALA A 1 627 ? -8.341 15.365 -11.440 1.00 95.00 627 ALA A C 1
ATOM 4990 O O . ALA A 1 627 ? -8.181 14.153 -11.563 1.00 95.00 627 ALA A O 1
ATOM 4991 N N . LEU A 1 628 ? -9.338 16.015 -12.048 1.00 96.88 628 LEU A N 1
ATOM 4992 C CA . LEU A 1 628 ? -10.303 15.349 -12.913 1.00 96.88 628 LEU A CA 1
ATOM 4993 C C . LEU A 1 628 ? -9.627 14.687 -14.123 1.00 96.88 628 LEU A C 1
ATOM 4995 O O . LEU A 1 628 ? -9.972 13.551 -14.451 1.00 96.88 628 LEU A O 1
ATOM 4999 N N . ASP A 1 629 ? -8.655 15.348 -14.759 1.00 97.19 629 ASP A N 1
ATOM 5000 C CA . ASP A 1 629 ? -7.894 14.760 -15.873 1.00 97.19 629 ASP A CA 1
ATOM 5001 C C . ASP A 1 629 ? -7.117 13.511 -15.423 1.00 97.19 629 ASP A C 1
ATOM 5003 O O . ASP A 1 629 ? -7.222 12.448 -16.043 1.00 97.19 629 ASP A O 1
ATOM 5007 N N . MET A 1 630 ? -6.408 13.597 -14.291 1.00 97.56 630 MET A N 1
ATOM 5008 C CA . MET A 1 630 ? -5.651 12.464 -13.745 1.00 97.56 630 MET A CA 1
ATOM 5009 C C . MET A 1 630 ? -6.566 11.302 -13.338 1.00 97.56 630 MET A C 1
ATOM 5011 O O . MET A 1 630 ? -6.325 10.158 -13.723 1.00 97.56 630 MET A O 1
ATOM 5015 N N . LEU A 1 631 ? -7.665 11.573 -12.631 1.00 97.12 631 LEU A N 1
ATOM 5016 C CA . LEU A 1 631 ? -8.615 10.542 -12.196 1.00 97.12 631 LEU A CA 1
ATOM 5017 C C . LEU A 1 631 ? -9.361 9.900 -13.372 1.00 97.12 631 LEU A C 1
ATOM 5019 O O . LEU A 1 631 ? -9.673 8.712 -13.318 1.00 97.12 631 LEU A O 1
ATOM 5023 N N . THR A 1 632 ? -9.610 10.639 -14.455 1.00 97.38 632 THR A N 1
ATOM 5024 C CA . THR A 1 632 ? -10.219 10.081 -15.674 1.00 97.38 632 THR A CA 1
ATOM 5025 C C . THR A 1 632 ? -9.270 9.101 -16.367 1.00 97.38 632 THR A C 1
ATOM 5027 O O . THR A 1 632 ? -9.690 8.029 -16.810 1.00 97.38 632 THR A O 1
ATOM 5030 N N . LYS A 1 633 ? -7.970 9.418 -16.414 1.00 97.50 633 LYS A N 1
ATOM 5031 C CA . LYS A 1 633 ? -6.938 8.492 -16.909 1.00 97.50 633 LYS A CA 1
ATOM 5032 C C . LYS A 1 633 ? -6.829 7.256 -16.014 1.00 97.50 633 LYS A C 1
ATOM 5034 O O . LYS A 1 633 ? -6.800 6.135 -16.527 1.00 97.50 633 LYS A O 1
ATOM 5039 N N . ALA A 1 634 ? -6.863 7.445 -14.694 1.00 97.31 634 ALA A N 1
ATOM 5040 C CA . ALA A 1 634 ? -6.904 6.344 -13.736 1.00 97.31 634 ALA A CA 1
ATOM 5041 C C . ALA A 1 634 ? -8.136 5.443 -13.937 1.00 97.31 634 ALA A C 1
ATOM 5043 O O . ALA A 1 634 ? -7.990 4.222 -13.899 1.00 97.31 634 ALA A O 1
ATOM 5044 N N . ASP A 1 635 ? -9.326 6.003 -14.206 1.00 96.62 635 ASP A N 1
ATOM 5045 C CA . ASP A 1 635 ? -10.553 5.228 -14.468 1.00 96.62 635 ASP A CA 1
ATOM 5046 C C . ASP A 1 635 ? -10.376 4.267 -15.637 1.00 96.62 635 ASP A C 1
ATOM 5048 O O . ASP A 1 635 ? -10.601 3.066 -15.477 1.00 96.62 635 ASP A O 1
ATOM 5052 N N . LYS A 1 636 ? -9.895 4.766 -16.781 1.00 95.75 636 LYS A N 1
ATOM 5053 C CA . LYS A 1 636 ? -9.684 3.947 -17.982 1.00 95.75 636 LYS A CA 1
ATOM 5054 C C . LYS A 1 636 ? -8.752 2.761 -17.702 1.00 95.75 636 LYS A C 1
ATOM 5056 O O . LYS A 1 636 ? -9.029 1.633 -18.120 1.00 95.75 636 LYS A O 1
ATOM 5061 N N . ILE A 1 637 ? -7.661 3.007 -16.977 1.00 97.00 637 ILE A N 1
ATOM 5062 C CA . ILE A 1 637 ? -6.629 1.999 -16.716 1.00 97.00 637 ILE A CA 1
ATOM 5063 C C . ILE A 1 637 ? -7.091 1.009 -15.645 1.00 97.00 637 ILE A C 1
ATOM 5065 O O . ILE A 1 637 ? -7.096 -0.196 -15.889 1.00 97.00 637 ILE A O 1
ATOM 5069 N N . LEU A 1 638 ? -7.525 1.486 -14.475 1.00 96.25 638 LEU A N 1
ATOM 5070 C CA . LEU A 1 638 ? -7.880 0.632 -13.335 1.00 96.25 638 LEU A CA 1
ATOM 5071 C C . LEU A 1 638 ? -9.156 -0.179 -13.580 1.00 96.25 638 LEU A C 1
ATOM 5073 O O . LEU A 1 638 ? -9.274 -1.312 -13.109 1.00 96.25 638 LEU A O 1
ATOM 5077 N N . ARG A 1 639 ? -10.086 0.330 -14.393 1.00 95.38 639 ARG A N 1
ATOM 5078 C CA . ARG A 1 639 ? -11.239 -0.451 -14.862 1.00 95.38 639 ARG A CA 1
ATOM 5079 C C . ARG A 1 639 ? -10.816 -1.648 -15.716 1.00 95.38 639 ARG A C 1
ATOM 5081 O O . ARG A 1 639 ? -11.454 -2.696 -15.647 1.00 95.38 639 ARG A O 1
ATOM 5088 N N . THR A 1 640 ? -9.735 -1.515 -16.480 1.00 95.88 640 THR A N 1
ATOM 5089 C CA . THR A 1 640 ? -9.183 -2.606 -17.295 1.00 95.88 640 THR A CA 1
ATOM 5090 C C . THR A 1 640 ? -8.383 -3.574 -16.426 1.00 95.88 640 THR A C 1
ATOM 5092 O O . THR A 1 640 ? -8.677 -4.771 -16.408 1.00 95.88 640 THR A O 1
ATOM 5095 N N . THR A 1 641 ? -7.443 -3.056 -15.633 1.00 96.25 641 THR A N 1
ATOM 5096 C CA . THR A 1 641 ? -6.462 -3.855 -14.880 1.00 96.25 641 THR A CA 1
ATOM 5097 C C . THR A 1 641 ? -6.998 -4.495 -13.605 1.00 96.25 641 THR A C 1
ATOM 5099 O O . THR A 1 641 ? -6.490 -5.541 -13.228 1.00 96.25 641 THR A O 1
ATOM 5102 N N . HIS A 1 642 ? -8.017 -3.914 -12.962 1.00 95.00 642 HIS A N 1
ATOM 5103 C CA . HIS A 1 642 ? -8.635 -4.439 -11.735 1.00 95.00 642 HIS A CA 1
ATOM 5104 C C . HIS A 1 642 ? -10.104 -4.820 -11.941 1.00 95.00 642 HIS A C 1
ATOM 5106 O O . HIS A 1 642 ? -10.557 -5.878 -11.496 1.00 95.00 642 HIS A O 1
ATOM 5112 N N . GLY A 1 643 ? -10.845 -3.996 -12.682 1.00 94.12 643 GLY A N 1
ATOM 5113 C CA . GLY A 1 643 ? -12.280 -4.166 -12.897 1.00 94.12 643 GLY A CA 1
ATOM 5114 C C . GLY A 1 643 ? -13.128 -3.210 -12.064 1.00 94.12 643 GLY A C 1
ATOM 5115 O O . GLY A 1 643 ? -12.729 -2.732 -11.007 1.00 94.12 643 GLY A O 1
ATOM 5116 N N . ASP A 1 644 ? -14.347 -2.972 -12.532 1.00 92.06 644 ASP A N 1
ATOM 5117 C CA . ASP A 1 644 ? -15.344 -2.087 -11.919 1.00 92.06 644 ASP A CA 1
ATOM 5118 C C . ASP A 1 644 ? -15.864 -2.573 -10.552 1.00 92.06 644 ASP A C 1
ATOM 5120 O O . ASP A 1 644 ? -16.356 -1.782 -9.744 1.00 92.06 644 ASP A O 1
ATOM 5124 N N . LYS A 1 645 ? -15.760 -3.879 -10.294 1.00 90.06 645 LYS A N 1
ATOM 5125 C CA . LYS A 1 645 ? -16.158 -4.516 -9.030 1.00 90.06 645 LYS A CA 1
ATOM 5126 C C . LYS A 1 645 ? -15.058 -4.539 -7.971 1.00 90.06 645 LYS A C 1
ATOM 5128 O O . LYS A 1 645 ? -15.378 -4.824 -6.821 1.00 90.06 645 LYS A O 1
ATOM 5133 N N . HIS A 1 646 ? -13.812 -4.262 -8.349 1.00 92.12 646 HIS A N 1
ATOM 5134 C CA . HIS A 1 646 ? -12.672 -4.321 -7.439 1.00 92.12 646 HIS A CA 1
ATOM 5135 C C . HIS A 1 646 ? -12.785 -3.252 -6.345 1.00 92.12 646 HIS A C 1
ATOM 5137 O O . HIS A 1 646 ? -13.221 -2.126 -6.621 1.00 92.12 646 HIS A O 1
ATOM 5143 N N . SER A 1 647 ? -12.364 -3.567 -5.120 1.00 87.12 647 SER A N 1
ATOM 5144 C CA . SER A 1 647 ? -12.410 -2.638 -3.977 1.00 87.12 647 SER A CA 1
ATOM 5145 C C . SER A 1 647 ? -11.653 -1.335 -4.252 1.00 87.12 647 SER A C 1
ATOM 5147 O O . SER A 1 647 ? -12.218 -0.256 -4.074 1.00 87.12 647 SER A O 1
ATOM 5149 N N . LEU A 1 648 ? -10.433 -1.412 -4.804 1.00 88.19 648 LEU A N 1
ATOM 5150 C CA . LEU A 1 648 ? -9.668 -0.246 -5.287 1.00 88.19 648 LEU A CA 1
ATOM 5151 C C . LEU A 1 648 ? -10.524 0.705 -6.147 1.00 88.19 648 LEU A C 1
ATOM 5153 O O . LEU A 1 648 ? -10.580 1.907 -5.891 1.00 88.19 648 LEU A O 1
ATOM 5157 N N . PHE A 1 649 ? -11.242 0.169 -7.135 1.00 89.50 649 PHE A N 1
ATOM 5158 C CA . PHE A 1 649 ? -12.057 0.973 -8.040 1.00 89.50 649 PHE A CA 1
ATOM 5159 C C . PHE A 1 649 ? -13.295 1.549 -7.334 1.00 89.50 649 PHE A C 1
ATOM 5161 O O . PHE A 1 649 ? -13.560 2.755 -7.384 1.00 89.50 649 PHE A O 1
ATOM 5168 N N . LYS A 1 650 ? -14.064 0.686 -6.663 1.00 85.94 650 LYS A N 1
ATOM 5169 C CA . LYS A 1 650 ? -15.370 1.023 -6.084 1.00 85.94 650 LYS A CA 1
ATOM 5170 C C . LYS A 1 650 ? -15.262 1.941 -4.869 1.00 85.94 650 LYS A C 1
ATOM 5172 O O . LYS A 1 650 ? -16.092 2.837 -4.720 1.00 85.94 650 LYS A O 1
ATOM 5177 N N . GLU A 1 651 ? -14.294 1.686 -3.998 1.00 80.12 651 GLU A N 1
ATOM 5178 C CA . GLU A 1 651 ? -14.170 2.351 -2.699 1.00 80.12 651 GLU A CA 1
ATOM 5179 C C . GLU A 1 651 ? -13.232 3.557 -2.737 1.00 80.12 651 GLU A C 1
ATOM 5181 O O . GLU A 1 651 ? -13.383 4.446 -1.903 1.00 80.12 651 GLU A O 1
ATOM 5186 N N . ASN A 1 652 ? -12.314 3.633 -3.710 1.00 80.81 652 ASN A N 1
ATOM 5187 C CA . ASN A 1 652 ? -11.332 4.719 -3.777 1.00 80.81 652 ASN A CA 1
ATOM 5188 C C . ASN A 1 652 ? -11.504 5.601 -5.009 1.00 80.81 652 ASN A C 1
ATOM 5190 O O . ASN A 1 652 ? -11.800 6.787 -4.878 1.00 80.81 652 ASN A O 1
ATOM 5194 N N . LEU A 1 653 ? -11.346 5.041 -6.208 1.00 88.94 653 LEU A N 1
ATOM 5195 C CA . LEU A 1 653 ? -11.335 5.847 -7.429 1.00 88.94 653 LEU A CA 1
ATOM 5196 C C . LEU A 1 653 ? -12.699 6.490 -7.710 1.00 88.94 653 LEU A C 1
ATOM 5198 O O . LEU A 1 653 ? -12.775 7.690 -7.969 1.00 88.94 653 LEU A O 1
ATOM 5202 N N . LYS A 1 654 ? -13.789 5.719 -7.627 1.00 87.94 654 LYS A N 1
ATOM 5203 C CA . LYS A 1 654 ? -15.130 6.213 -7.970 1.00 87.94 654 LYS A CA 1
ATOM 5204 C C . LYS A 1 654 ? -15.585 7.398 -7.094 1.00 87.94 654 LYS A C 1
ATOM 5206 O O . LYS A 1 654 ? -16.058 8.378 -7.669 1.00 87.94 654 LYS A O 1
ATOM 5211 N N . PRO A 1 655 ? -15.442 7.373 -5.751 1.00 86.44 655 PRO A N 1
ATOM 5212 C CA . PRO A 1 655 ? -15.753 8.535 -4.917 1.00 86.44 655 PRO A CA 1
ATOM 5213 C C . PRO A 1 655 ? -14.935 9.782 -5.271 1.00 86.44 655 PRO A C 1
ATOM 5215 O O . PRO A 1 655 ? -15.506 10.867 -5.367 1.00 86.44 655 PRO A O 1
ATOM 5218 N N . LEU A 1 656 ? -13.629 9.625 -5.512 1.00 87.38 656 LEU A N 1
ATOM 5219 C CA . LEU A 1 656 ? -12.738 10.736 -5.864 1.00 87.38 656 LEU A CA 1
ATOM 5220 C C . LEU A 1 656 ? -13.093 11.346 -7.217 1.00 87.38 656 LEU A C 1
ATOM 5222 O O . LEU A 1 656 ? -13.109 12.565 -7.361 1.00 87.38 656 LEU A O 1
ATOM 5226 N N . LEU A 1 657 ? -13.435 10.510 -8.197 1.00 88.31 657 LEU A N 1
ATOM 5227 C CA . LEU A 1 657 ? -13.871 10.977 -9.507 1.00 88.31 657 LEU A CA 1
ATOM 5228 C C . LEU A 1 657 ? -15.167 11.794 -9.394 1.00 88.31 657 LEU A C 1
ATOM 5230 O O . LEU A 1 657 ? -15.265 12.871 -9.974 1.00 88.31 657 LEU A O 1
ATOM 5234 N N . CYS A 1 658 ? -16.143 11.330 -8.603 1.00 86.69 658 CYS A N 1
ATOM 5235 C CA . CYS A 1 658 ? -17.363 12.096 -8.337 1.00 86.69 658 CYS A CA 1
ATOM 5236 C C . CYS A 1 658 ? -17.067 13.441 -7.658 1.00 86.69 658 CYS A C 1
ATOM 5238 O O . CYS A 1 658 ? -17.650 14.450 -8.050 1.00 86.69 658 CYS A O 1
ATOM 5240 N N . GLN A 1 659 ? -16.162 13.463 -6.677 1.00 84.25 659 GLN A N 1
ATOM 5241 C CA . GLN A 1 659 ? -15.739 14.693 -6.007 1.00 84.25 659 GLN A CA 1
ATOM 5242 C C . GLN A 1 659 ? -15.110 15.683 -6.999 1.00 84.25 659 GLN A C 1
ATOM 5244 O O . GLN A 1 659 ? -15.560 16.823 -7.088 1.00 84.25 659 GLN A O 1
ATOM 5249 N N . ALA A 1 660 ? -14.146 15.233 -7.807 1.00 87.06 660 ALA A N 1
ATOM 5250 C CA . ALA A 1 660 ? -13.471 16.072 -8.796 1.00 87.06 660 ALA A CA 1
ATOM 5251 C C . ALA A 1 660 ? -14.434 16.649 -9.846 1.00 87.06 660 ALA A C 1
ATOM 5253 O O . ALA A 1 660 ? -14.298 17.804 -10.248 1.00 87.06 660 ALA A O 1
ATOM 5254 N N . ILE A 1 661 ? -15.443 15.880 -10.274 1.00 88.62 661 ILE A N 1
ATOM 5255 C CA . ILE A 1 661 ? -16.482 16.371 -11.194 1.00 88.62 661 ILE A CA 1
ATOM 5256 C C . ILE A 1 661 ? -17.278 17.513 -10.554 1.00 88.62 661 ILE A C 1
ATOM 5258 O O . ILE A 1 661 ? -17.487 18.534 -11.199 1.00 88.62 661 ILE A O 1
ATOM 5262 N N . VAL A 1 662 ? -17.705 17.360 -9.297 1.00 87.31 662 VAL A N 1
ATOM 5263 C CA . VAL A 1 662 ? -18.495 18.387 -8.600 1.00 87.31 662 VAL A CA 1
ATOM 5264 C C . VAL A 1 662 ? -17.671 19.652 -8.357 1.00 87.31 662 VAL A C 1
ATOM 5266 O O . VAL A 1 662 ? -18.155 20.751 -8.613 1.00 87.31 662 VAL A O 1
ATOM 5269 N N . GLU A 1 663 ? -16.428 19.509 -7.900 1.00 86.06 663 GLU A N 1
ATOM 5270 C CA . GLU A 1 663 ? -15.553 20.643 -7.576 1.00 86.06 663 GLU A CA 1
ATOM 5271 C C . GLU A 1 663 ? -15.012 21.360 -8.821 1.00 86.06 663 GLU A C 1
ATOM 5273 O O . GLU A 1 663 ? -14.754 22.554 -8.771 1.00 86.06 663 GLU A O 1
ATOM 5278 N N . SER A 1 664 ? -14.861 20.673 -9.958 1.00 82.75 664 SER A N 1
ATOM 5279 C CA . SER A 1 664 ? -14.392 21.299 -11.209 1.00 82.75 664 SER A CA 1
ATOM 5280 C C . SER A 1 664 ? -15.454 22.135 -11.934 1.00 82.75 664 SER A C 1
ATOM 5282 O O . SER A 1 664 ? -15.111 22.888 -12.852 1.00 82.75 664 SER A O 1
ATOM 5284 N N . GLN A 1 665 ? -16.725 21.976 -11.549 1.00 78.75 665 GLN A N 1
ATOM 5285 C CA . GLN A 1 665 ? -17.873 22.723 -12.074 1.00 78.75 665 GLN A CA 1
ATOM 5286 C C . GLN A 1 665 ? -18.203 23.984 -11.256 1.00 78.75 665 GLN A C 1
ATOM 5288 O O . GLN A 1 665 ? -19.013 24.792 -11.716 1.00 78.75 665 GLN A O 1
ATOM 5293 N N . GLN A 1 666 ? -17.607 24.135 -10.069 1.00 56.84 666 GLN A N 1
ATOM 5294 C CA . GLN A 1 666 ? -17.624 25.357 -9.256 1.00 56.84 666 GLN A CA 1
ATOM 5295 C C . GLN A 1 666 ? -16.492 26.290 -9.691 1.00 56.84 666 GLN A C 1
ATOM 5297 O O . GLN A 1 666 ? -16.709 27.520 -9.608 1.00 56.84 666 GLN A O 1
#

Secondary structure (DSSP, 8-state):
-HHHHHHHHHHHHHHHHHHHTTTTHHHHHHHHHTHHHHHHHHHHHHTHHHHHHHHHHHH--HHHHHHHHHHHHHHHHHHHHHHHHHTSSHHHHHHHHHHHHHHHHHHTTGGG-HHHHHHHHHHHHHHHHHHHHTS------STTS--TT--HHHHHHHHHHHHHHHHHHHTT------HHHHHHHHHHHHHHHHHHHTSSHHHHHHHHHHHHHHHHHHHT-GGGS-TT-HHHHHHHHHHHHHHHHHHHHHHHHHH-S-TTSHHHHHHSS--PEEPTTTS--EESSHHHHHHHHHHHHHHHHHHHHHTTSPPPHHHHHHHHHHHHHHTTGGG--EEEETTEEE-GGGS---HHHHHT-HHHHHHHHHHHHHHHHHTTTS-PPPHHHHHHHHHHHHHHEEEEE-TTS-EEEEEE-TTGGGPEE-SS-SEEEEEETTEEEEEESS--SS--TTT-EE-SS-SSS-HHHHHHHHHHHHS----SHHHHS--TTTTPEEPTTT--EE-TTSSB-TTT--B--HHHHHHHHHHHHHHHHHHHHTTSS--HHHHHHHHHHHTTTB-TT-HHHHHHHHHHHHHHHHHT-HHHHHHHHHHHHHHHHHHT-SS-HHHHHHHHHHHHHHHHTT-HHHHHHHHHHHHHHHHHHT-TTSHIIIIIIHHHHHHHHHHHT-

Organism: NCBI:txid543379

Radius of gyration: 34.26 Å; Cα contacts (8 Å, |Δi|>4): 866; chains: 1; bounding box: 80×88×89 Å

Nearest PDB structures (foldseek):
  6cby-assembly2_B  TM=8.398E-01  e=2.438E-18  Homo sapiens
  7bj1-assembly1_A  TM=8.048E-01  e=5.640E-19  Homo sapiens
  3qww-assembly1_A  TM=8.394E-01  e=6.554E-18  Mus musculus
  4o6f-assembly1_A  TM=8.504E-01  e=1.504E-17  Homo sapiens
  3n71-assembly1_A  TM=8.399E-01  e=3.293E-16  Mus musculus